Protein AF-A0A8B5WY79-F1 (afdb_monomer_lite)

Radius of gyration: 24.72 Å; chains: 1; bounding box: 66×56×67 Å

pLDDT: mean 94.72, std 6.31, range [46.06, 98.81]

Foldseek 3Di:
DAEEEEEDQAPQCLLLLVLCVVVVYAYEYEDCDCPRNNPVRHPHYDHDHLVPLVVVLVVQVVCCVPPRHQFYAYAQDLNLLSRQSNCVVVVHFHDHSQLQVCQQFQQSLVVLCVVLVQFAWDKDKDAQVCLLCVVVCCVVDPADPQKWKAARGDDQQQLIFTQGDDPPPDPSSVVSSVSLVRRLVRHPRNMMMMTYDDDAWKKKWKWFADQLDIDTQAIWGFDFDDPRFTEGQKIKPRDPDDPVLVVQQVVSQSSSCVSSVPHGAMKMWIWGQDPVTIHTPHIHRHHHHPCCLSHQSCQQFVFNQSQLRVCRSSVHHSDDGHGPHHKMKMKGFQAAAWAAFQAKFQQVVLCVQPQWDDKFADDGHRDTAHGDRGHNRTGIMIMGMDRDRVSNVCSRLVSLLRMDTAHDAPTVSLLCLLLLHDPNVQAWQWNDADPVVVVLLLQADADPDLAAAEAEDAPRQVPICTAGSSRDGSVSLQVVLCVVPVRYYDNPHRYQSLLVSLCRRTNSNSNNRLRNNSNVRNNPVSSVSSNPDDD

Secondary structure (DSSP, 8-state):
--EEEEE--SGGGHHHHHHHHHTT-EEEEEES-TT-THHHHSSEEEE--TT-HHHHHHHHHHHHHHT---EEE-BSSS-HHHHHHHHHHHT-SS--HHHHHHHH-HHHHHHHHHHHT-----EEEEEGGGGGGHHHHHHHSS--SSEEEEETT--TTTT-EEE---TTS--THHHHHHHHHHHHTT-TTSEEEEEE---SEEEEEEEEEETTEEEEEEEEEEEEESTTS-EEEEEEES----HHHHHHHHHHHHHHHHHHT--SEEEEEEEEEETTEEEEEEEESSB--TTIIIIIHHHHH---HHHHHHHHHTTS-------S---EEEEEEE---SEEEEEEE-HHHHHTSTTEEEEEE---TT-EE---SSTTS--EEEEEEESSHHHHHHHHHHHHHH-EEEEPTT-HHHHHHHTT-GGGTT--SSS---HHHHHHHHTSBP---SS--EEE--HHHHH-----TTS--HHHHHHHHHHHH--EEESS--B-HHHHHHHHHHHHHHHHHHHHHHHTT-THHHHHHHTT---

Sequence (535 aa):
MTTLMILGGGPMQLPAIETARRNGWRTVCVDGNPNAPGQRAADRFIHIDLKDAAAILNAARDLRKAEGLDGVFTAATDFSSSVAYVAENLGLPGIPYETALDASDKARMRARFHEKKVPAPRFFALHEDALELASDKIRASSVRFPLVVKPADNMGARGVKRIDFEPDGADSSGPLIEACRTSVAFSRSRTVVIEEFIEGREYSIDAILEKGRLTVCGIADRHIRFDPFFIEVGHTLPADLDSSERDELVSVFSAGVAALGITNGAAKGDVFLGPNGAVVGEIAARLSGGYMSGWTYPFASGVNVTEHAMRIALGLPAGEVRESRAWCSAERAVISIPGTVKDVDGWDEARDVPHVHAVFARSEVDDVVAFPRNNVEKCGNVISAAENRSETIDAAESGVSRVVYRLCPGDERTDAFLLGADEFLNFFAYESLLPETATAITSLDSIVANRIRAIGFPDALRTDPARDWAFRTFSSVADRAQELTGVTFSRNEKTGREFWLAVVKGGLQAALYLIDTVNVGKGRELLRGLGSITW

Structure (mmCIF, N/CA/C/O backbone):
data_AF-A0A8B5WY79-F1
#
_entry.id   AF-A0A8B5WY79-F1
#
loop_
_atom_site.group_PDB
_atom_site.id
_atom_site.type_symbol
_atom_site.label_atom_id
_atom_site.label_alt_id
_atom_site.label_comp_id
_atom_site.label_asym_id
_atom_site.label_entity_id
_atom_site.label_seq_id
_atom_site.pdbx_PDB_ins_code
_atom_site.Cartn_x
_atom_site.Cartn_y
_atom_site.Cartn_z
_atom_site.occupancy
_atom_site.B_iso_or_equiv
_atom_site.auth_seq_id
_atom_site.auth_comp_id
_atom_site.auth_asym_id
_atom_site.auth_atom_id
_atom_site.pdbx_PDB_model_num
ATOM 1 N N . MET A 1 1 ? -27.536 -16.977 18.637 1.00 86.88 1 MET A N 1
ATOM 2 C CA . MET A 1 1 ? -26.279 -17.143 17.877 1.00 86.88 1 MET A CA 1
ATOM 3 C C . MET A 1 1 ? -25.624 -15.781 17.819 1.00 86.88 1 MET A C 1
ATOM 5 O O . MET A 1 1 ? -26.335 -14.834 17.508 1.00 86.88 1 MET A O 1
ATOM 9 N N . THR A 1 2 ? -24.342 -15.669 18.165 1.00 96.69 2 THR A N 1
ATOM 10 C CA . THR A 1 2 ? -23.627 -14.385 18.121 1.00 96.69 2 THR A CA 1
ATOM 11 C C . THR A 1 2 ? -23.531 -13.897 16.677 1.00 96.69 2 THR A C 1
ATOM 13 O O . THR A 1 2 ? -23.106 -14.667 15.815 1.00 96.69 2 THR A O 1
ATOM 16 N N . THR A 1 3 ? -23.942 -12.660 16.406 1.00 98.12 3 THR A N 1
ATOM 17 C CA . THR A 1 3 ? -24.003 -12.071 15.061 1.00 98.12 3 THR A CA 1
ATOM 18 C C . THR A 1 3 ? -23.129 -10.825 14.978 1.00 98.12 3 THR A C 1
ATOM 20 O O . THR A 1 3 ? -23.312 -9.875 15.741 1.00 98.12 3 THR A O 1
ATOM 23 N N . LEU A 1 4 ? -22.206 -10.819 14.017 1.00 98.12 4 LEU A N 1
ATOM 24 C CA . LEU A 1 4 ? -21.280 -9.726 13.748 1.00 98.12 4 LEU A CA 1
ATOM 25 C C . LEU A 1 4 ? -21.541 -9.136 12.359 1.00 98.12 4 LEU A C 1
ATOM 27 O O . LEU A 1 4 ? -21.533 -9.852 11.354 1.00 98.12 4 LEU A O 1
ATOM 31 N N . MET A 1 5 ? -21.733 -7.820 12.297 1.00 98.50 5 MET A N 1
ATOM 32 C CA . MET A 1 5 ? -21.754 -7.086 11.033 1.00 98.50 5 MET A CA 1
ATOM 33 C C . MET A 1 5 ? -20.328 -6.675 10.654 1.00 98.50 5 MET A C 1
ATOM 35 O O . MET A 1 5 ? -19.652 -6.020 11.444 1.00 98.50 5 MET A O 1
ATOM 39 N N . ILE A 1 6 ? -19.874 -7.037 9.455 1.00 97.94 6 ILE A N 1
ATOM 40 C CA . ILE A 1 6 ? -18.538 -6.704 8.941 1.00 97.94 6 ILE A CA 1
ATOM 41 C C . ILE A 1 6 ? -18.692 -5.687 7.808 1.00 97.94 6 ILE A C 1
ATOM 43 O O . ILE A 1 6 ? -19.329 -5.981 6.795 1.00 97.94 6 ILE A O 1
ATOM 47 N N . LEU A 1 7 ? -18.118 -4.494 7.984 1.00 97.38 7 LEU A N 1
ATOM 48 C CA . LEU A 1 7 ? -18.083 -3.456 6.953 1.00 97.38 7 LEU A CA 1
ATOM 49 C C . LEU A 1 7 ? -16.885 -3.692 6.026 1.00 97.38 7 LEU A C 1
ATOM 51 O O . LEU A 1 7 ? -15.733 -3.643 6.459 1.00 97.38 7 LEU A O 1
ATOM 55 N N . GLY A 1 8 ? -17.166 -3.941 4.751 1.00 95.44 8 GLY A N 1
ATOM 56 C CA . GLY A 1 8 ? -16.205 -4.404 3.757 1.00 95.44 8 GLY A CA 1
ATOM 57 C C . GLY A 1 8 ? -16.331 -5.904 3.495 1.00 95.44 8 GLY A C 1
ATOM 58 O O . GLY A 1 8 ? -16.423 -6.723 4.409 1.00 95.44 8 GLY A O 1
ATOM 59 N N . GLY A 1 9 ? -16.298 -6.260 2.219 1.00 94.69 9 GLY A N 1
ATOM 60 C CA . GLY A 1 9 ? -16.317 -7.623 1.699 1.00 94.69 9 GLY A CA 1
ATOM 61 C C . GLY A 1 9 ? -15.205 -7.879 0.687 1.00 94.69 9 GLY A C 1
ATOM 62 O O . GLY A 1 9 ? -15.272 -8.857 -0.054 1.00 94.69 9 GLY A O 1
ATOM 63 N N . GLY A 1 10 ? -14.200 -7.005 0.611 1.00 93.56 10 GLY A N 1
ATOM 64 C CA . GLY A 1 10 ? -13.040 -7.183 -0.254 1.00 93.56 10 GLY A CA 1
ATOM 65 C C . GLY A 1 10 ? -12.136 -8.342 0.192 1.00 93.56 10 GLY A C 1
ATOM 66 O O . GLY A 1 10 ? -12.335 -8.925 1.263 1.00 93.56 10 GLY A O 1
ATOM 67 N N . PRO A 1 11 ? -11.087 -8.663 -0.591 1.00 91.69 11 PRO A N 1
ATOM 68 C CA . PRO A 1 11 ? -10.137 -9.723 -0.250 1.00 91.69 11 PRO A CA 1
ATOM 69 C C . PRO A 1 11 ? -9.559 -9.587 1.163 1.00 91.69 11 PRO A C 1
ATOM 71 O O . PRO A 1 11 ? -9.452 -10.576 1.880 1.00 91.69 11 PRO A O 1
ATOM 74 N N . MET A 1 12 ? -9.267 -8.357 1.603 1.00 91.50 12 MET A N 1
ATOM 75 C CA . MET A 1 12 ? -8.675 -8.090 2.919 1.00 91.50 12 MET A CA 1
ATOM 76 C C . MET A 1 12 ? -9.627 -8.321 4.108 1.00 91.50 12 MET A C 1
ATOM 78 O O . MET A 1 12 ? -9.159 -8.373 5.241 1.00 91.50 12 MET A O 1
ATOM 82 N N . GLN A 1 13 ? -10.936 -8.484 3.884 1.00 94.44 13 GLN A N 1
ATOM 83 C CA . GLN A 1 13 ? -11.912 -8.792 4.942 1.00 94.44 13 GLN A CA 1
ATOM 84 C C . GLN A 1 13 ? -12.212 -10.292 5.048 1.00 94.44 13 GLN A C 1
ATOM 86 O O . GLN A 1 13 ? -12.807 -10.728 6.036 1.00 94.44 13 GLN A O 1
ATOM 91 N N . LEU A 1 14 ? -11.760 -11.106 4.087 1.00 95.06 14 LEU A N 1
ATOM 92 C CA . LEU A 1 14 ? -11.954 -12.556 4.119 1.00 95.06 14 LEU A CA 1
ATOM 93 C C . LEU A 1 14 ? -11.397 -13.227 5.388 1.00 95.06 14 LEU A C 1
ATOM 95 O O . LEU A 1 14 ? -12.114 -14.066 5.938 1.00 95.06 14 LEU A O 1
ATOM 99 N N . PRO A 1 15 ? -10.221 -12.843 5.935 1.00 95.62 15 PRO A N 1
ATOM 100 C CA . PRO A 1 15 ? -9.745 -13.406 7.199 1.00 95.62 15 PRO A CA 1
ATOM 101 C C . PRO A 1 15 ? -10.712 -13.183 8.365 1.00 95.62 15 PRO A C 1
ATOM 103 O O . PRO A 1 15 ? -10.868 -14.067 9.206 1.00 95.62 15 PRO A O 1
ATOM 106 N N . ALA A 1 16 ? -11.403 -12.038 8.413 1.00 96.50 16 ALA A N 1
ATOM 107 C CA . ALA A 1 16 ? -12.387 -11.750 9.456 1.00 96.50 16 ALA A CA 1
ATOM 108 C C . ALA A 1 16 ? -13.638 -12.631 9.312 1.00 96.50 16 ALA A C 1
ATOM 110 O O . ALA A 1 16 ? -14.109 -13.205 10.294 1.00 96.50 16 ALA A O 1
ATOM 111 N N . ILE A 1 17 ? -14.140 -12.796 8.083 1.00 97.06 17 ILE A N 1
ATOM 112 C CA . ILE A 1 17 ? -15.292 -13.664 7.791 1.00 97.06 17 ILE A CA 1
ATOM 113 C C . ILE A 1 17 ? -14.960 -15.123 8.131 1.00 97.06 17 ILE A C 1
ATOM 115 O O . ILE A 1 17 ? -15.731 -15.806 8.806 1.00 97.06 17 ILE A O 1
ATOM 119 N N . GLU A 1 18 ? -13.778 -15.599 7.737 1.00 96.88 18 GLU A N 1
ATOM 120 C CA . GLU A 1 18 ? -13.340 -16.955 8.055 1.00 96.88 18 GLU A CA 1
ATOM 121 C C . GLU A 1 18 ? -13.147 -17.159 9.565 1.00 96.88 18 GLU A C 1
ATOM 123 O O . GLU A 1 18 ? -13.554 -18.189 10.109 1.00 96.88 18 GLU A O 1
ATOM 128 N N . THR A 1 19 ? -12.576 -16.172 10.255 1.00 97.12 19 THR A N 1
ATOM 129 C CA . THR A 1 19 ? -12.392 -16.199 11.712 1.00 97.12 19 THR A CA 1
ATOM 130 C C . THR A 1 19 ? -13.728 -16.285 12.447 1.00 97.12 19 THR A C 1
ATOM 132 O O . THR A 1 19 ? -13.862 -17.084 13.377 1.00 97.12 19 THR A O 1
ATOM 135 N N . ALA A 1 20 ? -14.738 -15.526 12.008 1.00 97.56 20 ALA A N 1
ATOM 136 C CA . ALA A 1 20 ? -16.088 -15.605 12.562 1.00 97.56 20 ALA A CA 1
ATOM 137 C C . ALA A 1 20 ? -16.685 -17.003 12.377 1.00 97.56 20 ALA A C 1
ATOM 139 O O . ALA A 1 20 ? -17.159 -17.600 13.344 1.00 97.56 20 ALA A O 1
ATOM 140 N N . ARG A 1 21 ? -16.578 -17.565 11.165 1.00 96.50 21 ARG A N 1
ATOM 141 C CA . ARG A 1 21 ? -17.062 -18.917 10.855 1.00 96.50 21 ARG A CA 1
ATOM 142 C C . ARG A 1 21 ? -16.410 -19.975 11.748 1.00 96.50 21 ARG A C 1
ATOM 144 O O . ARG A 1 21 ? -17.111 -20.832 12.280 1.00 96.50 21 ARG A O 1
ATOM 151 N N . ARG A 1 22 ? -15.086 -19.914 11.946 1.00 97.00 22 ARG A N 1
ATOM 152 C CA . ARG A 1 22 ? -14.344 -20.834 12.835 1.00 97.00 22 ARG A CA 1
ATOM 153 C C . ARG A 1 22 ? -14.800 -20.735 14.296 1.00 97.00 22 ARG A C 1
ATOM 155 O O . ARG A 1 22 ? -14.814 -21.745 14.988 1.00 97.00 22 ARG A O 1
ATOM 162 N N . ASN A 1 23 ? -15.218 -19.548 14.733 1.00 97.12 23 ASN A N 1
ATOM 163 C CA . ASN A 1 23 ? -15.758 -19.295 16.071 1.00 97.12 23 ASN A CA 1
ATOM 164 C C . ASN A 1 23 ? -17.275 -19.553 16.199 1.00 97.12 23 ASN A C 1
ATOM 166 O O . ASN A 1 23 ? -17.844 -19.365 17.275 1.00 97.12 23 ASN A O 1
ATOM 170 N N . GLY A 1 24 ? -17.950 -19.974 15.123 1.00 97.38 24 GLY A N 1
ATOM 171 C CA . GLY A 1 24 ? -19.401 -20.178 15.114 1.00 97.38 24 GLY A CA 1
ATOM 172 C C . GLY A 1 24 ? -20.213 -18.881 15.219 1.00 97.38 24 GLY A C 1
ATOM 173 O O . GLY A 1 24 ? -21.379 -18.916 15.618 1.00 97.38 24 GLY A O 1
ATOM 174 N N . TRP A 1 25 ? -19.613 -17.734 14.890 1.00 98.00 25 TRP A N 1
ATOM 175 C CA . TRP A 1 25 ? -20.312 -16.454 14.805 1.00 98.00 25 TRP A CA 1
ATOM 176 C C . TRP A 1 25 ? -20.912 -16.276 13.420 1.00 98.00 25 TRP A C 1
ATOM 178 O O . TRP A 1 25 ? -20.271 -16.549 12.406 1.00 98.00 25 TRP A O 1
ATOM 188 N N . ARG A 1 26 ? -22.139 -15.766 13.388 1.00 97.94 26 ARG A N 1
ATOM 189 C CA . ARG A 1 26 ? -22.820 -15.409 12.154 1.00 97.94 26 ARG A CA 1
ATOM 190 C C . ARG A 1 26 ? -22.277 -14.091 11.624 1.00 97.94 26 ARG A C 1
ATOM 192 O O . ARG A 1 26 ? -22.149 -13.128 12.378 1.00 97.94 26 ARG A O 1
ATOM 199 N N . THR A 1 27 ? -22.031 -14.028 10.327 1.00 98.00 27 THR A N 1
ATOM 200 C CA . THR A 1 27 ? -21.506 -12.853 9.634 1.00 98.00 27 THR A CA 1
ATOM 201 C C . THR A 1 27 ? -22.553 -12.206 8.743 1.00 98.00 27 THR A C 1
ATOM 203 O O . THR A 1 27 ? -23.198 -12.857 7.922 1.00 98.00 27 THR A O 1
ATOM 206 N N . VAL A 1 28 ? -22.696 -10.891 8.879 1.00 98.25 28 VAL A N 1
ATOM 207 C CA . VAL A 1 28 ? -23.434 -10.060 7.926 1.00 98.25 28 VAL A CA 1
ATOM 208 C C . VAL A 1 28 ? -22.448 -9.095 7.290 1.00 98.25 28 VAL A C 1
ATOM 210 O O . VAL A 1 28 ? -22.024 -8.128 7.918 1.00 98.25 28 VAL A O 1
ATOM 213 N N . CYS A 1 29 ? -22.042 -9.385 6.060 1.00 98.00 29 CYS A N 1
ATOM 214 C CA . CYS A 1 29 ? -21.123 -8.546 5.305 1.00 98.00 29 CYS A CA 1
ATOM 215 C C . CYS A 1 29 ? -21.890 -7.415 4.614 1.00 98.00 29 CYS A C 1
ATOM 217 O O . CYS A 1 29 ? -22.939 -7.643 4.007 1.00 98.00 29 CYS A O 1
ATOM 219 N N . VAL A 1 30 ? -21.364 -6.198 4.712 1.00 98.06 30 VAL A N 1
ATOM 220 C CA . VAL A 1 30 ? -21.873 -5.017 4.015 1.00 98.06 30 VAL A CA 1
ATOM 221 C C . VAL A 1 30 ? -20.787 -4.533 3.066 1.00 98.06 30 VAL A C 1
ATOM 223 O O . VAL A 1 30 ? -19.653 -4.341 3.499 1.00 98.06 30 VAL A O 1
ATOM 226 N N . ASP A 1 31 ? -21.103 -4.339 1.789 1.00 97.62 31 ASP A N 1
ATOM 227 C CA . ASP A 1 31 ? -20.167 -3.768 0.815 1.00 97.62 31 ASP A CA 1
ATOM 228 C C . ASP A 1 31 ? -20.927 -3.071 -0.324 1.00 97.62 31 ASP A C 1
ATOM 230 O O . ASP A 1 31 ? -22.060 -3.440 -0.645 1.00 97.62 31 ASP A O 1
ATOM 234 N N . GLY A 1 32 ? -20.303 -2.060 -0.932 1.00 96.06 32 GLY A N 1
ATOM 235 C CA . GLY A 1 32 ? -20.855 -1.320 -2.070 1.00 96.06 32 GLY A CA 1
ATOM 236 C C . GLY A 1 32 ? -20.588 -1.991 -3.419 1.00 96.06 32 GLY A C 1
ATOM 237 O O . GLY A 1 32 ? -21.183 -1.612 -4.421 1.00 96.06 32 GLY A O 1
ATOM 238 N N . ASN A 1 33 ? -19.699 -2.981 -3.471 1.00 95.56 33 ASN A N 1
ATOM 239 C CA . ASN A 1 33 ? -19.498 -3.831 -4.630 1.00 95.56 33 ASN A CA 1
ATOM 240 C C . ASN A 1 33 ? -20.343 -5.109 -4.470 1.00 95.56 33 ASN A C 1
ATOM 242 O O . ASN A 1 33 ? -20.012 -5.958 -3.639 1.00 95.56 33 ASN A O 1
ATOM 246 N N . PRO A 1 34 ? -21.390 -5.317 -5.289 1.00 95.19 34 PRO A N 1
ATOM 247 C CA . PRO A 1 34 ? -22.242 -6.503 -5.185 1.00 95.19 34 PRO A CA 1
ATOM 248 C C . PRO A 1 34 ? -21.502 -7.807 -5.522 1.00 95.19 34 PRO A C 1
ATOM 250 O O . PRO A 1 34 ? -21.977 -8.887 -5.181 1.00 95.19 34 PRO A O 1
ATOM 253 N N . ASN A 1 35 ? -20.333 -7.711 -6.163 1.00 95.44 35 ASN A N 1
ATOM 254 C CA . ASN A 1 35 ? -19.476 -8.835 -6.528 1.00 95.44 35 ASN A CA 1
ATOM 255 C C . ASN A 1 35 ? -18.282 -9.010 -5.575 1.00 95.44 35 ASN A C 1
ATOM 257 O O . ASN A 1 35 ? -17.388 -9.813 -5.859 1.00 95.44 35 ASN A O 1
ATOM 261 N N . ALA A 1 36 ? -18.239 -8.265 -4.463 1.00 95.56 36 ALA A N 1
ATOM 262 C CA . ALA A 1 36 ? -17.185 -8.393 -3.466 1.00 95.56 36 ALA A CA 1
ATOM 263 C C . ALA A 1 36 ? -17.069 -9.857 -2.985 1.00 95.56 36 ALA A C 1
ATOM 265 O O . ALA A 1 36 ? -18.095 -10.511 -2.783 1.00 95.56 36 ALA A O 1
ATOM 266 N N . PRO A 1 37 ? -15.854 -10.400 -2.765 1.00 95.50 37 PRO A N 1
ATOM 267 C CA . PRO A 1 37 ? -15.660 -11.775 -2.290 1.00 95.50 37 PRO A CA 1
ATOM 268 C C . PRO A 1 37 ? -16.507 -12.163 -1.063 1.00 95.50 37 PRO A C 1
ATOM 270 O O . PRO A 1 37 ? -16.988 -13.293 -0.969 1.00 95.50 37 PRO A O 1
ATOM 273 N N . GLY A 1 38 ? -16.742 -11.212 -0.156 1.00 96.31 38 GLY A N 1
ATOM 274 C CA . GLY A 1 38 ? -17.586 -11.360 1.027 1.00 96.31 38 GLY A CA 1
ATOM 275 C C . GLY A 1 38 ? -19.036 -11.738 0.721 1.00 96.31 38 GLY A C 1
ATOM 276 O O . GLY A 1 38 ? -19.661 -12.393 1.550 1.00 96.31 38 GLY A O 1
ATOM 277 N N . GLN A 1 39 ? -19.552 -11.430 -0.475 1.00 96.94 39 GLN A N 1
ATOM 278 C CA . GLN A 1 39 ? -20.896 -11.829 -0.906 1.00 96.94 39 GLN A CA 1
ATOM 279 C C . GLN A 1 39 ? -21.070 -13.350 -0.934 1.00 96.94 39 GLN A C 1
ATOM 281 O O . GLN A 1 39 ? -22.142 -13.845 -0.595 1.00 96.94 39 GLN A O 1
ATOM 286 N N . ARG A 1 40 ? -20.010 -14.085 -1.295 1.00 96.62 40 ARG A N 1
ATOM 287 C CA . ARG A 1 40 ? -20.010 -15.556 -1.327 1.00 96.62 40 ARG A CA 1
ATOM 288 C C . ARG A 1 40 ? -19.565 -16.178 -0.008 1.00 96.62 40 ARG A C 1
ATOM 290 O O . ARG A 1 40 ? -19.891 -17.330 0.254 1.00 96.62 40 ARG A O 1
ATOM 297 N N . ALA A 1 41 ? -18.767 -15.452 0.775 1.00 97.06 41 ALA A N 1
ATOM 298 C CA . ALA A 1 41 ? -18.117 -15.986 1.967 1.00 97.06 41 ALA A CA 1
ATOM 299 C C . ALA A 1 41 ? -18.928 -15.795 3.260 1.00 97.06 41 ALA A C 1
ATOM 301 O O . ALA A 1 41 ? -18.777 -16.598 4.179 1.00 97.06 41 ALA A O 1
ATOM 302 N N . ALA A 1 42 ? -19.738 -14.736 3.359 1.00 97.56 42 ALA A N 1
ATOM 303 C CA . ALA A 1 42 ? -20.516 -14.424 4.558 1.00 97.56 42 ALA A CA 1
ATOM 304 C C . ALA A 1 42 ? -21.877 -15.138 4.584 1.00 97.56 42 ALA A C 1
ATOM 306 O O . ALA A 1 42 ? -22.439 -15.468 3.542 1.00 97.56 42 ALA A O 1
ATOM 307 N N . ASP A 1 43 ? -22.455 -15.305 5.778 1.00 97.81 43 ASP A N 1
ATOM 308 C CA . ASP A 1 43 ? -23.786 -15.919 5.945 1.00 97.81 43 ASP A CA 1
ATOM 309 C C . ASP A 1 43 ? -24.909 -15.052 5.356 1.00 97.81 43 ASP A C 1
ATOM 311 O O . ASP A 1 43 ? -25.981 -15.543 4.995 1.00 97.81 43 ASP A O 1
ATOM 315 N N . ARG A 1 44 ? -24.681 -13.738 5.294 1.00 97.50 44 ARG A N 1
ATOM 316 C CA . ARG A 1 44 ? -25.565 -12.763 4.658 1.00 97.50 44 ARG A CA 1
ATOM 317 C C . ARG A 1 44 ? -24.752 -11.618 4.072 1.00 97.50 44 ARG A C 1
ATOM 319 O O . ARG A 1 44 ? -23.787 -11.165 4.682 1.00 97.50 44 ARG A O 1
ATOM 326 N N . PHE A 1 45 ? -25.215 -11.101 2.939 1.00 98.31 45 PHE A N 1
ATOM 327 C CA . PHE A 1 45 ? -24.654 -9.925 2.285 1.00 98.31 45 PHE A CA 1
ATOM 328 C C . PHE A 1 45 ? -25.699 -8.812 2.161 1.00 98.31 45 PHE A C 1
ATOM 330 O O . PHE A 1 45 ? -26.866 -9.082 1.864 1.00 98.31 45 PHE A O 1
ATOM 337 N N . ILE A 1 46 ? -25.289 -7.565 2.388 1.00 98.06 46 ILE A N 1
ATOM 338 C CA . ILE A 1 46 ? -26.117 -6.369 2.213 1.00 98.06 46 ILE A CA 1
ATOM 339 C C . ILE A 1 46 ? -25.360 -5.386 1.316 1.00 98.06 46 ILE A C 1
ATOM 341 O O . ILE A 1 46 ? -24.266 -4.941 1.650 1.00 98.06 46 ILE A O 1
ATOM 345 N N . HIS A 1 47 ? -25.961 -5.041 0.178 1.00 98.00 47 HIS A N 1
ATOM 346 C CA . HIS A 1 47 ? -25.366 -4.136 -0.800 1.00 98.00 47 HIS A CA 1
ATOM 347 C C . HIS A 1 47 ? -25.636 -2.673 -0.418 1.00 98.00 47 HIS A C 1
ATOM 349 O O . HIS A 1 47 ? -26.729 -2.161 -0.663 1.00 98.00 47 HIS A O 1
ATOM 355 N N . ILE A 1 48 ? -24.659 -2.025 0.221 1.00 97.69 48 ILE A N 1
ATOM 356 C CA . ILE A 1 48 ? -24.708 -0.622 0.666 1.00 97.69 48 ILE A CA 1
ATOM 357 C C . ILE A 1 48 ? -23.318 -0.012 0.468 1.00 97.69 48 ILE A C 1
ATOM 359 O O . ILE A 1 48 ? -22.323 -0.607 0.881 1.00 97.69 48 ILE A O 1
ATOM 363 N N . ASP A 1 49 ? -23.241 1.190 -0.113 1.00 94.75 49 ASP A N 1
ATOM 364 C CA . ASP A 1 49 ? -21.993 1.960 -0.117 1.00 94.75 49 ASP A CA 1
ATOM 365 C C . ASP A 1 49 ? -21.575 2.252 1.330 1.00 94.75 49 ASP A C 1
ATOM 367 O O . ASP A 1 49 ? -22.311 2.870 2.096 1.00 94.75 49 ASP A O 1
ATOM 371 N N . LEU A 1 50 ? -20.368 1.829 1.700 1.00 92.81 50 LEU A N 1
ATOM 372 C CA . LEU A 1 50 ? -19.828 1.973 3.051 1.00 92.81 50 LEU A CA 1
ATOM 373 C C . LEU A 1 50 ? -19.663 3.434 3.505 1.00 92.81 50 LEU A C 1
ATOM 375 O O . LEU A 1 50 ? -19.487 3.699 4.699 1.00 92.81 50 LEU A O 1
ATOM 379 N N . LYS A 1 51 ? -19.736 4.386 2.569 1.00 90.00 51 LYS A N 1
ATOM 380 C CA . LYS A 1 51 ? -19.795 5.826 2.850 1.00 90.00 51 LYS A CA 1
ATOM 381 C C . LYS A 1 51 ? -21.157 6.277 3.386 1.00 90.00 51 LYS A C 1
ATOM 383 O O . LYS A 1 51 ? -21.219 7.309 4.049 1.00 90.00 51 LYS A O 1
ATOM 388 N N . ASP A 1 52 ? -22.233 5.533 3.136 1.00 95.00 52 ASP A N 1
ATOM 389 C CA . ASP A 1 52 ? -23.577 5.856 3.620 1.00 95.00 52 ASP A CA 1
ATOM 390 C C . ASP A 1 52 ? -23.806 5.288 5.030 1.00 95.00 52 ASP A C 1
ATOM 392 O O . ASP A 1 52 ? -24.487 4.282 5.245 1.00 95.00 52 ASP A O 1
ATOM 396 N N . ALA A 1 53 ? -23.222 5.954 6.029 1.00 94.38 53 ALA A N 1
ATOM 397 C CA . ALA A 1 53 ? -23.346 5.554 7.431 1.00 94.38 53 ALA A CA 1
ATOM 398 C C . ALA A 1 53 ? -24.811 5.486 7.916 1.00 94.38 53 ALA A C 1
ATOM 400 O O . ALA A 1 53 ? -25.134 4.681 8.795 1.00 94.38 53 ALA A O 1
ATOM 401 N N . ALA A 1 54 ? -25.712 6.287 7.335 1.00 96.88 54 ALA A N 1
ATOM 402 C CA . ALA A 1 54 ? -27.131 6.279 7.678 1.00 96.88 54 ALA A CA 1
ATOM 403 C C . ALA A 1 54 ? -27.833 5.017 7.152 1.00 96.88 54 ALA A C 1
ATOM 405 O O . ALA A 1 54 ? -28.585 4.378 7.897 1.00 96.88 54 ALA A O 1
ATOM 406 N N . ALA A 1 55 ? -27.560 4.615 5.907 1.00 98.25 55 ALA A N 1
ATOM 407 C CA . ALA A 1 55 ? -28.061 3.362 5.349 1.00 98.25 55 ALA A CA 1
ATOM 408 C C . ALA A 1 55 ? -27.543 2.147 6.129 1.00 98.25 55 ALA A C 1
ATOM 410 O O . ALA A 1 55 ? -28.330 1.258 6.461 1.00 98.25 55 ALA A O 1
ATOM 411 N N . ILE A 1 56 ? -26.257 2.136 6.500 1.00 98.44 56 ILE A N 1
ATOM 412 C CA . ILE A 1 56 ? -25.667 1.061 7.317 1.00 98.44 56 ILE A CA 1
ATOM 413 C C . ILE A 1 56 ? -26.362 0.983 8.682 1.00 98.44 56 ILE A C 1
ATOM 415 O O . ILE A 1 56 ? -26.745 -0.104 9.115 1.00 98.44 56 ILE A O 1
ATOM 419 N N . LEU A 1 57 ? -26.588 2.120 9.350 1.00 98.69 57 LEU A N 1
ATOM 420 C CA . LEU A 1 57 ? -27.296 2.160 10.632 1.00 98.69 57 LEU A CA 1
ATOM 421 C C . LEU A 1 57 ? -28.731 1.632 10.515 1.00 98.69 57 LEU A C 1
ATOM 423 O O . LEU A 1 57 ? -29.175 0.874 11.378 1.00 98.69 57 LEU A O 1
ATOM 427 N N . ASN A 1 58 ? -29.462 2.000 9.463 1.00 98.56 58 ASN A N 1
ATOM 428 C CA . ASN A 1 58 ? -30.817 1.494 9.240 1.00 98.56 58 ASN A CA 1
ATOM 429 C C . ASN A 1 58 ? -30.817 -0.024 9.009 1.00 98.56 58 ASN A C 1
ATOM 431 O O . ASN A 1 58 ? -31.566 -0.738 9.676 1.00 98.56 58 ASN A O 1
ATOM 435 N N . ALA A 1 59 ? -29.908 -0.536 8.176 1.00 98.50 59 ALA A N 1
ATOM 436 C CA . ALA A 1 59 ? -29.750 -1.974 7.968 1.00 98.50 59 ALA A CA 1
ATOM 437 C C . ALA A 1 59 ? -29.377 -2.716 9.264 1.00 98.50 59 ALA A C 1
ATOM 439 O O . ALA A 1 59 ? -29.920 -3.783 9.549 1.00 98.50 59 ALA A O 1
ATOM 440 N N . ALA A 1 60 ? -28.499 -2.139 10.089 1.00 98.56 60 ALA A N 1
ATOM 441 C CA . ALA A 1 60 ? -28.125 -2.691 11.388 1.00 98.56 60 ALA A CA 1
ATOM 442 C C . ALA A 1 60 ? -29.299 -2.704 12.382 1.00 98.56 60 ALA A C 1
ATOM 444 O O . ALA A 1 60 ? -29.466 -3.674 13.123 1.00 98.56 60 ALA A O 1
ATOM 445 N N . ARG A 1 61 ? -30.150 -1.667 12.382 1.00 98.50 61 ARG A N 1
ATOM 446 C CA . ARG A 1 61 ? -31.386 -1.621 13.187 1.00 98.50 61 ARG A CA 1
ATOM 447 C C . ARG A 1 61 ? -32.353 -2.728 12.792 1.00 98.50 61 ARG A C 1
ATOM 449 O O . ARG A 1 61 ? -32.893 -3.396 13.674 1.00 98.50 61 ARG A O 1
ATOM 456 N N . ASP A 1 62 ? -32.563 -2.916 11.496 1.00 98.06 62 ASP A N 1
ATOM 457 C CA . ASP A 1 62 ? -33.480 -3.931 10.982 1.00 98.06 62 ASP A CA 1
ATOM 458 C C . ASP A 1 62 ? -32.953 -5.340 11.258 1.00 98.06 62 ASP A C 1
ATOM 460 O O . ASP A 1 62 ? -33.689 -6.181 11.778 1.00 98.06 62 ASP A O 1
ATOM 464 N N . LEU A 1 63 ? -31.655 -5.568 11.035 1.00 97.50 63 LEU A N 1
ATOM 465 C CA . LEU A 1 63 ? -30.981 -6.817 11.380 1.00 97.50 63 LEU A CA 1
ATOM 466 C C . LEU A 1 63 ? -31.114 -7.132 12.874 1.00 97.50 63 LEU A C 1
ATOM 468 O O . LEU A 1 63 ? -31.507 -8.238 13.240 1.00 97.50 63 LEU A O 1
ATOM 472 N N . ARG A 1 64 ? -30.848 -6.153 13.747 1.00 97.25 64 ARG A N 1
ATOM 473 C CA . ARG A 1 64 ? -30.950 -6.337 15.199 1.00 97.25 64 ARG A CA 1
ATOM 474 C C . ARG A 1 64 ? -32.359 -6.741 15.630 1.00 97.25 64 ARG A C 1
ATOM 476 O O . ARG A 1 64 ? -32.490 -7.590 16.505 1.00 97.25 64 ARG A O 1
ATOM 483 N N . LYS A 1 65 ? -33.399 -6.147 15.033 1.00 96.81 65 LYS A N 1
ATOM 484 C CA . LYS A 1 65 ? -34.805 -6.473 15.331 1.00 96.81 65 LYS A CA 1
ATOM 485 C C . LYS A 1 65 ? -35.205 -7.859 14.829 1.00 96.81 65 LYS A C 1
ATOM 487 O O . LYS A 1 65 ? -35.941 -8.551 15.522 1.00 96.81 65 LYS A O 1
ATOM 492 N N . ALA A 1 66 ? -34.770 -8.228 13.627 1.00 95.12 66 ALA A N 1
ATOM 493 C CA . ALA A 1 66 ? -35.189 -9.465 12.978 1.00 95.12 66 ALA A CA 1
ATOM 494 C C . ALA A 1 66 ? -34.412 -10.691 13.479 1.00 95.12 66 ALA A C 1
ATOM 496 O O . ALA A 1 66 ? -34.985 -11.762 13.657 1.00 95.12 66 ALA A O 1
ATOM 497 N N . GLU A 1 67 ? -33.102 -10.542 13.674 1.00 92.69 67 GLU A N 1
ATOM 498 C CA . GLU A 1 67 ? -32.162 -11.664 13.774 1.00 92.69 67 GLU A CA 1
ATOM 499 C C . GLU A 1 67 ? -31.131 -11.513 14.906 1.00 92.69 67 GLU A C 1
ATOM 501 O O . GLU A 1 67 ? -30.465 -12.487 15.256 1.00 92.69 67 GLU A O 1
ATOM 506 N N . GLY A 1 68 ? -31.015 -10.320 15.496 1.00 95.44 68 GLY A N 1
ATOM 507 C CA . GLY A 1 68 ? -29.987 -9.982 16.479 1.00 95.44 68 GLY A CA 1
ATOM 508 C C . GLY A 1 68 ? -28.715 -9.408 15.844 1.00 95.44 68 GLY A C 1
ATOM 509 O O . GLY A 1 68 ? -28.402 -9.650 14.680 1.00 95.44 68 GLY A O 1
ATOM 510 N N . LEU A 1 69 ? -27.996 -8.597 16.619 1.00 98.38 69 LEU A N 1
ATOM 511 C CA . LEU A 1 69 ? -26.711 -8.003 16.252 1.00 98.38 69 LEU A CA 1
ATOM 512 C C . LEU A 1 69 ? -25.943 -7.700 17.539 1.00 98.38 69 LEU A C 1
ATOM 514 O O . LEU A 1 69 ? -26.439 -6.934 18.366 1.00 98.38 69 LEU A O 1
ATOM 518 N N . ASP A 1 70 ? -24.764 -8.297 17.692 1.00 98.44 70 ASP A N 1
ATOM 519 C CA . ASP A 1 70 ? -23.963 -8.223 18.920 1.00 98.44 70 ASP A CA 1
ATOM 520 C C . ASP A 1 70 ? -22.741 -7.309 18.774 1.00 98.44 70 ASP A C 1
ATOM 522 O O . ASP A 1 70 ? -22.226 -6.802 19.766 1.00 98.44 70 ASP A O 1
ATOM 526 N N . GLY A 1 71 ? -22.295 -7.056 17.541 1.00 98.31 71 GLY A N 1
ATOM 527 C CA . GLY A 1 71 ? -21.167 -6.172 17.273 1.00 98.31 71 GLY A CA 1
ATOM 528 C C . GLY A 1 71 ? -21.069 -5.750 15.814 1.00 98.31 71 GLY A C 1
ATOM 529 O O . GLY A 1 71 ? -21.638 -6.379 14.916 1.00 98.31 71 GLY A O 1
ATOM 530 N N . VAL A 1 72 ? -20.313 -4.682 15.586 1.00 98.25 72 VAL A N 1
ATOM 531 C CA . VAL A 1 72 ? -19.957 -4.188 14.254 1.00 98.25 72 VAL A CA 1
ATOM 532 C C . VAL A 1 72 ? -18.440 -4.113 14.178 1.00 98.25 72 VAL A C 1
ATOM 534 O O . VAL A 1 72 ? -17.783 -3.696 15.129 1.00 98.25 72 VAL A O 1
ATOM 537 N N . PHE A 1 73 ? -17.876 -4.552 13.063 1.00 97.25 73 PHE A N 1
ATOM 538 C CA . PHE A 1 73 ? -16.442 -4.698 12.894 1.00 97.25 73 PHE A CA 1
ATOM 539 C C . PHE A 1 73 ? -15.998 -4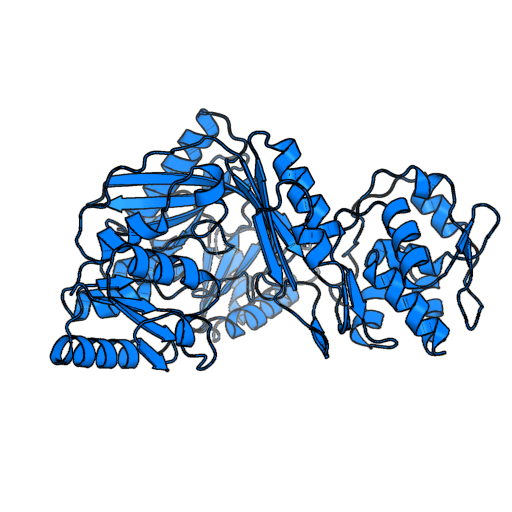.244 11.507 1.00 97.25 73 PHE A C 1
ATOM 541 O O . PHE A 1 73 ? -16.750 -4.301 10.535 1.00 97.25 73 PHE A O 1
ATOM 548 N N . THR A 1 74 ? -14.742 -3.823 11.415 1.00 94.50 74 THR A N 1
ATOM 549 C CA . THR A 1 74 ? -14.046 -3.636 10.148 1.00 94.50 74 THR A CA 1
ATOM 550 C C . THR A 1 74 ? -12.568 -3.965 10.319 1.00 94.50 74 THR A C 1
ATOM 552 O O . THR A 1 74 ? -11.989 -3.750 11.384 1.00 94.50 74 THR A O 1
ATOM 555 N N . ALA A 1 75 ? -11.946 -4.460 9.258 1.00 88.56 75 ALA A N 1
ATOM 556 C CA . ALA A 1 75 ? -10.502 -4.613 9.150 1.00 88.56 75 ALA A CA 1
ATOM 557 C C . ALA A 1 75 ? -10.064 -4.064 7.796 1.00 88.56 75 ALA A C 1
ATOM 559 O O . ALA A 1 75 ? -10.814 -4.185 6.833 1.00 88.56 75 ALA A O 1
ATOM 560 N N . ALA A 1 76 ? -8.868 -3.477 7.706 1.00 83.81 76 ALA A N 1
ATOM 561 C CA . ALA A 1 76 ? -8.264 -3.064 6.436 1.00 83.81 76 ALA A CA 1
ATOM 562 C C . ALA A 1 76 ? -9.121 -2.132 5.536 1.00 83.81 76 ALA A C 1
ATOM 564 O O . ALA A 1 76 ? -8.891 -2.068 4.328 1.00 83.81 76 ALA A O 1
ATOM 565 N N . THR A 1 77 ? -10.091 -1.397 6.098 1.00 84.00 77 THR A N 1
ATOM 566 C CA . THR A 1 77 ? -10.845 -0.333 5.407 1.00 84.00 77 THR A CA 1
ATOM 567 C C . THR A 1 77 ? -10.984 0.911 6.283 1.00 84.00 77 THR A C 1
ATOM 569 O O . THR A 1 77 ? -11.054 0.811 7.505 1.00 84.00 77 THR A O 1
ATOM 572 N N . ASP A 1 78 ? -11.085 2.093 5.680 1.00 83.19 78 ASP A N 1
ATOM 573 C CA . ASP A 1 78 ? -11.268 3.361 6.404 1.00 83.19 78 ASP A CA 1
ATOM 574 C C . ASP A 1 78 ? -12.742 3.663 6.704 1.00 83.19 78 ASP A C 1
ATOM 576 O O . ASP A 1 78 ? -13.298 4.689 6.299 1.00 83.19 78 ASP A O 1
ATOM 580 N N . PHE A 1 79 ? -13.381 2.724 7.400 1.00 90.88 79 PHE A N 1
ATOM 581 C CA . PHE A 1 79 ? -14.773 2.831 7.842 1.00 90.88 79 PHE A CA 1
ATOM 582 C C . PHE A 1 79 ? -14.925 2.598 9.352 1.00 90.88 79 PHE A C 1
ATOM 584 O O . PHE A 1 79 ? -16.012 2.267 9.821 1.00 90.88 79 PHE A O 1
ATOM 591 N N . SER A 1 80 ? -13.855 2.786 10.135 1.00 93.62 80 SER A N 1
ATOM 592 C CA . SER A 1 80 ? -13.898 2.731 11.606 1.00 93.62 80 SER A CA 1
ATOM 593 C C . SER A 1 80 ? -14.873 3.759 12.191 1.00 93.62 80 SER A C 1
ATOM 595 O O . SER A 1 80 ? -15.564 3.460 13.163 1.00 93.62 80 SER A O 1
ATOM 597 N N . SER A 1 81 ? -15.000 4.934 11.566 1.00 95.19 81 SER A N 1
ATOM 598 C CA . SER A 1 81 ? -16.006 5.939 11.922 1.00 95.19 81 SER A CA 1
ATOM 599 C C . SER A 1 81 ? -17.434 5.438 11.688 1.00 95.19 81 SER A C 1
ATOM 601 O O . SER A 1 81 ? -18.264 5.570 12.582 1.00 95.19 81 SER A O 1
ATOM 603 N N . SER A 1 82 ? -17.717 4.773 10.561 1.00 95.94 82 SER A N 1
ATOM 604 C CA . SER A 1 82 ? -19.022 4.140 10.309 1.00 95.94 82 SER A CA 1
ATOM 605 C C . SER A 1 82 ? -19.317 3.014 11.310 1.00 95.94 82 SER A C 1
ATOM 607 O O . SER A 1 82 ? -20.441 2.913 11.799 1.00 95.94 82 SER A O 1
ATOM 609 N N . VAL A 1 83 ? -18.317 2.196 11.669 1.00 97.31 83 VAL A N 1
ATOM 610 C CA . VAL A 1 83 ? -18.451 1.170 12.722 1.00 97.31 83 VAL A CA 1
ATOM 611 C C . VAL A 1 83 ? -18.838 1.809 14.055 1.00 97.31 83 VAL A C 1
ATOM 613 O O . VAL A 1 83 ? -19.833 1.405 14.655 1.00 97.31 83 VAL A O 1
ATOM 616 N N . ALA A 1 84 ? -18.089 2.821 14.500 1.00 97.75 84 ALA A N 1
ATOM 617 C CA . ALA A 1 84 ? -18.344 3.513 15.761 1.00 97.75 84 ALA A CA 1
ATOM 618 C C . ALA A 1 84 ? -19.705 4.223 15.762 1.00 97.75 84 ALA A C 1
ATOM 620 O O . ALA A 1 84 ? -20.439 4.132 16.742 1.00 97.75 84 ALA A O 1
ATOM 621 N N . TYR A 1 85 ? -20.089 4.845 14.643 1.00 98.12 85 TYR A N 1
ATOM 622 C CA . TYR A 1 85 ? -21.395 5.479 14.478 1.00 98.12 85 TYR A CA 1
ATOM 623 C C . TYR A 1 85 ? -22.542 4.490 14.708 1.00 98.12 85 TYR A C 1
ATOM 625 O O . TYR A 1 85 ? -23.470 4.773 15.470 1.00 98.12 85 TYR A O 1
ATOM 633 N N . VAL A 1 86 ? -22.477 3.310 14.083 1.00 98.50 86 VAL A N 1
ATOM 634 C CA . VAL A 1 86 ? -23.499 2.269 14.251 1.00 98.50 86 VAL A CA 1
ATOM 635 C C . VAL A 1 86 ? -23.470 1.705 15.667 1.00 98.50 86 VAL A C 1
ATOM 637 O O . VAL A 1 86 ? -24.528 1.551 16.281 1.00 98.50 86 VAL A O 1
ATOM 640 N N . ALA A 1 87 ? -22.279 1.410 16.193 1.00 98.38 87 ALA A N 1
ATOM 641 C CA . ALA A 1 87 ? -22.128 0.831 17.519 1.00 98.38 87 ALA A CA 1
ATOM 642 C C . ALA A 1 87 ? -22.698 1.755 18.605 1.00 98.38 87 ALA A C 1
ATOM 644 O O . ALA A 1 87 ? -23.534 1.320 19.395 1.00 98.38 87 ALA A O 1
ATOM 645 N N . GLU A 1 88 ? -22.346 3.042 18.581 1.00 98.44 88 GLU A N 1
ATOM 646 C CA . GLU A 1 88 ? -22.830 4.045 19.533 1.00 98.44 88 GLU A CA 1
ATOM 647 C C . GLU A 1 88 ? -24.355 4.212 19.463 1.00 98.44 88 GLU A C 1
ATOM 649 O O . GLU A 1 88 ? -25.039 4.117 20.482 1.00 98.44 88 GLU A O 1
ATOM 654 N N . ASN A 1 89 ? -24.920 4.355 18.257 1.00 98.56 89 ASN A N 1
ATOM 655 C CA . ASN A 1 89 ? -26.367 4.534 18.068 1.00 98.56 89 ASN A CA 1
ATOM 656 C C . ASN A 1 89 ? -27.204 3.315 18.489 1.00 98.56 89 ASN A C 1
ATOM 658 O O . ASN A 1 89 ? -28.409 3.444 18.724 1.00 98.56 89 ASN A O 1
ATOM 662 N N . LEU A 1 90 ? -26.601 2.126 18.535 1.00 98.31 90 LEU A N 1
ATOM 663 C CA . LEU A 1 90 ? -27.264 0.890 18.946 1.00 98.31 90 LEU A CA 1
ATOM 664 C C . LEU A 1 90 ? -26.874 0.439 20.359 1.00 98.31 90 LEU A C 1
ATOM 666 O O . LEU A 1 90 ? -27.459 -0.528 20.853 1.00 98.31 90 LEU A O 1
ATOM 670 N N . GLY A 1 91 ? -25.945 1.125 21.027 1.00 97.94 91 GLY A N 1
ATOM 671 C CA . GLY A 1 91 ? -25.401 0.693 22.315 1.00 97.94 91 GLY A CA 1
ATOM 672 C C . GLY A 1 91 ? -24.661 -0.647 22.229 1.00 97.94 91 GLY A C 1
ATOM 673 O O . GLY A 1 91 ? -24.749 -1.452 23.154 1.00 97.94 91 GLY A O 1
ATOM 674 N N . LEU A 1 92 ? -24.002 -0.917 21.099 1.00 98.25 92 LEU A N 1
ATOM 675 C CA . LEU A 1 92 ? -23.118 -2.069 20.913 1.00 98.25 92 LEU A CA 1
ATOM 676 C C . LEU A 1 92 ? -21.700 -1.737 21.416 1.00 98.25 92 LEU A C 1
ATOM 678 O O . LEU A 1 92 ? -21.351 -0.558 21.525 1.00 98.25 92 LEU A O 1
ATOM 682 N N . PRO A 1 93 ? -20.861 -2.746 21.707 1.00 97.81 93 PRO A N 1
ATOM 683 C CA . PRO A 1 93 ? -19.471 -2.520 22.094 1.00 97.81 93 PRO A CA 1
ATOM 684 C C . PRO A 1 93 ? -18.695 -1.746 21.017 1.00 97.81 93 PRO A C 1
ATOM 686 O O . PRO A 1 93 ? -18.763 -2.069 19.833 1.00 97.81 93 PRO A O 1
ATOM 689 N N . GLY A 1 94 ? -17.930 -0.733 21.427 1.00 96.38 94 GLY A N 1
ATOM 690 C CA . GLY A 1 94 ? -17.163 0.107 20.509 1.00 96.38 94 GLY A CA 1
ATOM 691 C C . GLY A 1 94 ? -16.548 1.327 21.191 1.00 96.38 94 GLY A C 1
ATOM 692 O O . GLY A 1 94 ? -16.735 1.547 22.388 1.00 96.38 94 GLY A O 1
ATOM 693 N N . ILE A 1 95 ? -15.792 2.101 20.417 1.00 97.56 95 ILE A N 1
ATOM 694 C CA . ILE A 1 95 ? -15.332 3.442 20.800 1.00 97.56 95 ILE A CA 1
ATOM 695 C C . ILE A 1 95 ? -16.398 4.490 20.448 1.00 97.56 95 ILE A C 1
ATOM 697 O O . ILE A 1 95 ? -17.225 4.223 19.573 1.00 97.56 95 ILE A O 1
ATOM 701 N N . PRO A 1 96 ? -16.365 5.684 21.071 1.00 98.00 96 PRO A N 1
ATOM 702 C CA . PRO A 1 96 ? -17.217 6.793 20.659 1.00 98.00 96 PRO A CA 1
ATOM 703 C C . PRO A 1 96 ? -17.002 7.170 19.189 1.00 98.00 96 PRO A C 1
ATOM 705 O O . PRO A 1 96 ? -15.882 7.097 18.672 1.00 98.00 96 PRO A O 1
ATOM 708 N N . TYR A 1 97 ? -18.055 7.642 18.530 1.00 97.88 97 TYR A N 1
ATOM 709 C CA . TYR A 1 97 ? -18.002 8.103 17.147 1.00 97.88 97 TYR A CA 1
ATOM 710 C C . TYR A 1 97 ? -16.983 9.234 16.967 1.00 97.88 97 TYR A C 1
ATOM 712 O O . TYR A 1 97 ? -16.176 9.189 16.042 1.00 97.88 97 TYR A O 1
ATOM 720 N N . GLU A 1 98 ? -16.934 10.183 17.904 1.00 97.88 98 GLU A N 1
ATOM 721 C CA . GLU A 1 98 ? -15.957 11.280 17.886 1.00 97.88 98 GLU A CA 1
ATOM 722 C C . GLU A 1 98 ? -14.503 10.785 17.953 1.00 97.88 98 GLU A C 1
ATOM 724 O O . GLU A 1 98 ? -13.657 11.276 17.211 1.00 97.88 98 GLU A O 1
ATOM 729 N N . THR A 1 99 ? -14.214 9.754 18.757 1.00 98.06 99 THR A N 1
ATOM 730 C CA . THR A 1 99 ? -12.886 9.111 18.805 1.00 98.06 99 THR A CA 1
ATOM 731 C C . THR A 1 99 ? -12.519 8.500 17.455 1.00 98.06 99 THR A C 1
ATOM 733 O O . THR A 1 99 ? -11.383 8.619 16.997 1.00 98.06 99 THR A O 1
ATOM 736 N N . ALA A 1 100 ? -13.474 7.847 16.792 1.00 96.94 100 ALA A N 1
ATOM 737 C CA . ALA A 1 100 ? -13.235 7.266 15.479 1.00 96.94 100 ALA A CA 1
ATOM 738 C C . ALA A 1 100 ? -13.053 8.339 14.391 1.00 96.94 100 ALA A C 1
ATOM 740 O O . ALA A 1 100 ? -12.244 8.140 13.484 1.00 96.94 100 ALA A O 1
ATOM 741 N N . LEU A 1 101 ? -13.751 9.478 14.485 1.00 96.25 101 LEU A N 1
ATOM 742 C CA . LEU A 1 101 ? -13.544 10.633 13.605 1.00 96.25 101 LEU A CA 1
ATOM 743 C C . LEU A 1 101 ? -12.159 11.253 13.803 1.00 96.25 101 LEU A C 1
ATOM 745 O O . LEU A 1 101 ? -11.467 11.496 12.817 1.00 96.25 101 LEU A O 1
ATOM 749 N N . ASP A 1 102 ? -11.726 11.440 15.051 1.00 97.69 102 ASP A N 1
ATOM 750 C CA . ASP A 1 102 ? -10.389 11.951 15.370 1.00 97.69 102 ASP A CA 1
ATOM 751 C C . ASP A 1 102 ? -9.275 11.046 14.826 1.00 97.69 102 ASP A C 1
ATOM 753 O O . ASP A 1 102 ? -8.227 11.544 14.429 1.00 97.69 102 ASP A O 1
ATOM 757 N N . ALA A 1 103 ? -9.500 9.730 14.768 1.00 96.50 103 ALA A N 1
ATOM 758 C CA . ALA A 1 103 ? -8.556 8.771 14.195 1.00 96.50 103 ALA A CA 1
ATOM 759 C C . ALA A 1 103 ? -8.652 8.624 12.661 1.00 96.50 103 ALA A C 1
ATOM 761 O O . ALA A 1 103 ? -7.755 8.052 12.050 1.00 96.50 103 ALA A O 1
ATOM 762 N N . SER A 1 104 ? -9.735 9.082 12.027 1.00 94.00 104 SER A N 1
ATOM 763 C CA . SER A 1 104 ? -9.954 8.909 10.576 1.00 94.00 104 SER A CA 1
ATOM 764 C C . SER A 1 104 ? -9.648 10.171 9.771 1.00 94.00 104 SER A C 1
ATOM 766 O O . SER A 1 104 ? -9.264 10.082 8.607 1.00 94.00 104 SER A O 1
ATOM 768 N N . ASP A 1 105 ? -9.823 11.346 10.377 1.00 95.88 105 ASP A N 1
ATOM 769 C CA . ASP A 1 105 ? -9.525 12.633 9.759 1.00 95.88 105 ASP A CA 1
ATOM 770 C C . ASP A 1 105 ? -8.152 13.136 10.221 1.00 95.88 105 ASP A C 1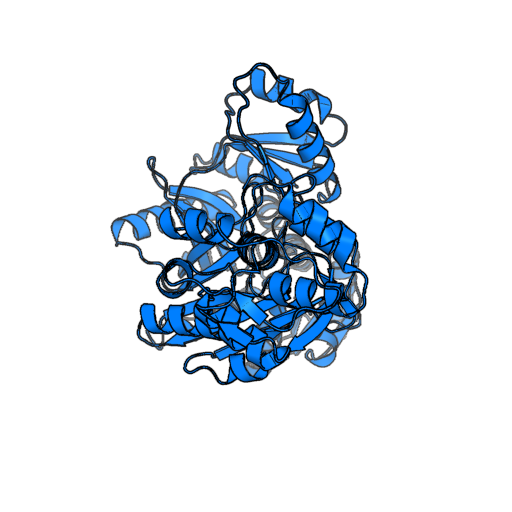
ATOM 772 O O . ASP A 1 105 ? -7.912 13.382 11.404 1.00 95.88 105 ASP A O 1
ATOM 776 N N . LYS A 1 106 ? -7.237 13.317 9.271 1.00 96.25 106 LYS A N 1
ATOM 777 C CA . LYS A 1 106 ? -5.851 13.716 9.526 1.00 96.25 106 LYS A CA 1
ATOM 778 C C . LYS A 1 106 ? -5.748 15.108 10.147 1.00 96.25 106 LYS A C 1
ATOM 780 O O . LYS A 1 106 ? -4.851 15.325 10.957 1.00 96.25 106 LYS A O 1
ATOM 785 N N . ALA A 1 107 ? -6.641 16.044 9.822 1.00 96.69 107 ALA A N 1
ATOM 786 C CA . ALA A 1 107 ? -6.619 17.371 10.431 1.00 96.69 107 ALA A CA 1
ATOM 787 C C . ALA A 1 107 ? -7.058 17.307 11.902 1.00 96.69 107 ALA A C 1
ATOM 789 O O . ALA A 1 107 ? -6.397 17.889 12.769 1.00 96.69 107 ALA A O 1
ATOM 790 N N . ARG A 1 108 ? -8.118 16.543 12.203 1.00 97.69 108 ARG A N 1
ATOM 791 C CA . ARG A 1 108 ? -8.568 16.282 13.582 1.00 97.69 108 ARG A CA 1
ATOM 792 C C . ARG A 1 108 ? -7.490 15.557 14.383 1.00 97.69 108 ARG A C 1
ATOM 794 O O . ARG A 1 108 ? -7.122 16.016 15.463 1.00 97.69 108 ARG A O 1
ATOM 801 N N . MET A 1 109 ? -6.914 14.498 13.817 1.00 98.25 109 MET A N 1
ATOM 802 C CA . MET A 1 109 ? -5.832 13.717 14.417 1.00 98.25 109 MET A CA 1
ATOM 803 C C . MET A 1 109 ? -4.658 14.604 14.834 1.00 98.25 109 MET A C 1
ATOM 805 O O . MET A 1 109 ? -4.213 14.575 15.983 1.00 98.25 109 MET A O 1
ATOM 809 N N . ARG A 1 110 ? -4.172 15.441 13.914 1.00 97.44 110 ARG A N 1
ATOM 810 C CA . ARG A 1 110 ? -3.050 16.342 14.185 1.00 97.44 110 ARG A CA 1
ATOM 811 C C . ARG A 1 110 ? -3.391 17.388 15.245 1.00 97.44 110 ARG A C 1
ATOM 813 O O . ARG A 1 110 ? -2.544 17.687 16.084 1.00 97.44 110 ARG A O 1
ATOM 820 N N . ALA A 1 111 ? -4.624 17.901 15.267 1.00 97.19 111 ALA A N 1
ATOM 821 C CA . ALA A 1 111 ? -5.075 18.809 16.321 1.00 97.19 111 ALA A CA 1
ATOM 822 C C . ALA A 1 111 ? -5.044 18.138 17.708 1.00 97.19 111 ALA A C 1
ATOM 824 O O . ALA A 1 111 ? -4.545 18.738 18.663 1.00 97.19 111 ALA A O 1
ATOM 825 N N . ARG A 1 112 ? -5.490 16.876 17.814 1.00 98.38 112 ARG A N 1
ATOM 826 C CA . ARG A 1 112 ? -5.404 16.080 19.053 1.00 98.38 112 ARG A CA 1
ATOM 827 C C . ARG A 1 112 ? -3.958 15.854 19.488 1.00 98.38 112 ARG A C 1
ATOM 829 O O . ARG A 1 112 ? -3.639 16.034 20.662 1.00 98.38 112 ARG A O 1
ATOM 836 N N . PHE A 1 113 ? -3.073 15.508 18.555 1.00 98.44 113 PHE A N 1
ATOM 837 C CA . PHE A 1 113 ? -1.650 15.319 18.845 1.00 98.44 113 PHE A CA 1
ATOM 838 C C . PHE A 1 113 ? -0.988 16.604 19.330 1.00 98.44 113 PHE A C 1
ATOM 840 O O . PHE A 1 113 ? -0.301 16.577 20.348 1.00 98.44 113 PHE A O 1
ATOM 847 N N . HIS A 1 114 ? -1.268 17.741 18.693 1.00 96.56 114 HIS A N 1
ATOM 848 C CA . HIS A 1 114 ? -0.763 19.034 19.142 1.00 96.56 114 HIS A CA 1
ATOM 849 C C . HIS A 1 114 ? -1.278 19.401 20.546 1.00 96.56 114 HIS A C 1
ATOM 851 O O . HIS A 1 114 ? -0.490 19.787 21.408 1.00 96.56 114 HIS A O 1
ATOM 857 N N . GLU A 1 115 ? -2.579 19.226 20.819 1.00 97.69 115 GLU A N 1
ATOM 858 C CA . GLU A 1 115 ? -3.173 19.480 22.143 1.00 97.69 115 GLU A CA 1
ATOM 859 C C . GLU A 1 115 ? -2.509 18.635 23.243 1.00 97.69 115 GLU A C 1
ATOM 861 O O . GLU A 1 115 ? -2.252 19.120 24.347 1.00 97.69 115 GLU A O 1
ATOM 866 N N . LYS A 1 116 ? -2.215 17.365 22.942 1.00 98.25 116 LYS A N 1
ATOM 867 C CA . LYS A 1 116 ? -1.628 16.405 23.887 1.00 98.25 116 LYS A CA 1
ATOM 868 C C . LYS A 1 116 ? -0.103 16.318 23.828 1.00 98.25 116 LYS A C 1
ATOM 870 O O . LYS A 1 116 ? 0.469 15.529 24.573 1.00 98.25 116 LYS A O 1
ATOM 875 N N . LYS A 1 117 ? 0.550 17.150 23.009 1.00 97.81 117 LYS A N 1
ATOM 876 C CA . LYS A 1 117 ? 2.010 17.177 22.806 1.00 97.81 117 LYS A CA 1
ATOM 877 C C . LYS A 1 117 ? 2.590 15.832 22.344 1.00 97.81 117 LYS A C 1
ATOM 879 O O . LYS A 1 117 ? 3.696 15.468 22.733 1.00 97.81 117 LYS A O 1
ATOM 884 N N . VAL A 1 118 ? 1.844 15.096 21.524 1.00 98.44 118 VAL A N 1
ATOM 885 C CA . VAL A 1 118 ? 2.346 13.898 20.839 1.00 98.44 118 VAL A CA 1
ATOM 886 C C . VAL A 1 118 ? 3.217 14.351 19.660 1.00 98.44 118 VAL A C 1
ATOM 888 O O . VAL A 1 118 ? 2.754 15.194 18.885 1.00 98.44 118 VAL A O 1
ATOM 891 N N . PRO A 1 119 ? 4.449 13.829 19.501 1.00 98.00 119 PRO A N 1
ATOM 892 C CA . PRO A 1 119 ? 5.294 14.139 18.351 1.00 98.00 119 PRO A CA 1
ATOM 893 C C . PRO A 1 119 ? 4.587 13.822 17.027 1.00 98.00 119 PRO A C 1
ATOM 895 O O . PRO A 1 119 ? 4.234 12.676 16.758 1.00 98.00 119 PRO A O 1
ATOM 898 N N . ALA A 1 120 ? 4.367 14.849 16.210 1.00 97.12 120 ALA A N 1
ATOM 899 C CA . ALA A 1 120 ? 3.706 14.790 14.907 1.00 97.12 120 ALA A CA 1
ATOM 900 C C . ALA A 1 120 ? 4.215 15.960 14.042 1.00 97.12 120 ALA A C 1
ATOM 902 O O . ALA A 1 120 ? 4.656 16.970 14.607 1.00 97.12 120 ALA A O 1
ATOM 903 N N . PRO A 1 121 ? 4.159 15.876 12.699 1.00 96.19 121 PRO A N 1
ATOM 904 C CA . PRO A 1 121 ? 4.604 16.973 11.847 1.00 96.19 121 PRO A CA 1
ATOM 905 C C . PRO A 1 121 ? 3.728 18.212 12.045 1.00 96.19 121 PRO A C 1
ATOM 907 O O . PRO A 1 121 ? 2.519 18.121 12.303 1.00 96.19 121 PRO A O 1
ATOM 910 N N . ARG A 1 122 ? 4.331 19.395 11.887 1.00 96.00 122 ARG A N 1
ATOM 911 C CA . ARG A 1 122 ? 3.560 20.640 11.829 1.00 96.00 122 ARG A CA 1
ATOM 912 C C . ARG A 1 122 ? 2.710 20.630 10.566 1.00 96.00 122 ARG A C 1
ATOM 914 O O . ARG A 1 122 ? 3.148 20.165 9.517 1.00 96.00 122 ARG A O 1
ATOM 921 N N . PHE A 1 123 ? 1.496 21.154 10.673 1.00 96.94 123 PHE A N 1
ATOM 922 C CA . PHE A 1 123 ? 0.521 21.078 9.594 1.00 96.94 123 PHE A CA 1
ATOM 923 C C . PHE A 1 123 ? -0.420 22.280 9.589 1.00 96.94 123 PHE A C 1
ATOM 925 O O . PHE A 1 123 ? -0.572 22.990 10.587 1.00 96.94 123 PHE A O 1
ATOM 932 N N . PHE A 1 124 ? -1.117 22.453 8.474 1.00 97.00 124 PHE A N 1
ATOM 933 C CA . PHE A 1 124 ? -2.377 23.180 8.411 1.00 97.00 124 PHE A CA 1
ATOM 934 C C . PHE A 1 124 ? -3.322 22.493 7.420 1.00 97.00 124 PHE A C 1
ATOM 936 O O . PHE A 1 124 ? -2.904 21.680 6.596 1.00 97.00 124 PHE A O 1
ATOM 943 N N . ALA A 1 125 ? -4.610 22.828 7.502 1.00 97.31 125 ALA A N 1
ATOM 944 C CA . ALA A 1 125 ? -5.627 22.333 6.582 1.00 97.31 125 ALA A CA 1
ATOM 945 C C . ALA A 1 125 ? -6.263 23.471 5.767 1.00 97.31 125 ALA A C 1
ATOM 947 O O . ALA A 1 125 ? -6.321 24.633 6.209 1.00 97.31 125 ALA A O 1
ATOM 948 N N . LEU A 1 126 ? -6.734 23.124 4.571 1.00 97.38 126 LEU A N 1
ATOM 949 C CA . LEU A 1 126 ? -7.455 24.000 3.652 1.00 97.38 126 LEU A CA 1
ATOM 950 C C . LEU A 1 126 ? -8.650 23.267 3.045 1.00 97.38 126 LEU A C 1
ATOM 952 O O . LEU A 1 126 ? -8.519 22.129 2.605 1.00 97.38 126 LEU A O 1
ATOM 956 N N . HIS A 1 127 ? -9.795 23.947 3.005 1.00 97.62 127 HIS A N 1
ATOM 957 C CA . HIS A 1 127 ? -10.940 23.536 2.191 1.00 97.62 127 HIS A CA 1
ATOM 958 C C . HIS A 1 127 ? -10.695 23.897 0.714 1.00 97.62 127 HIS A C 1
ATOM 960 O O . HIS A 1 127 ? -9.870 24.772 0.431 1.00 97.62 127 HIS A O 1
ATOM 966 N N . GLU A 1 128 ? -11.426 23.272 -0.213 1.00 96.75 128 GLU A N 1
ATOM 967 C CA . GLU A 1 128 ? -11.289 23.490 -1.664 1.00 96.75 128 GLU A CA 1
ATOM 968 C C . GLU A 1 128 ? -11.406 24.966 -2.084 1.00 96.75 128 GLU A C 1
ATOM 970 O O . GLU A 1 128 ? -10.673 25.430 -2.955 1.00 96.75 128 GLU A O 1
ATOM 975 N N . ASP A 1 129 ? -12.234 25.745 -1.388 1.00 96.94 129 ASP A N 1
ATOM 976 C CA . ASP A 1 129 ? -12.441 27.171 -1.681 1.00 96.94 129 ASP A CA 1
ATOM 977 C C . ASP A 1 129 ? -11.259 28.066 -1.266 1.00 96.94 129 ASP A C 1
ATOM 979 O O . ASP A 1 129 ? -11.245 29.264 -1.545 1.00 96.94 129 ASP A O 1
ATOM 983 N N . ALA A 1 130 ? -10.273 27.508 -0.559 1.00 96.50 130 ALA A N 1
ATOM 984 C CA . ALA A 1 130 ? -9.152 28.239 0.024 1.00 96.50 130 ALA A CA 1
ATOM 985 C C . ALA A 1 130 ? -7.782 27.732 -0.452 1.00 96.50 130 ALA A C 1
ATOM 987 O O . ALA A 1 130 ? -6.765 28.130 0.121 1.00 96.50 130 ALA A O 1
ATOM 988 N N . LEU A 1 131 ? -7.724 26.868 -1.475 1.00 94.62 131 LEU A N 1
ATOM 989 C CA . LEU A 1 131 ? -6.460 26.278 -1.936 1.00 94.62 131 LEU A CA 1
ATOM 990 C C . LEU A 1 131 ? -5.451 27.339 -2.383 1.00 94.62 131 LEU A C 1
ATOM 992 O O . LEU A 1 131 ? -4.280 27.221 -2.042 1.00 94.62 131 LEU A O 1
ATOM 996 N N . GLU A 1 132 ? -5.905 28.416 -3.030 1.00 93.12 132 GLU A N 1
ATOM 997 C CA . GLU A 1 132 ? -5.053 29.533 -3.480 1.00 93.12 132 GLU A CA 1
ATOM 998 C C . GLU A 1 132 ? -4.305 30.236 -2.331 1.00 93.12 132 GLU A C 1
ATOM 1000 O O . GLU A 1 132 ? -3.293 30.895 -2.551 1.00 93.12 132 GLU A O 1
ATOM 1005 N N . LEU A 1 133 ? -4.755 30.064 -1.082 1.00 92.50 133 LEU A N 1
ATOM 1006 C CA . LEU A 1 133 ? -4.100 30.620 0.105 1.00 92.50 133 LEU A CA 1
ATOM 1007 C C . LEU A 1 133 ? -2.958 29.737 0.636 1.00 92.50 133 LEU A C 1
ATOM 1009 O O . LEU A 1 133 ? -2.357 30.084 1.655 1.00 92.50 133 LEU A O 1
ATOM 1013 N N . ALA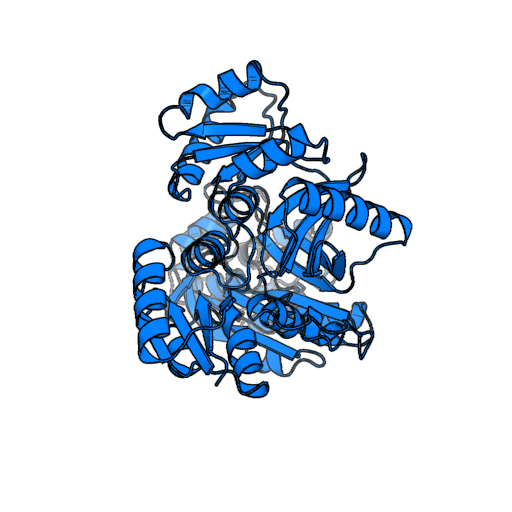 A 1 134 ? -2.657 28.593 0.009 1.00 92.06 134 ALA A N 1
ATOM 1014 C CA . ALA A 1 134 ? -1.661 27.643 0.510 1.00 92.06 134 ALA A CA 1
ATOM 1015 C C . ALA A 1 134 ? -0.278 28.280 0.690 1.00 92.06 134 ALA A C 1
ATOM 1017 O O . ALA A 1 134 ? 0.302 28.181 1.774 1.00 92.06 134 ALA A O 1
ATOM 1018 N N . SER A 1 135 ? 0.218 28.998 -0.319 1.00 89.19 135 SER A N 1
ATOM 1019 C CA . SER A 1 135 ? 1.527 29.660 -0.252 1.00 89.19 135 SER A CA 1
ATOM 1020 C C . SER A 1 135 ? 1.583 30.734 0.836 1.00 89.19 135 SER A C 1
ATOM 1022 O O . SER A 1 135 ? 2.568 30.826 1.570 1.00 89.19 135 SER A O 1
ATOM 1024 N N . ASP A 1 136 ? 0.513 31.513 1.001 1.00 89.38 136 ASP A N 1
ATOM 1025 C CA . ASP A 1 136 ? 0.442 32.544 2.040 1.00 89.38 136 ASP A CA 1
ATOM 1026 C C . ASP A 1 136 ? 0.364 31.936 3.441 1.00 89.38 136 ASP A C 1
ATOM 1028 O O . ASP A 1 136 ? 1.040 32.406 4.359 1.00 89.38 136 ASP A O 1
ATOM 1032 N N . LYS A 1 137 ? -0.377 30.835 3.610 1.00 91.56 137 LYS A N 1
ATOM 1033 C CA . LYS A 1 137 ? -0.396 30.083 4.870 1.00 91.56 137 LYS A CA 1
ATOM 1034 C C . LYS A 1 137 ? 0.964 29.487 5.212 1.00 91.56 137 LYS A C 1
ATOM 1036 O O . LYS A 1 137 ? 1.336 29.506 6.383 1.00 91.56 137 LYS A O 1
ATOM 1041 N N . ILE A 1 138 ? 1.731 28.996 4.240 1.00 90.44 138 ILE A N 1
ATOM 1042 C CA . ILE A 1 138 ? 3.100 28.518 4.491 1.00 90.44 138 ILE A CA 1
ATOM 1043 C C . ILE A 1 138 ? 3.966 29.666 5.021 1.00 90.44 138 ILE A C 1
ATOM 1045 O O . ILE A 1 138 ? 4.593 29.516 6.068 1.00 90.44 138 ILE A O 1
ATOM 1049 N N . ARG A 1 139 ? 3.932 30.836 4.366 1.00 87.94 139 ARG A N 1
ATOM 1050 C CA . ARG A 1 139 ? 4.683 32.034 4.793 1.00 87.94 139 ARG A CA 1
ATOM 1051 C C . ARG A 1 139 ? 4.279 32.521 6.187 1.00 87.94 139 ARG A C 1
ATOM 1053 O O . ARG A 1 139 ? 5.136 32.959 6.948 1.00 87.94 139 ARG A O 1
ATOM 1060 N N . ALA A 1 140 ? 2.992 32.441 6.518 1.00 89.81 140 ALA A N 1
ATOM 1061 C CA . ALA A 1 140 ? 2.449 32.884 7.801 1.00 89.81 140 ALA A CA 1
ATOM 1062 C C . ALA A 1 140 ? 2.575 31.844 8.932 1.00 89.81 140 ALA A C 1
ATOM 1064 O O . ALA A 1 140 ? 2.389 32.188 10.100 1.00 89.81 140 ALA A O 1
ATOM 1065 N N . SER A 1 141 ? 2.861 30.580 8.612 1.00 89.56 141 SER A N 1
ATOM 1066 C CA . SER A 1 141 ? 2.947 29.483 9.583 1.00 89.56 141 SER A CA 1
ATOM 1067 C C . SER A 1 141 ? 4.395 29.085 9.895 1.00 89.56 141 SER A C 1
ATOM 1069 O O . SER A 1 141 ? 5.365 29.648 9.381 1.00 89.56 141 SER A O 1
ATOM 1071 N N . SER A 1 142 ? 4.559 28.096 10.774 1.00 89.88 142 SER A N 1
ATOM 1072 C CA . SER A 1 142 ? 5.846 27.474 11.106 1.00 89.88 142 SER A CA 1
ATOM 1073 C C . SER A 1 142 ? 6.172 26.233 10.265 1.00 89.88 142 SER A C 1
ATOM 1075 O O . SER A 1 142 ? 7.230 25.652 10.476 1.00 89.88 142 SER A O 1
ATOM 1077 N N . VAL A 1 143 ? 5.308 25.850 9.315 1.00 93.12 143 VAL A N 1
ATOM 1078 C CA . VAL A 1 143 ? 5.497 24.688 8.427 1.00 93.12 143 VAL A CA 1
ATOM 1079 C C . VAL A 1 143 ? 6.580 24.990 7.386 1.00 93.12 143 VAL A C 1
ATOM 1081 O O . VAL A 1 143 ? 6.577 26.069 6.784 1.00 93.12 143 VAL A O 1
ATOM 1084 N N . ARG A 1 144 ? 7.531 24.074 7.186 1.00 91.12 144 ARG A N 1
ATOM 1085 C CA . ARG A 1 144 ? 8.672 24.233 6.269 1.00 91.12 144 ARG A CA 1
ATOM 1086 C C . ARG A 1 144 ? 8.801 23.054 5.310 1.00 91.12 144 ARG A C 1
ATOM 1088 O O . ARG A 1 144 ? 8.410 21.943 5.634 1.00 91.12 144 ARG A O 1
ATOM 1095 N N . PHE A 1 145 ? 9.359 23.335 4.133 1.00 93.06 145 PHE A N 1
ATOM 1096 C CA . PHE A 1 145 ? 9.683 22.323 3.131 1.00 93.06 145 PHE A CA 1
ATOM 1097 C C . PHE A 1 145 ? 10.784 21.358 3.620 1.00 93.06 145 PHE A C 1
ATOM 1099 O O . PHE A 1 145 ? 11.628 21.788 4.413 1.00 93.06 145 PHE A O 1
ATOM 1106 N N . PRO A 1 146 ? 10.834 20.115 3.096 1.00 95.00 146 PRO A N 1
ATOM 1107 C CA . PRO A 1 146 ? 9.876 19.535 2.147 1.00 95.00 146 PRO A CA 1
ATOM 1108 C C . PRO A 1 146 ? 8.491 19.297 2.767 1.00 95.00 146 PRO A C 1
ATOM 1110 O O . PRO A 1 146 ? 8.356 19.108 3.973 1.00 95.00 146 PRO A O 1
ATOM 1113 N N . LEU A 1 147 ? 7.447 19.378 1.940 1.00 96.50 147 LEU A N 1
ATOM 1114 C CA . LEU A 1 147 ? 6.044 19.272 2.346 1.00 96.50 147 LEU A CA 1
ATOM 1115 C C . LEU A 1 147 ? 5.408 17.992 1.814 1.00 96.50 147 LEU A C 1
ATOM 1117 O O . LEU A 1 147 ? 5.813 17.461 0.783 1.00 96.50 147 LEU A O 1
ATOM 1121 N N . VAL A 1 148 ? 4.344 17.546 2.473 1.00 97.56 148 VAL A N 1
ATOM 1122 C CA . VAL A 1 148 ? 3.442 16.501 1.990 1.00 97.56 148 VAL A CA 1
ATOM 1123 C C . VAL A 1 148 ? 2.031 17.066 1.918 1.00 97.56 148 VAL A C 1
ATOM 1125 O O . VAL A 1 148 ? 1.498 17.571 2.908 1.00 97.56 148 VAL A O 1
ATOM 1128 N N . VAL A 1 149 ? 1.418 16.957 0.741 1.00 97.69 149 VAL A N 1
ATOM 1129 C CA . VAL A 1 149 ? 0.006 17.280 0.513 1.00 97.69 149 VAL A CA 1
ATOM 1130 C C . VAL A 1 149 ? -0.788 15.983 0.510 1.00 97.69 149 VAL A C 1
ATOM 1132 O O . VAL A 1 149 ? -0.401 15.038 -0.174 1.00 97.69 149 VAL A O 1
ATOM 1135 N N . LYS A 1 150 ? -1.887 15.921 1.266 1.00 97.38 150 LYS A N 1
ATOM 1136 C CA . LYS A 1 150 ? -2.723 14.718 1.390 1.00 97.38 150 LYS A CA 1
ATOM 1137 C C . LYS A 1 150 ? -4.193 15.043 1.679 1.00 97.38 150 LYS A C 1
ATOM 1139 O O . LYS A 1 150 ? -4.466 16.044 2.345 1.00 97.38 150 LYS A O 1
ATOM 1144 N N . PRO A 1 151 ? -5.148 14.194 1.258 1.00 97.19 151 PRO A N 1
ATOM 1145 C CA . PRO A 1 151 ? -6.549 14.377 1.618 1.00 97.19 151 PRO A CA 1
ATOM 1146 C C . PRO A 1 151 ? -6.733 14.151 3.120 1.00 97.19 151 PRO A C 1
ATOM 1148 O O . PRO A 1 151 ? -6.092 13.271 3.704 1.00 97.19 151 PRO A O 1
ATOM 1151 N N . ALA A 1 152 ? -7.630 14.913 3.746 1.00 95.81 152 ALA A N 1
ATOM 1152 C CA . ALA A 1 152 ? -7.876 14.802 5.181 1.00 95.81 152 ALA A CA 1
ATOM 1153 C C . ALA A 1 152 ? -8.424 13.419 5.585 1.00 95.81 152 ALA A C 1
ATOM 1155 O O . ALA A 1 152 ? -8.089 12.924 6.654 1.00 95.81 152 ALA A O 1
ATOM 1156 N N . ASP A 1 153 ? -9.207 12.766 4.727 1.00 92.62 153 ASP A N 1
ATOM 1157 C CA . ASP A 1 153 ? -10.126 11.681 5.099 1.00 92.62 153 ASP A CA 1
ATOM 1158 C C . ASP A 1 153 ? -10.118 10.489 4.114 1.00 92.62 153 ASP A C 1
ATOM 1160 O O . ASP A 1 153 ? -11.156 9.908 3.768 1.00 92.62 153 ASP A O 1
ATOM 1164 N N . ASN A 1 154 ? -8.929 10.112 3.631 1.00 88.50 154 ASN A N 1
ATOM 1165 C CA . ASN A 1 154 ? -8.741 8.970 2.727 1.00 88.50 154 ASN A CA 1
ATOM 1166 C C . ASN A 1 154 ? -7.477 8.142 3.044 1.00 88.50 154 ASN A C 1
ATOM 1168 O O . ASN A 1 154 ? -6.563 8.642 3.705 1.00 88.50 154 ASN A O 1
ATOM 1172 N N . MET A 1 155 ? -7.398 6.916 2.508 1.00 86.19 155 MET A N 1
ATOM 1173 C CA . MET A 1 155 ? -6.245 6.001 2.618 1.00 86.19 155 MET A CA 1
ATOM 1174 C C . MET A 1 155 ? -5.671 5.577 1.267 1.00 86.19 155 MET A C 1
ATOM 1176 O O . MET A 1 155 ? -6.123 5.974 0.192 1.00 86.19 155 MET A O 1
ATOM 1180 N N . GLY A 1 156 ? -4.641 4.732 1.349 1.00 84.94 156 GLY A N 1
ATOM 1181 C CA . GLY A 1 156 ? -4.016 4.093 0.204 1.00 84.94 156 GLY A CA 1
ATOM 1182 C C . GLY A 1 156 ? -3.083 5.032 -0.544 1.00 84.94 156 GLY A C 1
ATOM 1183 O O . GLY A 1 156 ? -2.814 4.767 -1.705 1.00 84.94 156 GLY A O 1
ATOM 1184 N N . ALA A 1 157 ? -2.623 6.114 0.093 1.00 90.88 157 ALA A N 1
ATOM 1185 C CA . ALA A 1 157 ? -1.798 7.164 -0.509 1.00 90.88 157 ALA A CA 1
ATOM 1186 C C . ALA A 1 157 ? -2.435 7.863 -1.733 1.00 90.88 157 ALA A C 1
ATOM 1188 O O . ALA A 1 157 ? -1.747 8.503 -2.522 1.00 90.88 157 ALA A O 1
ATOM 1189 N N . ARG A 1 158 ? -3.762 7.779 -1.905 1.00 93.19 158 ARG A N 1
ATOM 1190 C CA . ARG A 1 158 ? -4.469 8.457 -3.003 1.00 93.19 158 ARG A CA 1
ATOM 1191 C C . ARG A 1 158 ? -4.395 9.971 -2.831 1.00 93.19 158 ARG A C 1
ATOM 1193 O O . ARG A 1 158 ? -4.807 10.488 -1.796 1.00 93.19 158 ARG A O 1
ATOM 1200 N N . GLY A 1 159 ? -3.891 10.670 -3.847 1.00 94.50 159 GLY A N 1
ATOM 1201 C CA . GLY A 1 159 ? -3.730 12.124 -3.804 1.00 94.50 159 GLY A CA 1
ATOM 1202 C C . GLY A 1 159 ? -2.694 12.597 -2.781 1.00 94.50 159 GLY A C 1
ATOM 1203 O O . GLY A 1 159 ? -2.808 13.723 -2.298 1.00 94.50 159 GLY A O 1
ATOM 1204 N N . VAL A 1 160 ? -1.735 11.738 -2.416 1.00 96.81 160 VAL A N 1
ATOM 1205 C CA . VAL A 1 160 ? -0.607 12.092 -1.548 1.00 96.81 160 VAL A CA 1
ATOM 1206 C C . VAL A 1 160 ? 0.620 12.369 -2.408 1.00 96.81 160 VAL A C 1
ATOM 1208 O O . VAL A 1 160 ? 0.994 11.529 -3.224 1.00 96.81 160 VAL A O 1
ATOM 1211 N N . LYS A 1 161 ? 1.244 13.536 -2.235 1.00 95.56 161 LYS A N 1
ATOM 1212 C CA . LYS A 1 161 ? 2.431 13.935 -3.004 1.00 95.56 161 LYS A CA 1
ATOM 1213 C C . LYS A 1 161 ? 3.392 14.753 -2.146 1.00 95.56 161 LYS A C 1
ATOM 1215 O O . LYS A 1 161 ? 2.958 15.647 -1.414 1.00 95.56 161 LYS A O 1
ATOM 1220 N N . ARG A 1 162 ? 4.686 14.447 -2.247 1.00 95.50 162 ARG A N 1
ATOM 1221 C CA . ARG A 1 162 ? 5.780 15.250 -1.692 1.00 95.50 162 ARG A CA 1
ATOM 1222 C C . ARG A 1 162 ? 6.034 16.462 -2.586 1.00 95.50 162 ARG A C 1
ATOM 1224 O O . ARG A 1 162 ? 6.042 16.341 -3.808 1.00 95.50 162 ARG A O 1
ATOM 1231 N N . ILE A 1 163 ? 6.242 17.617 -1.968 1.00 93.81 163 ILE A N 1
ATOM 1232 C CA . ILE A 1 163 ? 6.601 18.869 -2.628 1.00 93.81 163 ILE A CA 1
ATOM 1233 C C . ILE A 1 163 ? 7.903 19.356 -2.003 1.00 93.81 163 ILE A C 1
ATOM 1235 O O . ILE A 1 163 ? 7.944 19.680 -0.815 1.00 93.81 163 ILE A O 1
ATOM 1239 N N . ASP A 1 164 ? 8.968 19.384 -2.795 1.00 90.81 164 ASP A N 1
ATOM 1240 C CA . ASP A 1 164 ? 10.269 19.885 -2.367 1.00 90.81 164 ASP A CA 1
ATOM 1241 C C . ASP A 1 164 ? 10.367 21.409 -2.512 1.00 90.81 164 ASP A C 1
ATOM 1243 O O . ASP A 1 164 ? 9.548 22.055 -3.168 1.00 90.81 164 ASP A O 1
ATOM 1247 N N . PHE A 1 165 ? 11.359 21.996 -1.842 1.00 81.81 165 PHE A N 1
ATOM 1248 C CA . PHE A 1 165 ? 11.685 23.408 -2.013 1.00 81.81 165 PHE A CA 1
ATOM 1249 C C . PHE A 1 165 ? 12.440 23.610 -3.329 1.00 81.81 165 PHE A C 1
ATOM 1251 O O . PHE A 1 165 ? 13.445 22.937 -3.552 1.00 81.81 165 PHE A O 1
ATOM 1258 N N . GLU A 1 166 ? 12.022 24.573 -4.151 1.00 69.44 166 GLU A N 1
ATOM 1259 C CA . GLU A 1 166 ? 12.766 24.975 -5.349 1.00 69.44 166 GLU A CA 1
ATOM 1260 C C . GLU A 1 166 ? 13.557 26.271 -5.075 1.00 69.44 166 GLU A C 1
ATOM 1262 O O . GLU A 1 166 ? 12.952 27.335 -4.916 1.00 69.44 166 GLU A O 1
ATOM 1267 N N . PRO A 1 167 ? 14.905 26.224 -4.991 1.00 55.12 167 PRO A N 1
ATOM 1268 C CA . PRO A 1 167 ? 15.720 27.384 -4.617 1.00 55.12 167 PRO A CA 1
ATOM 1269 C C . PRO A 1 167 ? 15.823 28.473 -5.695 1.00 55.12 167 PRO A C 1
ATOM 1271 O O . PRO A 1 167 ? 16.100 29.626 -5.368 1.00 55.12 167 PRO A O 1
ATOM 1274 N N . ASP A 1 168 ? 15.592 28.132 -6.966 1.00 51.69 168 ASP A N 1
ATOM 1275 C CA . ASP A 1 168 ? 16.020 28.945 -8.117 1.00 51.69 168 ASP A CA 1
ATOM 1276 C C . ASP A 1 168 ? 14.995 30.004 -8.578 1.00 51.69 168 ASP A C 1
ATOM 1278 O O . ASP A 1 168 ? 15.071 30.532 -9.687 1.00 51.69 168 ASP A O 1
ATOM 1282 N N . GLY A 1 169 ? 14.041 30.373 -7.719 1.00 46.06 169 GLY A N 1
ATOM 1283 C CA . GLY A 1 169 ? 13.098 31.469 -7.982 1.00 46.06 169 GLY A CA 1
ATOM 1284 C C . GLY A 1 169 ? 11.910 31.113 -8.884 1.00 46.06 169 GLY A C 1
ATOM 1285 O O . GLY A 1 169 ? 11.125 32.001 -9.218 1.00 46.06 169 GLY A O 1
ATOM 1286 N N . ALA A 1 170 ? 11.741 29.837 -9.243 1.00 52.75 170 ALA A N 1
ATOM 1287 C CA . ALA A 1 170 ? 10.469 29.327 -9.740 1.00 52.75 170 ALA A CA 1
ATOM 1288 C C . ALA A 1 170 ? 9.442 29.343 -8.597 1.00 52.75 170 ALA A C 1
ATOM 1290 O O . ALA A 1 170 ? 9.733 28.961 -7.463 1.00 52.75 170 ALA A O 1
ATOM 1291 N N . ASP A 1 171 ? 8.244 29.856 -8.870 1.00 61.28 171 ASP A N 1
ATOM 1292 C CA . ASP A 1 171 ? 7.189 29.928 -7.869 1.00 61.28 171 ASP A CA 1
ATOM 1293 C C . ASP A 1 171 ? 6.699 28.512 -7.530 1.00 61.28 171 ASP A C 1
ATOM 1295 O O . ASP A 1 171 ? 5.866 27.944 -8.240 1.00 61.28 171 ASP A O 1
ATOM 1299 N N . SER A 1 172 ? 7.190 27.947 -6.418 1.00 61.84 172 SER A N 1
ATOM 1300 C CA . SER A 1 172 ? 6.744 26.643 -5.901 1.00 61.84 172 SER A CA 1
ATOM 1301 C C . SER A 1 172 ? 5.239 26.617 -5.579 1.00 61.84 172 SER A C 1
ATOM 1303 O O . SER A 1 172 ? 4.703 25.557 -5.248 1.00 61.84 172 SER A O 1
ATOM 1305 N N . SER A 1 173 ? 4.532 27.755 -5.678 1.00 73.31 173 SER A N 1
ATOM 1306 C CA . SER A 1 173 ? 3.073 27.800 -5.612 1.00 73.31 173 SER A CA 1
ATOM 1307 C C . SER A 1 173 ? 2.418 26.937 -6.688 1.00 73.31 173 SER A C 1
ATOM 1309 O O . SER A 1 173 ? 1.453 26.253 -6.373 1.00 73.31 173 SER A O 1
ATOM 1311 N N . GLY A 1 174 ? 2.942 26.893 -7.918 1.00 84.19 174 GLY A N 1
ATOM 1312 C CA . GLY A 1 174 ? 2.317 26.150 -9.017 1.00 84.19 174 GLY A CA 1
ATOM 1313 C C . GLY A 1 174 ? 2.167 24.655 -8.699 1.00 84.19 174 GLY A C 1
ATOM 1314 O O . GLY A 1 174 ? 1.034 24.178 -8.575 1.00 84.19 174 GLY A O 1
ATOM 1315 N N . PRO A 1 175 ? 3.284 23.932 -8.479 1.00 87.56 175 PRO A N 1
ATOM 1316 C CA . PRO A 1 175 ? 3.261 22.515 -8.114 1.00 87.56 175 PRO A CA 1
ATOM 1317 C C . PRO A 1 175 ? 2.499 22.226 -6.813 1.00 87.56 175 PRO A C 1
ATOM 1319 O O . PRO A 1 175 ? 1.784 21.227 -6.719 1.00 87.56 175 PRO A O 1
ATOM 1322 N N . LEU A 1 176 ? 2.607 23.105 -5.809 1.00 91.19 176 LEU A N 1
ATOM 1323 C CA . LEU A 1 176 ? 1.877 22.967 -4.547 1.00 91.19 176 LEU A CA 1
ATOM 1324 C C . LEU A 1 176 ? 0.359 23.052 -4.755 1.00 91.19 176 LEU A C 1
ATOM 1326 O O . LEU A 1 176 ? -0.387 22.222 -4.235 1.00 91.19 176 LEU A O 1
ATOM 1330 N N . ILE A 1 177 ? -0.112 24.054 -5.496 1.00 92.50 177 ILE A N 1
ATOM 1331 C CA . ILE A 1 177 ? -1.536 24.267 -5.762 1.00 92.50 177 ILE A CA 1
ATOM 1332 C C . ILE A 1 177 ? -2.092 23.134 -6.626 1.00 92.50 177 ILE A C 1
ATOM 1334 O O . ILE A 1 177 ? -3.187 22.639 -6.355 1.00 92.50 177 ILE A O 1
ATOM 1338 N N . GLU A 1 178 ? -1.342 22.668 -7.623 1.00 92.69 178 GLU A N 1
ATOM 1339 C CA . GLU A 1 178 ? -1.717 21.500 -8.424 1.00 92.69 178 GLU A CA 1
ATOM 1340 C C . GLU A 1 178 ? -1.838 20.233 -7.567 1.00 92.69 178 GLU A C 1
ATOM 1342 O O . GLU A 1 178 ? -2.830 19.501 -7.668 1.00 92.69 178 GLU A O 1
ATOM 1347 N N . ALA A 1 179 ? -0.881 19.998 -6.666 1.00 94.19 179 ALA A N 1
ATOM 1348 C CA . ALA A 1 179 ? -0.948 18.889 -5.723 1.00 94.19 179 ALA A CA 1
ATOM 1349 C C . ALA A 1 179 ? -2.167 19.010 -4.799 1.00 94.19 179 ALA A C 1
ATOM 1351 O O . ALA A 1 179 ? -2.883 18.029 -4.609 1.00 94.19 179 ALA A O 1
ATOM 1352 N N . CYS A 1 180 ? -2.473 20.208 -4.292 1.00 96.19 180 CYS A N 1
ATOM 1353 C CA . CYS A 1 180 ? -3.679 20.481 -3.506 1.00 96.19 180 CYS A CA 1
ATOM 1354 C C . CYS A 1 180 ? -4.967 20.173 -4.287 1.00 96.19 180 CYS A C 1
ATOM 1356 O O . CYS A 1 180 ? -5.847 19.486 -3.768 1.00 96.19 180 CYS A O 1
ATOM 1358 N N . ARG A 1 181 ? -5.074 20.618 -5.545 1.00 95.38 181 ARG A N 1
ATOM 1359 C CA . ARG A 1 181 ? -6.231 20.339 -6.417 1.00 95.38 181 ARG A CA 1
ATOM 1360 C C . ARG A 1 181 ? -6.376 18.847 -6.727 1.00 95.38 181 ARG A C 1
ATOM 1362 O O . ARG A 1 181 ? -7.484 18.318 -6.731 1.00 95.38 181 ARG A O 1
ATOM 1369 N N . THR A 1 182 ? -5.266 18.149 -6.934 1.00 94.81 182 THR A N 1
ATOM 1370 C CA . THR A 1 182 ? -5.277 16.693 -7.126 1.00 94.81 182 THR A CA 1
ATOM 1371 C C . THR A 1 182 ? -5.734 15.990 -5.851 1.00 94.81 182 THR A C 1
ATOM 1373 O O . THR A 1 182 ? -6.602 15.123 -5.879 1.00 94.81 182 THR A O 1
ATOM 1376 N N . SER A 1 183 ? -5.189 16.401 -4.708 1.00 96.44 183 SER A N 1
ATOM 1377 C CA . SER A 1 183 ? -5.474 15.823 -3.398 1.00 96.44 183 SER A CA 1
ATOM 1378 C C . SER A 1 183 ? -6.934 16.013 -2.971 1.00 96.44 183 SER A C 1
ATOM 1380 O O . SER A 1 183 ? -7.568 15.070 -2.493 1.00 96.44 183 SER A O 1
ATOM 1382 N N . VAL A 1 184 ? -7.520 17.191 -3.221 1.00 96.19 184 VAL A N 1
ATOM 1383 C CA . VAL A 1 184 ? -8.908 17.497 -2.836 1.00 96.19 184 VAL A CA 1
ATOM 1384 C C . VAL A 1 184 ? -9.940 16.661 -3.596 1.00 96.19 184 VAL A C 1
ATOM 1386 O O . VAL A 1 184 ? -10.999 16.349 -3.052 1.00 96.19 184 VAL A O 1
ATOM 1389 N N . ALA A 1 185 ? -9.622 16.218 -4.817 1.00 95.06 185 ALA A N 1
ATOM 1390 C CA . ALA A 1 185 ? -10.470 15.300 -5.580 1.00 95.06 185 ALA A CA 1
ATOM 1391 C C . ALA A 1 185 ? -10.625 13.930 -4.893 1.00 95.06 185 ALA A C 1
ATOM 1393 O O . ALA A 1 185 ? -11.620 13.236 -5.107 1.00 95.06 185 ALA A O 1
ATOM 1394 N N . PHE A 1 186 ? -9.670 13.561 -4.035 1.00 94.44 186 PHE A N 1
ATOM 1395 C CA . PHE A 1 186 ? -9.694 12.337 -3.239 1.00 94.44 186 PHE A CA 1
ATOM 1396 C C . PHE A 1 186 ? -10.179 12.551 -1.798 1.00 94.44 186 PHE A C 1
ATOM 1398 O O . PHE A 1 186 ? -10.251 11.571 -1.056 1.00 94.44 186 PHE A O 1
ATOM 1405 N N . SER A 1 187 ? -10.526 13.775 -1.387 1.00 94.44 187 SER A N 1
ATOM 1406 C CA . SER A 1 187 ? -11.085 14.052 -0.058 1.00 94.44 187 SER A CA 1
ATOM 1407 C C . SER A 1 187 ? -12.612 14.087 -0.095 1.00 94.44 187 SER A C 1
ATOM 1409 O O . SER A 1 187 ? -13.210 14.746 -0.947 1.00 94.44 187 SER A O 1
ATOM 1411 N N . ARG A 1 188 ? -13.264 13.401 0.849 1.00 90.94 188 ARG A N 1
ATOM 1412 C CA . ARG A 1 188 ? -14.737 13.366 0.945 1.00 90.94 188 ARG A CA 1
ATOM 1413 C C . ARG A 1 188 ? -15.249 14.669 1.559 1.00 90.94 188 ARG A C 1
ATOM 1415 O O . ARG A 1 188 ? -16.270 15.186 1.121 1.00 90.94 188 ARG A O 1
ATOM 1422 N N . SER A 1 189 ? -14.500 15.220 2.510 1.00 93.44 189 SER A N 1
ATOM 1423 C CA . SER A 1 189 ? -14.718 16.519 3.150 1.00 93.44 189 SER A CA 1
ATOM 1424 C C . SER A 1 189 ? -14.190 17.712 2.349 1.00 93.44 189 SER A C 1
ATOM 1426 O O . SER A 1 189 ? -14.200 18.829 2.866 1.00 93.44 189 SER A O 1
ATOM 1428 N N . ARG A 1 190 ? -13.687 17.492 1.122 1.00 96.38 190 ARG A N 1
ATOM 1429 C CA . ARG A 1 190 ? -13.064 18.528 0.274 1.00 96.38 190 ARG A CA 1
ATOM 1430 C C . ARG A 1 190 ? -11.961 19.309 0.997 1.00 96.38 190 ARG A C 1
ATOM 1432 O O . ARG A 1 190 ? -11.730 20.487 0.733 1.00 96.38 190 ARG A O 1
ATOM 1439 N N . THR A 1 191 ? -11.266 18.638 1.914 1.00 97.50 191 THR A N 1
ATOM 1440 C CA . THR A 1 191 ? -10.226 19.228 2.754 1.00 97.50 191 THR A CA 1
ATOM 1441 C C . THR A 1 191 ? -8.890 18.544 2.503 1.00 97.50 191 THR A C 1
ATOM 1443 O O . THR A 1 191 ? -8.775 17.317 2.502 1.00 97.50 191 THR A O 1
ATOM 1446 N N . VAL A 1 192 ? -7.850 19.352 2.331 1.00 97.94 192 VAL A N 1
ATOM 1447 C CA . VAL A 1 192 ? -6.466 18.895 2.203 1.00 97.94 192 VAL A CA 1
ATOM 1448 C C . VAL A 1 192 ? -5.665 19.284 3.436 1.00 97.94 192 VAL A C 1
ATOM 1450 O O . VAL A 1 192 ? -5.875 20.344 4.031 1.00 97.94 192 VAL A O 1
ATOM 1453 N N . VAL A 1 193 ? -4.735 18.417 3.810 1.00 97.81 193 VAL A N 1
ATOM 1454 C CA . VAL A 1 193 ? -3.719 18.655 4.832 1.00 97.81 193 VAL A CA 1
ATOM 1455 C C . VAL A 1 193 ? -2.389 18.888 4.129 1.00 97.81 193 VAL A C 1
ATOM 1457 O O . VAL A 1 193 ? -1.989 18.096 3.276 1.00 97.81 193 VAL A O 1
ATOM 1460 N N . ILE A 1 194 ? -1.719 19.973 4.508 1.00 97.88 194 ILE A N 1
ATOM 1461 C CA . ILE A 1 194 ? -0.346 20.280 4.123 1.00 97.88 194 ILE A CA 1
ATOM 1462 C C . ILE A 1 194 ? 0.486 20.179 5.396 1.00 97.88 194 ILE A C 1
ATOM 1464 O O . ILE A 1 194 ? 0.218 20.886 6.371 1.00 97.88 194 ILE A O 1
ATOM 1468 N N . GLU A 1 195 ? 1.471 19.291 5.401 1.00 97.50 195 GLU A N 1
ATOM 1469 C CA . GLU A 1 195 ? 2.348 19.071 6.550 1.00 97.50 195 GLU A CA 1
ATOM 1470 C C . GLU A 1 195 ? 3.811 18.958 6.144 1.00 97.50 195 GLU A C 1
ATOM 1472 O O . GLU A 1 195 ? 4.128 18.781 4.971 1.00 97.50 195 GLU A O 1
ATOM 1477 N N . GLU A 1 196 ? 4.701 19.074 7.123 1.00 97.12 196 GLU A N 1
ATOM 1478 C CA . GLU A 1 196 ? 6.127 18.819 6.919 1.00 97.12 196 GLU A CA 1
ATOM 1479 C C . GLU A 1 196 ? 6.362 17.341 6.600 1.00 97.12 196 GLU A C 1
ATOM 1481 O O . GLU A 1 196 ? 5.763 16.456 7.218 1.00 97.12 196 GLU A O 1
ATOM 1486 N N . PHE A 1 197 ? 7.245 17.078 5.641 1.00 97.12 197 PHE A N 1
ATOM 1487 C CA . PHE A 1 197 ? 7.728 15.736 5.356 1.00 97.12 197 PHE A CA 1
ATOM 1488 C C . PHE A 1 197 ? 8.464 15.173 6.575 1.00 97.12 197 PHE A C 1
ATOM 1490 O O . PHE A 1 197 ? 9.287 15.852 7.192 1.00 97.12 197 PHE A O 1
ATOM 1497 N N . ILE A 1 198 ? 8.150 13.928 6.928 1.00 96.31 198 ILE A N 1
ATOM 1498 C CA . ILE A 1 198 ? 8.770 13.243 8.058 1.00 96.31 198 ILE A CA 1
ATOM 1499 C C . ILE A 1 198 ? 9.952 12.432 7.529 1.00 96.31 198 ILE A C 1
ATOM 1501 O O . ILE A 1 198 ? 9.771 11.449 6.818 1.00 96.31 198 ILE A O 1
ATOM 1505 N N . GLU A 1 199 ? 11.165 12.843 7.884 1.00 94.56 199 GLU A N 1
ATOM 1506 C CA . GLU A 1 199 ? 12.379 12.089 7.575 1.00 94.56 199 GLU A CA 1
ATOM 1507 C C . GLU A 1 199 ? 12.571 10.933 8.566 1.00 94.56 199 GLU A C 1
ATOM 1509 O O . GLU A 1 199 ? 12.459 11.122 9.780 1.00 94.56 199 GLU A O 1
ATOM 1514 N N . GLY A 1 200 ? 12.914 9.746 8.065 1.00 95.62 200 GLY A N 1
ATOM 1515 C CA . GLY A 1 200 ? 13.248 8.592 8.900 1.00 95.62 200 GLY A CA 1
ATOM 1516 C C . GLY A 1 200 ? 12.775 7.259 8.330 1.00 95.62 200 GLY A C 1
ATOM 1517 O O . GLY A 1 200 ? 12.133 7.203 7.282 1.00 95.62 200 GLY A O 1
ATOM 1518 N N . ARG A 1 201 ? 13.090 6.173 9.043 1.00 96.75 201 ARG A N 1
ATOM 1519 C CA . ARG A 1 201 ? 12.541 4.837 8.754 1.00 96.75 201 ARG A CA 1
ATOM 1520 C C . ARG A 1 201 ? 11.085 4.794 9.210 1.00 96.75 201 ARG A C 1
ATOM 1522 O O . ARG A 1 201 ? 10.792 5.208 10.330 1.00 96.75 201 ARG A O 1
ATOM 1529 N N . GLU A 1 202 ? 10.191 4.287 8.370 1.00 97.81 202 GLU A N 1
ATOM 1530 C CA . GLU A 1 202 ? 8.763 4.169 8.679 1.00 97.81 202 GLU A CA 1
ATOM 1531 C C . GLU A 1 202 ? 8.414 2.755 9.163 1.00 97.81 202 GLU A C 1
ATOM 1533 O O . GLU A 1 202 ? 8.838 1.757 8.572 1.00 97.81 202 GLU A O 1
ATOM 1538 N N . TYR A 1 203 ? 7.600 2.666 10.216 1.00 98.44 203 TYR A N 1
ATOM 1539 C CA . TYR A 1 203 ? 7.160 1.408 10.813 1.00 98.44 203 TYR A CA 1
ATOM 1540 C C . TYR A 1 203 ? 5.644 1.345 10.938 1.00 98.44 203 TYR A C 1
ATOM 1542 O O . TYR A 1 203 ? 5.003 2.326 11.314 1.00 98.44 203 TYR A O 1
ATOM 1550 N N . SER A 1 204 ? 5.080 0.161 10.684 1.00 97.44 204 SER A N 1
ATOM 1551 C CA . SER A 1 204 ? 3.671 -0.132 10.972 1.00 97.44 204 SER A CA 1
ATOM 1552 C C . SER A 1 204 ? 3.566 -0.853 12.308 1.00 97.44 204 SER A C 1
ATOM 1554 O O . SER A 1 204 ? 4.221 -1.878 12.495 1.00 97.44 204 SER A O 1
ATOM 1556 N N . ILE A 1 205 ? 2.727 -0.367 13.216 1.00 97.88 205 ILE A N 1
ATOM 1557 C CA . ILE A 1 205 ? 2.464 -0.986 14.520 1.00 97.88 205 ILE A CA 1
ATOM 1558 C C . ILE A 1 205 ? 0.998 -1.401 14.579 1.00 97.88 205 ILE A C 1
ATOM 1560 O O . ILE A 1 205 ? 0.118 -0.551 14.477 1.00 97.88 205 ILE A O 1
ATOM 1564 N N . ASP A 1 206 ? 0.732 -2.687 14.794 1.00 96.19 206 ASP A N 1
ATOM 1565 C CA . ASP A 1 206 ? -0.602 -3.191 15.128 1.00 96.19 206 ASP A CA 1
ATOM 1566 C C . ASP A 1 206 ? -0.711 -3.413 16.634 1.00 96.19 206 ASP A C 1
ATOM 1568 O O . ASP A 1 206 ? 0.155 -4.046 17.245 1.00 96.19 206 ASP A O 1
ATOM 1572 N N . ALA A 1 207 ? -1.808 -2.956 17.231 1.00 97.25 207 ALA A N 1
ATOM 1573 C CA . ALA A 1 207 ? -2.122 -3.207 18.627 1.00 97.25 207 ALA A CA 1
ATOM 1574 C C . ALA A 1 207 ? -3.610 -3.465 18.860 1.00 97.25 207 ALA A C 1
ATOM 1576 O O . ALA A 1 207 ? -4.488 -2.983 18.141 1.00 97.25 207 ALA A O 1
ATOM 1577 N N . ILE A 1 208 ? -3.876 -4.198 19.935 1.00 97.38 208 ILE A N 1
ATOM 1578 C CA . ILE A 1 208 ? -5.209 -4.436 20.472 1.00 97.38 208 ILE A CA 1
ATOM 1579 C C . ILE A 1 208 ? -5.385 -3.627 21.753 1.00 97.38 208 ILE A C 1
ATOM 1581 O O . ILE A 1 208 ? -4.461 -3.515 22.561 1.00 97.38 208 ILE A O 1
ATOM 1585 N N . LEU A 1 209 ? -6.579 -3.068 21.935 1.00 97.38 209 LEU A N 1
ATOM 1586 C CA . LEU A 1 209 ? -6.956 -2.317 23.120 1.00 97.38 209 LEU A CA 1
ATOM 1587 C C . LEU A 1 209 ? -8.175 -2.933 23.790 1.00 97.38 209 LEU A C 1
ATOM 1589 O O . LEU A 1 209 ? -9.221 -3.105 23.171 1.00 97.38 209 LEU A O 1
ATOM 1593 N N . GLU A 1 210 ? -8.057 -3.195 25.086 1.00 96.56 210 GLU A N 1
ATOM 1594 C CA . GLU A 1 210 ? -9.168 -3.632 25.926 1.00 96.56 210 GLU A CA 1
ATOM 1595 C C . GLU A 1 210 ? -9.203 -2.760 27.181 1.00 96.56 210 GLU A C 1
ATOM 1597 O O . GLU A 1 210 ? -8.283 -2.795 28.002 1.00 96.56 210 GLU A O 1
ATOM 1602 N N . LYS A 1 211 ? -10.264 -1.958 27.332 1.00 94.25 211 LYS A N 1
ATOM 1603 C CA . LYS A 1 211 ? -10.464 -1.061 28.489 1.00 94.25 211 LYS A CA 1
ATOM 1604 C C . LYS A 1 211 ? -9.255 -0.150 28.762 1.00 94.25 211 LYS A C 1
ATOM 1606 O O . LYS A 1 211 ? -8.854 0.046 29.906 1.00 94.25 211 LYS A O 1
ATOM 1611 N N . GLY A 1 212 ? -8.660 0.385 27.699 1.00 95.00 212 GLY A N 1
ATOM 1612 C CA . GLY A 1 212 ? -7.501 1.280 27.737 1.00 95.00 212 GLY A CA 1
ATOM 1613 C C . GLY A 1 212 ? -6.148 0.578 27.872 1.00 95.00 212 GLY A C 1
ATOM 1614 O O . GLY A 1 212 ? -5.121 1.241 27.748 1.00 95.00 212 GLY A O 1
ATOM 1615 N N . ARG A 1 213 ? -6.105 -0.745 28.082 1.00 96.06 213 ARG A N 1
ATOM 1616 C CA . ARG A 1 213 ? -4.848 -1.500 28.069 1.00 96.06 213 ARG A CA 1
ATOM 1617 C C . ARG A 1 213 ? -4.453 -1.811 26.630 1.00 96.06 213 ARG A C 1
ATOM 1619 O O . ARG A 1 213 ? -5.152 -2.567 25.960 1.00 96.06 213 ARG A O 1
ATOM 1626 N N . LEU A 1 214 ? -3.325 -1.256 26.198 1.00 97.38 214 LEU A N 1
ATOM 1627 C CA . LEU A 1 214 ? -2.729 -1.492 24.886 1.00 97.38 214 LEU A CA 1
ATOM 1628 C C . LEU A 1 214 ? -1.831 -2.734 24.913 1.00 97.38 214 LEU A C 1
ATOM 1630 O O . LEU A 1 214 ? -1.021 -2.913 25.821 1.00 97.38 214 LEU A O 1
ATOM 1634 N N . THR A 1 215 ? -1.968 -3.598 23.913 1.00 97.31 215 THR A N 1
ATOM 1635 C CA . THR A 1 215 ? -1.094 -4.751 23.675 1.00 97.31 215 THR A CA 1
ATOM 1636 C C . THR A 1 215 ? -0.597 -4.700 22.239 1.00 97.31 215 THR A C 1
ATOM 1638 O O . THR A 1 215 ? -1.375 -4.887 21.302 1.00 97.31 215 THR A O 1
ATOM 1641 N N . VAL A 1 216 ? 0.698 -4.420 22.069 1.00 96.62 216 VAL A N 1
ATOM 1642 C CA . VAL A 1 216 ? 1.354 -4.448 20.758 1.00 96.62 216 VAL A CA 1
ATOM 1643 C C . VAL A 1 216 ? 1.354 -5.883 20.250 1.00 96.62 216 VAL A C 1
ATOM 1645 O O . VAL A 1 216 ? 1.750 -6.800 20.962 1.00 96.62 216 VAL A O 1
ATOM 1648 N N . CYS A 1 217 ? 0.880 -6.058 19.024 1.00 94.50 217 CYS A N 1
ATOM 1649 C CA . CYS A 1 217 ? 0.835 -7.339 18.343 1.00 94.50 217 CYS A CA 1
ATOM 1650 C C . CYS A 1 217 ? 2.059 -7.471 17.437 1.00 94.50 217 CYS A C 1
ATOM 1652 O O . CYS A 1 217 ? 2.862 -8.372 17.633 1.00 94.50 217 CYS A O 1
ATOM 1654 N N . GLY A 1 218 ? 2.274 -6.536 16.510 1.00 94.44 218 GLY A N 1
ATOM 1655 C CA . GLY A 1 218 ? 3.407 -6.593 15.587 1.00 94.44 218 GLY A CA 1
ATOM 1656 C C . GLY A 1 218 ? 3.928 -5.214 15.215 1.00 94.44 218 GLY A C 1
ATOM 1657 O O . GLY A 1 218 ? 3.157 -4.261 15.138 1.00 94.44 218 GLY A O 1
ATOM 1658 N N . ILE A 1 219 ? 5.236 -5.135 14.968 1.00 97.94 219 ILE A N 1
ATOM 1659 C CA . ILE A 1 219 ? 5.912 -3.962 14.404 1.00 97.94 219 ILE A CA 1
ATOM 1660 C C . ILE A 1 219 ? 6.586 -4.417 13.112 1.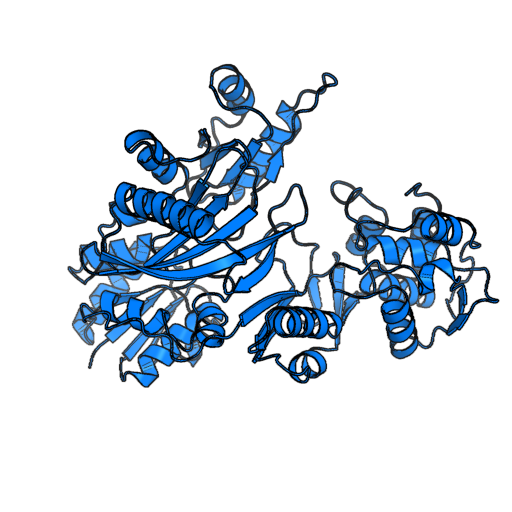00 97.94 219 ILE A C 1
ATOM 1662 O O . ILE A 1 219 ? 7.313 -5.411 13.133 1.00 97.94 219 ILE A O 1
ATOM 1666 N N . ALA A 1 220 ? 6.318 -3.728 12.006 1.00 98.12 220 ALA A N 1
ATOM 1667 C CA . ALA A 1 220 ? 6.850 -4.041 10.685 1.00 98.12 220 ALA A CA 1
ATOM 1668 C C . ALA A 1 220 ? 7.746 -2.914 10.166 1.00 98.12 220 ALA A C 1
ATOM 1670 O O . ALA A 1 220 ? 7.363 -1.750 10.275 1.00 98.12 220 ALA A O 1
ATOM 1671 N N . ASP A 1 221 ? 8.873 -3.260 9.540 1.00 97.81 221 ASP A N 1
ATOM 1672 C CA . ASP A 1 221 ? 9.578 -2.348 8.633 1.00 97.81 221 ASP A CA 1
ATOM 1673 C C . ASP A 1 221 ? 8.670 -2.082 7.425 1.00 97.81 221 ASP A C 1
ATOM 1675 O O . ASP A 1 221 ? 8.234 -3.047 6.787 1.00 97.81 221 ASP A O 1
ATOM 1679 N N . ARG A 1 222 ? 8.388 -0.818 7.087 1.00 97.44 222 ARG A N 1
ATOM 1680 C CA . ARG A 1 222 ? 7.641 -0.454 5.869 1.00 97.44 222 ARG A CA 1
ATOM 1681 C C . ARG A 1 222 ? 8.616 -0.093 4.751 1.00 97.44 222 ARG A C 1
ATOM 1683 O O . ARG A 1 222 ? 9.545 0.685 4.950 1.00 97.44 222 ARG A O 1
ATOM 1690 N N . HIS A 1 223 ? 8.385 -0.633 3.557 1.00 96.44 223 HIS A N 1
ATOM 1691 C CA . HIS A 1 223 ? 9.186 -0.343 2.366 1.00 96.44 223 HIS A CA 1
ATOM 1692 C C . HIS A 1 223 ? 8.414 0.639 1.484 1.00 96.44 223 HIS A C 1
ATOM 1694 O O . HIS A 1 223 ? 7.587 0.223 0.671 1.00 96.44 223 HIS A O 1
ATOM 1700 N N . ILE A 1 224 ? 8.653 1.941 1.666 1.00 96.06 224 ILE A N 1
ATOM 1701 C CA . ILE A 1 224 ? 8.034 3.008 0.865 1.00 96.06 224 ILE A CA 1
ATOM 1702 C C . ILE A 1 224 ? 8.986 3.455 -0.246 1.00 96.06 224 ILE A C 1
ATOM 1704 O O . ILE A 1 224 ? 10.175 3.656 -0.001 1.00 96.06 224 ILE A O 1
ATOM 1708 N N . ARG A 1 225 ? 8.481 3.566 -1.478 1.00 94.00 225 ARG A N 1
ATOM 1709 C CA . ARG A 1 225 ? 9.259 3.913 -2.676 1.00 94.00 225 ARG A CA 1
ATOM 1710 C C . ARG A 1 225 ? 8.478 4.833 -3.612 1.00 94.00 225 ARG A C 1
ATOM 1712 O O . ARG A 1 225 ? 7.264 4.987 -3.465 1.00 94.00 225 ARG A O 1
ATOM 1719 N N . PHE A 1 226 ? 9.200 5.323 -4.624 1.00 92.44 226 PHE A N 1
ATOM 1720 C CA . PHE A 1 226 ? 8.692 6.062 -5.785 1.00 92.44 226 PHE A CA 1
ATOM 1721 C C . PHE A 1 226 ? 8.341 7.532 -5.523 1.00 92.44 226 PHE A C 1
ATOM 1723 O O . PHE A 1 226 ? 7.288 8.001 -5.953 1.00 92.44 226 PHE A O 1
ATOM 1730 N N . ASP A 1 227 ? 9.257 8.267 -4.885 1.00 90.88 227 ASP A N 1
ATOM 1731 C CA . ASP A 1 227 ? 9.192 9.727 -4.742 1.00 90.88 227 ASP A CA 1
ATOM 1732 C C . ASP A 1 227 ? 8.833 10.412 -6.080 1.00 90.88 227 ASP A C 1
ATOM 1734 O O . ASP A 1 227 ? 9.378 10.042 -7.124 1.00 90.88 227 ASP A O 1
ATOM 1738 N N . PRO A 1 228 ? 7.918 11.405 -6.085 1.00 92.56 228 PRO A N 1
ATOM 1739 C CA . PRO A 1 228 ? 7.315 12.082 -4.928 1.00 92.56 228 PRO A CA 1
ATOM 1740 C C . PRO A 1 228 ? 6.072 11.376 -4.344 1.00 92.56 228 PRO A C 1
ATOM 1742 O O . PRO A 1 228 ? 5.345 11.976 -3.544 1.00 92.56 228 PRO A O 1
ATOM 1745 N N . PHE A 1 229 ? 5.780 10.143 -4.764 1.00 94.75 229 PHE A N 1
ATOM 1746 C CA . PHE A 1 229 ? 4.682 9.330 -4.241 1.00 94.75 229 PHE A CA 1
ATOM 1747 C C . PHE A 1 229 ? 5.138 8.448 -3.074 1.00 94.75 229 PHE A C 1
ATOM 1749 O O . PHE A 1 229 ? 6.322 8.224 -2.855 1.00 94.75 229 PHE A O 1
ATOM 1756 N N . PHE A 1 230 ? 4.167 7.926 -2.324 1.00 95.50 230 PHE A N 1
ATOM 1757 C CA . PHE A 1 230 ? 4.401 7.127 -1.119 1.00 95.50 230 PHE A CA 1
ATOM 1758 C C . PHE A 1 230 ? 3.857 5.711 -1.308 1.00 95.50 230 PHE A C 1
ATOM 1760 O O . PHE A 1 230 ? 2.815 5.344 -0.753 1.00 95.50 230 PHE A O 1
ATOM 1767 N N . ILE A 1 231 ? 4.520 4.923 -2.156 1.00 96.06 231 ILE A N 1
ATOM 1768 C CA . ILE A 1 231 ? 4.056 3.579 -2.509 1.00 96.06 231 ILE A CA 1
ATOM 1769 C C . ILE A 1 231 ? 4.672 2.560 -1.568 1.00 96.06 231 ILE A C 1
ATOM 1771 O O . ILE A 1 231 ? 5.881 2.360 -1.557 1.00 96.06 231 ILE A O 1
ATOM 1775 N N . GLU A 1 232 ? 3.828 1.861 -0.820 1.00 96.12 232 GLU A N 1
ATOM 1776 C CA . GLU A 1 232 ? 4.241 0.726 -0.006 1.00 96.12 232 GLU A CA 1
ATOM 1777 C C . GLU A 1 232 ? 4.478 -0.470 -0.928 1.00 96.12 232 GLU A C 1
ATOM 1779 O O . GLU A 1 232 ? 3.532 -1.127 -1.372 1.00 96.12 232 GLU A O 1
ATOM 1784 N N . VAL A 1 233 ? 5.739 -0.737 -1.257 1.00 96.81 233 VAL A N 1
ATOM 1785 C CA . VAL A 1 233 ? 6.142 -1.887 -2.081 1.00 96.81 233 VAL A CA 1
ATOM 1786 C C . VAL A 1 233 ? 6.330 -3.156 -1.255 1.00 96.81 233 VAL A C 1
ATOM 1788 O O . VAL A 1 233 ? 6.671 -4.201 -1.804 1.00 96.81 233 VAL A O 1
ATOM 1791 N N . GLY A 1 234 ? 6.113 -3.073 0.054 1.00 97.19 234 GLY A N 1
ATOM 1792 C CA . GLY A 1 234 ? 6.189 -4.207 0.950 1.00 97.19 234 GLY A CA 1
ATOM 1793 C C . GLY A 1 234 ? 6.301 -3.803 2.409 1.00 97.19 234 GLY A C 1
ATOM 1794 O O . GLY A 1 234 ? 6.506 -2.635 2.743 1.00 97.19 234 GLY A O 1
ATOM 1795 N N . HIS A 1 235 ? 6.326 -4.812 3.269 1.00 98.25 235 HIS A N 1
ATOM 1796 C CA . HIS A 1 235 ? 6.772 -4.694 4.655 1.00 98.25 235 HIS A CA 1
ATOM 1797 C C . HIS A 1 235 ? 7.453 -5.987 5.113 1.00 98.25 235 HIS A C 1
ATOM 1799 O O . HIS A 1 235 ? 7.333 -7.031 4.466 1.00 98.25 235 HIS A O 1
ATOM 1805 N N . THR A 1 236 ? 8.200 -5.921 6.214 1.00 98.50 236 THR A N 1
ATOM 1806 C CA . THR A 1 236 ? 8.841 -7.090 6.837 1.00 98.50 236 THR A CA 1
ATOM 1807 C C . THR A 1 236 ? 8.553 -7.114 8.337 1.00 98.50 236 THR A C 1
ATOM 1809 O O . THR A 1 236 ? 8.727 -6.107 9.018 1.00 98.50 236 THR A O 1
ATOM 1812 N N . LEU A 1 237 ? 8.123 -8.267 8.851 1.00 96.88 237 LEU A N 1
ATOM 1813 C CA . LEU A 1 237 ? 7.922 -8.542 10.274 1.00 96.88 237 LEU A CA 1
ATOM 1814 C C . LEU A 1 237 ? 8.857 -9.655 10.763 1.00 96.88 237 LEU A C 1
ATOM 1816 O O . LEU A 1 237 ? 9.075 -10.605 10.010 1.00 96.88 237 LEU A O 1
ATOM 1820 N N . PRO A 1 238 ? 9.298 -9.606 12.032 1.00 96.75 238 PRO A N 1
ATOM 1821 C CA . PRO A 1 238 ? 9.313 -8.409 12.876 1.00 96.75 238 PRO A CA 1
ATOM 1822 C C . PRO A 1 238 ? 10.251 -7.334 12.293 1.00 96.75 238 PRO A C 1
ATOM 1824 O O . PRO A 1 238 ? 11.139 -7.641 11.495 1.00 96.75 238 PRO A O 1
ATOM 1827 N N . ALA A 1 239 ? 10.032 -6.076 12.675 1.00 97.38 239 ALA A N 1
ATOM 1828 C CA . ALA A 1 239 ? 10.915 -4.973 12.312 1.00 97.38 239 ALA A CA 1
ATOM 1829 C C . ALA A 1 239 ? 12.328 -5.176 12.880 1.00 97.38 239 ALA A C 1
ATOM 1831 O O . ALA A 1 239 ? 12.485 -5.671 13.999 1.00 97.38 239 ALA A O 1
ATOM 1832 N N . ASP A 1 240 ? 13.338 -4.769 12.113 1.00 95.69 240 ASP A N 1
ATOM 1833 C CA . ASP A 1 240 ? 14.739 -4.780 12.536 1.00 95.69 240 ASP A CA 1
ATOM 1834 C C . ASP A 1 240 ? 15.036 -3.546 13.401 1.00 95.69 240 ASP A C 1
ATOM 1836 O O . ASP A 1 240 ? 15.344 -2.464 12.888 1.00 95.69 240 ASP A O 1
ATOM 1840 N N . LEU A 1 241 ? 14.827 -3.713 14.708 1.00 96.19 241 LEU A N 1
ATOM 1841 C CA . LEU A 1 241 ? 14.881 -2.674 15.733 1.00 96.19 241 LEU A CA 1
ATOM 1842 C C . LEU A 1 241 ? 15.674 -3.161 16.941 1.00 96.19 241 LEU A C 1
ATOM 1844 O O . LEU A 1 241 ? 15.471 -4.291 17.405 1.00 96.19 241 LEU A O 1
ATOM 1848 N N . ASP A 1 242 ? 16.487 -2.284 17.520 1.00 96.31 242 ASP A N 1
ATOM 1849 C CA . ASP A 1 242 ? 16.984 -2.510 18.873 1.00 96.31 242 ASP A CA 1
ATOM 1850 C C . ASP A 1 242 ? 15.904 -2.229 19.939 1.00 96.31 242 ASP A C 1
ATOM 1852 O O . ASP A 1 242 ? 14.804 -1.737 19.663 1.00 96.31 242 ASP A O 1
ATOM 1856 N N . SER A 1 243 ? 16.187 -2.595 21.193 1.00 96.50 243 SER A N 1
ATOM 1857 C CA . SER A 1 243 ? 15.223 -2.435 22.287 1.00 96.50 243 SER A CA 1
ATOM 1858 C C . SER A 1 243 ? 14.861 -0.974 22.562 1.00 96.50 243 SER A C 1
ATOM 1860 O O . SER A 1 243 ? 13.721 -0.693 22.915 1.00 96.50 243 SER A O 1
ATOM 1862 N N . SER A 1 244 ? 15.813 -0.052 22.408 1.00 97.38 244 SER A N 1
ATOM 1863 C CA . SER A 1 244 ? 15.594 1.371 22.668 1.00 97.38 244 SER A CA 1
ATOM 1864 C C . SER A 1 244 ? 14.741 2.021 21.583 1.00 97.38 244 SER A C 1
ATOM 1866 O O . SER A 1 244 ? 13.783 2.721 21.906 1.00 97.38 244 SER A O 1
ATOM 1868 N N . GLU A 1 245 ? 15.006 1.700 20.315 1.00 97.81 245 GLU A N 1
ATOM 1869 C CA . GLU A 1 245 ? 14.193 2.141 19.182 1.00 97.81 245 GLU A CA 1
ATOM 1870 C C . GLU A 1 245 ? 12.761 1.605 19.302 1.00 97.81 245 GLU A C 1
ATOM 1872 O O . GLU A 1 245 ? 11.786 2.337 19.113 1.00 97.81 245 GLU A O 1
ATOM 1877 N N . ARG A 1 246 ? 12.616 0.326 19.677 1.00 98.00 246 ARG A N 1
ATOM 1878 C CA . ARG A 1 246 ? 11.312 -0.298 19.919 1.00 98.00 246 ARG A CA 1
ATOM 1879 C C . ARG A 1 246 ? 10.538 0.415 21.025 1.00 98.00 246 ARG A C 1
ATOM 1881 O O . ARG A 1 246 ? 9.359 0.716 20.832 1.00 98.00 246 ARG A O 1
ATOM 1888 N N . ASP A 1 247 ? 11.169 0.661 22.169 1.00 98.19 247 ASP A N 1
ATOM 1889 C CA . ASP A 1 247 ? 10.523 1.310 23.311 1.00 98.19 247 ASP A CA 1
ATOM 1890 C C . ASP A 1 247 ? 10.099 2.745 22.971 1.00 98.19 247 ASP A C 1
ATOM 1892 O O . ASP A 1 247 ? 8.997 3.168 23.333 1.00 98.19 247 ASP A O 1
ATOM 1896 N N . GLU A 1 248 ? 10.921 3.481 22.220 1.00 98.31 248 GLU A N 1
ATOM 1897 C CA . GLU A 1 248 ? 10.599 4.830 21.757 1.00 98.31 248 GLU A CA 1
ATOM 1898 C C . GLU A 1 248 ? 9.392 4.840 20.805 1.00 98.31 248 GLU A C 1
ATOM 1900 O O . GLU A 1 248 ? 8.425 5.576 21.034 1.00 98.31 248 GLU A O 1
ATOM 1905 N N . LEU A 1 249 ? 9.398 3.970 19.788 1.00 98.25 249 LEU A N 1
ATOM 1906 C CA . LEU A 1 249 ? 8.293 3.815 18.838 1.00 98.25 249 LEU A CA 1
ATOM 1907 C C . LEU A 1 249 ? 6.983 3.456 19.549 1.00 98.25 249 LEU A C 1
ATOM 1909 O O . LEU A 1 249 ? 5.947 4.084 19.310 1.00 98.25 249 LEU A O 1
ATOM 1913 N N . VAL A 1 250 ? 7.020 2.469 20.450 1.00 98.44 250 VAL A N 1
ATOM 1914 C CA . VAL A 1 250 ? 5.842 2.023 21.208 1.00 98.44 250 VAL A CA 1
ATOM 1915 C C . VAL A 1 250 ? 5.351 3.110 22.161 1.00 98.44 250 VAL A C 1
ATOM 1917 O O . VAL A 1 250 ? 4.138 3.277 22.310 1.00 98.44 250 VAL A O 1
ATOM 1920 N N . SER A 1 251 ? 6.253 3.874 22.779 1.00 98.44 251 SER A N 1
ATOM 1921 C CA . SER A 1 251 ? 5.906 4.990 23.663 1.00 98.44 251 SER A CA 1
ATOM 1922 C C . SER A 1 251 ? 5.159 6.094 22.910 1.00 98.44 251 SER A C 1
ATOM 1924 O O . SER A 1 251 ? 4.050 6.472 23.301 1.00 98.44 251 SER A O 1
ATOM 1926 N N . VAL A 1 252 ? 5.707 6.556 21.780 1.00 98.56 252 VAL A N 1
ATOM 1927 C CA . VAL A 1 252 ? 5.097 7.607 20.949 1.00 98.56 252 VAL A CA 1
ATOM 1928 C C . VAL A 1 252 ? 3.770 7.141 20.346 1.00 98.56 252 VAL A C 1
ATOM 1930 O O . VAL A 1 252 ? 2.777 7.874 20.399 1.00 98.56 252 VAL A O 1
ATOM 1933 N N . PHE A 1 253 ? 3.704 5.898 19.866 1.00 98.75 253 PHE A N 1
ATOM 1934 C CA . PHE A 1 253 ? 2.457 5.287 19.410 1.00 98.75 253 PHE A CA 1
ATOM 1935 C C . PHE A 1 253 ? 1.399 5.242 20.518 1.00 98.75 253 PHE A C 1
ATOM 1937 O O . PHE A 1 253 ? 0.277 5.708 20.319 1.00 98.75 253 PHE A O 1
ATOM 1944 N N . SER A 1 254 ? 1.753 4.745 21.705 1.00 98.69 254 SER A N 1
ATOM 1945 C CA . SER A 1 254 ? 0.831 4.636 22.842 1.00 98.69 254 SER A CA 1
ATOM 1946 C C . SER A 1 254 ? 0.311 6.004 23.289 1.00 98.69 254 SER A C 1
ATOM 1948 O O . SER A 1 254 ? -0.880 6.145 23.580 1.00 98.69 254 SER A O 1
ATOM 1950 N N . ALA A 1 255 ? 1.169 7.029 23.288 1.00 98.69 255 ALA A N 1
ATOM 1951 C CA . ALA A 1 255 ? 0.773 8.408 23.563 1.00 98.69 255 ALA A CA 1
ATOM 1952 C C . ALA A 1 255 ? -0.220 8.939 22.515 1.00 98.69 255 ALA A C 1
ATOM 1954 O O . ALA A 1 255 ? -1.217 9.566 22.879 1.00 98.69 255 ALA A O 1
ATOM 1955 N N . GLY A 1 256 ? 0.001 8.643 21.231 1.00 98.62 256 GLY A N 1
ATOM 1956 C CA . GLY A 1 256 ? -0.925 8.979 20.149 1.00 98.62 256 GLY A CA 1
ATOM 1957 C C . GLY A 1 256 ? -2.285 8.288 20.288 1.00 98.62 256 GLY A C 1
ATOM 1958 O O . GLY A 1 256 ? -3.322 8.949 20.234 1.00 98.62 256 GLY A O 1
ATOM 1959 N N . VAL A 1 257 ? -2.298 6.980 20.553 1.00 98.75 257 VAL A N 1
ATOM 1960 C CA . VAL A 1 257 ? -3.529 6.201 20.782 1.00 98.75 257 VAL A CA 1
ATOM 1961 C C . VAL A 1 257 ? -4.333 6.778 21.955 1.00 98.75 257 VAL A C 1
ATOM 1963 O O . VAL A 1 257 ? -5.544 6.991 21.839 1.00 98.75 257 VAL A O 1
ATOM 1966 N N . ALA A 1 258 ? -3.657 7.111 23.059 1.00 98.44 258 ALA A N 1
ATOM 1967 C CA . ALA A 1 258 ? -4.277 7.746 24.218 1.00 98.44 258 ALA A CA 1
ATOM 1968 C C . ALA A 1 258 ? -4.801 9.163 23.912 1.00 98.44 258 ALA A C 1
ATOM 1970 O O . ALA A 1 258 ? -5.888 9.522 24.363 1.00 98.44 258 ALA A O 1
ATOM 1971 N N . ALA A 1 259 ? -4.075 9.962 23.121 1.00 98.56 259 ALA A N 1
ATOM 1972 C CA . ALA A 1 259 ? -4.481 11.320 22.747 1.00 98.56 259 ALA A CA 1
ATOM 1973 C C . ALA A 1 259 ? -5.778 11.361 21.921 1.00 98.56 259 ALA A C 1
ATOM 1975 O O . ALA A 1 259 ? -6.592 12.283 22.083 1.00 98.56 259 ALA A O 1
ATOM 1976 N N . LEU A 1 260 ? -5.982 10.346 21.077 1.00 98.50 260 LEU A N 1
ATOM 1977 C CA . LEU A 1 260 ? -7.208 10.145 20.300 1.00 98.50 260 LEU A CA 1
ATOM 1978 C C . LEU A 1 260 ? -8.360 9.585 21.146 1.00 98.50 260 LEU A C 1
ATOM 1980 O O . LEU A 1 260 ? -9.516 9.710 20.760 1.00 98.50 260 LEU A O 1
ATOM 1984 N N . GLY A 1 261 ? -8.073 9.004 22.315 1.00 97.88 261 GLY A N 1
ATOM 1985 C CA . GLY A 1 261 ? -9.085 8.408 23.191 1.00 97.88 261 GLY A CA 1
ATOM 1986 C C . GLY A 1 261 ? -9.508 6.996 22.777 1.00 97.88 261 GLY A C 1
ATOM 1987 O O . GLY A 1 261 ? -10.578 6.531 23.171 1.00 97.88 261 GLY A O 1
ATOM 1988 N N . ILE A 1 262 ? -8.685 6.296 21.993 1.00 98.31 262 ILE A N 1
ATOM 1989 C CA . ILE A 1 262 ? -8.953 4.907 21.615 1.00 98.31 262 ILE A CA 1
ATOM 1990 C C . ILE A 1 262 ? -8.726 4.037 22.854 1.00 98.31 262 ILE A C 1
ATOM 1992 O O . ILE A 1 262 ? -7.627 3.978 23.398 1.00 98.31 262 ILE A O 1
ATOM 1996 N N . THR A 1 263 ? -9.778 3.367 23.321 1.00 97.12 263 THR A N 1
ATOM 1997 C CA . THR A 1 263 ? -9.737 2.553 24.550 1.00 97.12 263 THR A CA 1
ATOM 1998 C C . THR A 1 263 ? -10.149 1.103 24.331 1.00 97.12 263 THR A C 1
ATOM 2000 O O . THR A 1 263 ? -9.921 0.267 25.205 1.00 97.12 263 THR A O 1
ATOM 2003 N N . ASN A 1 264 ? -10.749 0.782 23.187 1.00 96.75 264 ASN A N 1
ATOM 2004 C CA . ASN A 1 264 ? -11.287 -0.540 22.906 1.00 96.75 264 ASN A CA 1
ATOM 2005 C C . ASN A 1 264 ? -11.176 -0.851 21.405 1.00 96.75 264 ASN A C 1
ATOM 2007 O O . ASN A 1 264 ? -11.408 0.029 20.580 1.00 96.75 264 ASN A O 1
ATOM 2011 N N . GLY A 1 265 ? -10.851 -2.090 21.046 1.00 96.31 265 GLY A N 1
ATOM 2012 C CA . GLY A 1 265 ? -10.768 -2.557 19.661 1.00 96.31 265 GLY A CA 1
ATOM 2013 C C . GLY A 1 265 ? -9.325 -2.708 19.189 1.00 96.31 265 GLY A C 1
ATOM 2014 O O . GLY A 1 265 ? -8.520 -3.352 19.857 1.00 96.31 265 GLY A O 1
ATOM 2015 N N . ALA A 1 266 ? -9.006 -2.138 18.030 1.00 96.50 266 ALA A N 1
ATOM 2016 C CA . ALA A 1 266 ? -7.677 -2.199 17.431 1.00 96.50 266 ALA A CA 1
ATOM 2017 C C . ALA A 1 266 ? -7.163 -0.799 17.089 1.00 96.50 266 ALA A C 1
ATOM 2019 O O . ALA A 1 266 ? -7.949 0.100 16.784 1.00 96.50 266 ALA A O 1
ATOM 2020 N N . ALA A 1 267 ? -5.844 -0.640 17.106 1.00 97.06 267 ALA A N 1
ATOM 2021 C CA . ALA A 1 267 ? -5.166 0.549 16.621 1.00 97.06 267 ALA A CA 1
ATOM 2022 C C . ALA A 1 267 ? -3.992 0.150 15.729 1.00 97.06 267 ALA A C 1
ATOM 2024 O O . ALA A 1 267 ? -3.192 -0.713 16.093 1.00 97.06 267 ALA A O 1
ATOM 2025 N N . LYS A 1 268 ? -3.889 0.826 14.589 1.00 96.12 268 LYS A N 1
ATOM 2026 C CA . LYS A 1 268 ? -2.770 0.741 13.657 1.00 96.12 268 LYS A CA 1
ATOM 2027 C C . LYS A 1 268 ? -2.036 2.066 13.654 1.00 96.12 268 LYS A C 1
ATOM 2029 O O . LYS A 1 268 ? -2.691 3.083 13.453 1.00 96.12 268 LYS A O 1
ATOM 2034 N N . GLY A 1 269 ? -0.721 2.066 13.827 1.00 96.94 269 GLY A N 1
ATOM 2035 C CA . GLY A 1 269 ? 0.118 3.262 13.752 1.00 96.94 269 GLY A CA 1
ATOM 2036 C C . GLY A 1 269 ? 1.126 3.197 12.611 1.00 96.94 269 GLY A C 1
ATOM 2037 O O . GLY A 1 269 ? 1.786 2.177 12.469 1.00 96.94 269 GLY A O 1
ATOM 2038 N N . ASP A 1 270 ? 1.265 4.279 11.848 1.00 97.50 270 ASP A N 1
ATOM 2039 C CA . ASP A 1 270 ? 2.474 4.572 11.072 1.00 97.50 270 ASP A CA 1
ATOM 2040 C C . ASP A 1 270 ? 3.334 5.527 11.893 1.00 97.50 270 ASP A C 1
ATOM 2042 O O . ASP A 1 270 ? 2.914 6.652 12.191 1.00 97.50 270 ASP A O 1
ATOM 2046 N N . VAL A 1 271 ? 4.514 5.069 12.298 1.00 98.50 271 VAL A N 1
ATOM 2047 C CA . VAL A 1 271 ? 5.437 5.832 13.143 1.00 98.50 271 VAL A CA 1
ATOM 2048 C C . VAL A 1 271 ? 6.799 5.862 12.475 1.00 98.50 271 VAL A C 1
ATOM 2050 O O . VAL A 1 271 ? 7.298 4.838 12.016 1.00 98.50 271 VAL A O 1
ATOM 2053 N N . PHE A 1 272 ? 7.393 7.045 12.418 1.00 98.50 272 PHE A N 1
ATOM 2054 C CA . PHE A 1 272 ? 8.700 7.273 11.824 1.00 98.50 272 PHE A CA 1
ATOM 2055 C C . PHE A 1 272 ? 9.741 7.366 12.925 1.00 98.50 272 PHE A C 1
ATOM 2057 O O . PHE A 1 272 ? 9.489 8.029 13.928 1.00 98.50 272 PHE A O 1
ATOM 2064 N N . LEU A 1 273 ? 10.906 6.759 12.723 1.00 98.06 273 LEU A N 1
ATOM 2065 C CA . LEU A 1 273 ? 12.090 6.983 13.546 1.00 98.06 273 LEU A CA 1
ATOM 2066 C C . LEU A 1 273 ? 13.101 7.792 12.736 1.00 98.06 273 LEU A C 1
ATOM 2068 O O . LEU A 1 273 ? 13.710 7.281 11.790 1.00 98.06 273 LEU A O 1
ATOM 2072 N N . GLY A 1 274 ? 13.226 9.069 13.087 1.00 95.06 274 GLY A N 1
ATOM 2073 C CA . GLY A 1 274 ? 14.137 10.011 12.450 1.00 95.06 274 GLY A CA 1
ATOM 2074 C C . GLY A 1 274 ? 15.295 10.418 13.365 1.00 95.06 274 GLY A C 1
ATOM 2075 O O . GLY A 1 274 ? 15.380 9.977 14.511 1.00 95.06 274 GLY A O 1
ATOM 2076 N N . PRO A 1 275 ? 16.171 11.329 12.908 1.00 91.31 275 PRO A N 1
ATOM 2077 C CA . PRO A 1 275 ? 17.317 11.804 13.692 1.00 91.31 275 PRO A CA 1
ATOM 2078 C C . PRO A 1 275 ? 16.925 12.552 14.979 1.00 91.31 275 PRO A C 1
ATOM 2080 O O . PRO A 1 275 ? 17.747 12.694 15.880 1.00 91.31 275 PRO A O 1
ATOM 2083 N N . ASN A 1 276 ? 15.680 13.032 15.069 1.00 92.50 276 ASN A N 1
ATOM 2084 C CA . ASN A 1 276 ? 15.144 13.760 16.223 1.00 92.50 276 ASN A CA 1
ATOM 2085 C C . ASN A 1 276 ? 14.205 12.902 17.093 1.00 92.50 276 ASN A C 1
ATOM 2087 O O . ASN A 1 276 ? 13.469 13.454 17.913 1.00 92.50 276 ASN A O 1
ATOM 2091 N N . GLY A 1 277 ? 14.213 11.580 16.899 1.00 96.38 277 GLY A N 1
ATOM 2092 C CA . GLY A 1 277 ? 13.354 10.632 17.603 1.00 96.38 277 GLY A CA 1
ATOM 2093 C C . GLY A 1 277 ? 12.090 10.244 16.836 1.00 96.38 277 GLY A C 1
ATOM 2094 O O . GLY A 1 277 ? 11.928 10.557 15.649 1.00 96.38 277 GLY A O 1
ATOM 2095 N N . ALA A 1 278 ? 11.201 9.522 17.517 1.00 98.19 278 ALA A N 1
ATOM 2096 C CA . ALA A 1 278 ? 9.994 8.964 16.929 1.00 98.19 278 ALA A CA 1
ATOM 2097 C C . ALA A 1 278 ? 8.872 10.003 16.751 1.00 98.19 278 ALA A C 1
ATOM 2099 O O . ALA A 1 278 ? 8.585 10.813 17.636 1.00 98.19 278 ALA A O 1
ATOM 2100 N N . VAL A 1 279 ? 8.185 9.943 15.609 1.00 98.31 279 VAL A N 1
ATOM 2101 C CA . VAL A 1 279 ? 7.099 10.856 15.223 1.00 98.31 279 VAL A CA 1
ATOM 2102 C C . VAL A 1 279 ? 5.917 10.058 14.681 1.00 98.31 279 VAL A C 1
ATOM 2104 O O . VAL A 1 279 ? 6.081 9.187 13.828 1.00 98.31 279 VAL A O 1
ATOM 2107 N N . VAL A 1 280 ? 4.702 10.365 15.145 1.00 98.44 280 VAL A N 1
ATOM 2108 C CA . VAL A 1 280 ? 3.483 9.741 14.619 1.00 98.44 280 VAL A CA 1
ATOM 2109 C C . VAL A 1 280 ? 3.151 10.319 13.244 1.00 98.44 280 VAL A C 1
ATOM 2111 O O . VAL A 1 280 ? 2.812 11.499 13.110 1.00 98.44 280 VAL A O 1
ATOM 2114 N N . GLY A 1 281 ? 3.170 9.454 12.233 1.00 96.94 281 GLY A N 1
ATOM 2115 C CA . GLY A 1 281 ? 2.630 9.728 10.908 1.00 96.94 281 GLY A CA 1
ATOM 2116 C C . GLY A 1 281 ? 1.110 9.602 10.892 1.00 96.94 281 GLY A C 1
ATOM 2117 O O . GLY A 1 281 ? 0.409 10.562 10.576 1.00 96.94 281 GLY A O 1
ATOM 2118 N N . GLU A 1 282 ? 0.561 8.457 11.280 1.00 96.25 282 GLU A N 1
ATOM 2119 C CA . GLU A 1 282 ? -0.888 8.212 11.269 1.00 96.25 282 GLU A CA 1
ATOM 2120 C C . GLU A 1 282 ? -1.278 7.198 12.349 1.00 96.25 282 GLU A C 1
ATOM 2122 O O . GLU A 1 282 ? -0.507 6.291 12.642 1.00 96.25 282 GLU A O 1
ATOM 2127 N N . ILE A 1 283 ? -2.471 7.326 12.942 1.00 97.31 283 ILE A N 1
ATOM 2128 C CA . ILE A 1 283 ? -3.069 6.275 13.780 1.00 97.31 283 ILE A CA 1
ATOM 2129 C C . ILE A 1 283 ? -4.516 6.050 13.357 1.00 97.31 283 ILE A C 1
ATOM 2131 O O . ILE A 1 283 ? -5.334 6.956 13.462 1.00 97.31 283 ILE A O 1
ATOM 2135 N N . ALA A 1 284 ? -4.852 4.826 12.961 1.00 95.19 284 ALA A N 1
ATOM 2136 C CA . ALA A 1 284 ? -6.207 4.430 12.603 1.00 95.19 284 ALA A CA 1
ATOM 2137 C C . ALA A 1 284 ? -6.816 3.521 13.680 1.00 95.19 284 ALA A C 1
ATOM 2139 O O . ALA A 1 284 ? -6.177 2.572 14.135 1.00 95.19 284 ALA A O 1
ATOM 2140 N N . ALA A 1 285 ? -8.081 3.756 14.044 1.00 96.06 285 ALA A N 1
ATOM 2141 C CA . ALA A 1 285 ? -8.843 2.938 14.999 1.00 96.06 285 ALA A CA 1
ATOM 2142 C C . ALA A 1 285 ? -9.376 1.633 14.367 1.00 96.06 285 ALA A C 1
ATOM 2144 O O . ALA A 1 285 ? -10.581 1.374 14.326 1.00 96.06 285 ALA A O 1
ATOM 2145 N N . ARG A 1 286 ? -8.470 0.852 13.778 1.00 94.31 286 ARG A N 1
ATOM 2146 C CA . ARG A 1 286 ? -8.721 -0.427 13.105 1.00 94.31 286 ARG A CA 1
ATOM 2147 C C . ARG A 1 286 ? -7.418 -1.216 12.981 1.00 94.31 286 ARG A C 1
ATOM 2149 O O . ARG A 1 286 ? -6.340 -0.680 13.207 1.00 94.31 286 ARG A O 1
ATOM 2156 N N . LEU A 1 287 ? -7.528 -2.465 12.540 1.00 93.00 287 LEU A N 1
ATOM 2157 C CA . LEU A 1 287 ? -6.382 -3.278 12.131 1.00 93.00 287 LEU A CA 1
ATOM 2158 C C . LEU A 1 287 ? -5.735 -2.770 10.831 1.00 93.00 287 LEU A C 1
ATOM 2160 O O . LEU A 1 287 ? -6.395 -2.125 10.002 1.00 93.00 287 LEU A O 1
ATOM 2164 N N . SER A 1 288 ? -4.451 -3.074 10.642 1.00 91.69 288 SER A N 1
ATOM 2165 C CA . SER A 1 288 ? -3.711 -2.792 9.411 1.00 91.69 288 SER A CA 1
ATOM 2166 C C . SER A 1 288 ? -4.340 -3.416 8.163 1.00 91.69 288 SER A C 1
ATOM 2168 O O . SER A 1 288 ? -4.831 -4.546 8.154 1.00 91.69 288 SER A O 1
ATOM 2170 N N . GLY A 1 289 ? -4.295 -2.644 7.074 1.00 87.75 289 GLY A N 1
ATOM 2171 C CA . GLY A 1 289 ? -4.432 -3.160 5.713 1.00 87.75 289 GLY A CA 1
ATOM 2172 C C . GLY A 1 289 ? -3.102 -3.703 5.194 1.00 87.75 289 GLY A C 1
ATOM 2173 O O . GLY A 1 289 ? -2.250 -4.108 5.980 1.00 87.75 289 GLY A O 1
ATOM 2174 N N . GLY A 1 290 ? -2.928 -3.739 3.869 1.00 85.00 290 GLY A N 1
ATOM 2175 C CA . GLY A 1 290 ? -1.664 -4.187 3.268 1.00 85.00 290 GLY A CA 1
ATOM 2176 C C . GLY A 1 290 ? -1.302 -5.625 3.644 1.00 85.00 290 GLY A C 1
ATOM 2177 O O . GLY A 1 290 ? -0.138 -5.959 3.748 1.00 85.00 290 GLY A O 1
ATOM 2178 N N . TYR A 1 291 ? -2.302 -6.473 3.904 1.00 93.94 291 TYR A N 1
ATOM 2179 C CA . TYR A 1 291 ? -2.144 -7.870 4.325 1.00 93.94 291 TYR A CA 1
ATOM 2180 C C . TYR A 1 291 ? -1.467 -8.105 5.690 1.00 93.94 291 TYR A C 1
ATOM 2182 O O . TYR A 1 291 ? -1.295 -9.262 6.076 1.00 93.94 291 TYR A O 1
ATOM 2190 N N . MET A 1 292 ? -1.147 -7.064 6.467 1.00 94.56 292 MET A N 1
ATOM 2191 C CA . MET A 1 292 ? -0.407 -7.230 7.724 1.00 94.56 292 MET A CA 1
ATOM 2192 C C . MET A 1 292 ? -1.187 -8.032 8.775 1.00 94.56 292 MET A C 1
ATOM 2194 O O . MET A 1 292 ? -0.781 -9.134 9.146 1.00 94.56 292 MET A O 1
ATOM 2198 N N . SER A 1 293 ? -2.345 -7.533 9.214 1.00 93.75 293 SER A N 1
ATOM 2199 C CA . SER A 1 293 ? -3.125 -8.169 10.289 1.00 93.75 293 SER A CA 1
ATOM 2200 C C . SER A 1 293 ? -3.795 -9.482 9.872 1.00 93.75 293 SER A C 1
ATOM 2202 O O . SER A 1 293 ? -4.110 -10.319 10.717 1.00 93.75 293 SER A O 1
ATOM 2204 N N . GLY A 1 294 ? -4.053 -9.651 8.571 1.00 93.88 294 GLY A N 1
ATOM 2205 C CA . GLY A 1 294 ? -4.732 -10.826 8.022 1.00 93.88 294 GLY A CA 1
ATOM 2206 C C . GLY A 1 294 ? -3.796 -11.963 7.608 1.00 93.88 294 GLY A C 1
ATOM 2207 O O . GLY A 1 294 ? -4.235 -13.110 7.588 1.00 93.88 294 GLY A O 1
ATOM 2208 N N . TRP A 1 295 ? -2.528 -11.666 7.290 1.00 96.62 295 TRP A N 1
ATOM 2209 C CA . TRP A 1 295 ? -1.580 -12.646 6.748 1.00 96.62 295 TRP A CA 1
ATOM 2210 C C . TRP A 1 295 ? -0.203 -12.567 7.390 1.00 96.62 295 TRP A C 1
ATOM 2212 O O . TRP A 1 295 ? 0.169 -13.502 8.093 1.00 96.62 295 TRP A O 1
ATOM 2222 N N . THR A 1 296 ? 0.562 -11.491 7.178 1.00 97.69 296 THR A N 1
ATOM 2223 C CA . THR A 1 296 ? 1.990 -11.515 7.544 1.00 97.69 296 THR A CA 1
ATOM 2224 C C . THR A 1 296 ? 2.204 -11.632 9.047 1.00 97.69 296 THR A C 1
ATOM 2226 O O . THR A 1 296 ? 3.069 -12.391 9.475 1.00 97.69 296 THR A O 1
ATOM 2229 N N . TYR A 1 297 ? 1.401 -10.948 9.869 1.00 96.88 297 TYR A N 1
ATOM 2230 C CA . TYR A 1 297 ? 1.498 -11.095 11.319 1.00 96.88 297 TYR A CA 1
ATOM 2231 C C . TYR A 1 297 ? 1.092 -12.510 11.778 1.00 96.88 297 TYR A C 1
ATOM 2233 O O . TYR A 1 297 ? 1.914 -13.160 12.424 1.00 96.88 297 TYR A O 1
ATOM 2241 N N . PRO A 1 298 ? -0.071 -13.071 11.380 1.00 96.88 298 PRO A N 1
ATOM 2242 C CA . PRO A 1 298 ? -0.390 -14.479 11.644 1.00 96.88 298 PRO A CA 1
ATOM 2243 C C . PRO A 1 298 ? 0.649 -15.499 11.147 1.00 96.88 298 PRO A C 1
ATOM 2245 O O . PRO A 1 298 ? 0.866 -16.531 11.794 1.00 96.88 298 PRO A O 1
ATOM 2248 N N . PHE A 1 299 ? 1.298 -15.255 10.006 1.00 97.69 299 PHE A N 1
ATOM 2249 C CA . PHE A 1 299 ? 2.365 -16.122 9.505 1.00 97.69 299 PHE A CA 1
ATOM 2250 C C . PHE A 1 299 ? 3.633 -16.026 10.356 1.00 97.69 299 PHE A C 1
ATOM 2252 O O . PHE A 1 299 ? 4.199 -17.067 10.682 1.00 97.69 299 PHE A O 1
ATOM 2259 N N . ALA A 1 300 ? 4.024 -14.821 10.777 1.00 97.88 300 ALA A N 1
ATOM 2260 C CA . ALA A 1 300 ? 5.201 -14.590 11.612 1.00 97.88 300 ALA A CA 1
ATOM 2261 C C . ALA A 1 300 ? 5.030 -15.115 13.052 1.00 97.88 300 ALA A C 1
ATOM 2263 O O . ALA A 1 300 ? 5.901 -15.809 13.568 1.00 97.88 300 ALA A O 1
ATOM 2264 N N . SER A 1 301 ? 3.898 -14.828 13.700 1.00 97.38 301 SER A N 1
ATOM 2265 C CA . SER A 1 301 ? 3.705 -15.076 15.142 1.00 97.38 301 SER A CA 1
ATOM 2266 C C . SER A 1 301 ? 2.792 -16.265 15.460 1.00 97.38 301 SER A C 1
ATOM 2268 O O . SER A 1 301 ? 2.767 -16.780 16.580 1.00 97.38 301 SER A O 1
ATOM 2270 N N . GLY A 1 302 ? 1.987 -16.702 14.486 1.00 96.69 302 GLY A N 1
ATOM 2271 C CA . GLY A 1 302 ? 0.899 -17.658 14.714 1.00 96.69 302 GLY A CA 1
ATOM 2272 C C . GLY A 1 302 ? -0.305 -17.073 15.464 1.00 96.69 302 GLY A C 1
ATOM 2273 O O . GLY A 1 302 ? -1.200 -17.827 15.840 1.00 96.69 302 GLY A O 1
ATOM 2274 N N . VAL A 1 303 ? -0.351 -15.754 15.675 1.00 96.31 303 VAL A N 1
ATOM 2275 C CA . VAL A 1 303 ? -1.462 -15.062 16.341 1.00 96.31 303 VAL A CA 1
ATOM 2276 C C . VAL A 1 303 ? -2.491 -14.592 15.320 1.00 96.31 303 VAL A C 1
ATOM 2278 O O . VAL A 1 303 ? -2.178 -13.845 14.394 1.00 96.31 303 VAL A O 1
ATOM 2281 N N . ASN A 1 304 ? -3.760 -14.938 15.539 1.00 95.69 304 ASN A N 1
ATOM 2282 C CA . ASN A 1 304 ? -4.870 -14.342 14.802 1.00 95.69 304 ASN A CA 1
ATOM 2283 C C . ASN A 1 304 ? -5.311 -13.022 15.459 1.00 95.69 304 ASN A C 1
ATOM 2285 O O . ASN A 1 304 ? -6.276 -12.977 16.221 1.00 95.69 304 ASN A O 1
ATOM 2289 N N . VAL A 1 305 ? -4.612 -11.922 15.165 1.00 95.75 305 VAL A N 1
ATOM 2290 C CA . VAL A 1 305 ? -4.949 -10.594 15.721 1.00 95.75 305 VAL A CA 1
ATOM 2291 C C . VAL A 1 305 ? -6.358 -10.127 15.329 1.00 95.75 305 VAL A C 1
ATOM 2293 O O . VAL A 1 305 ? -7.023 -9.427 16.095 1.00 95.75 305 VAL A O 1
ATOM 2296 N N . THR A 1 306 ? -6.853 -10.579 14.172 1.00 96.00 306 THR A N 1
ATOM 2297 C CA . THR A 1 306 ? -8.218 -10.299 13.707 1.00 96.00 306 THR A CA 1
ATOM 2298 C C . THR A 1 306 ? -9.256 -10.872 14.668 1.00 96.00 306 THR A C 1
ATOM 2300 O O . THR A 1 306 ? -10.211 -10.183 15.024 1.00 96.00 306 THR A O 1
ATOM 2303 N N . GLU A 1 307 ? -9.032 -12.083 15.176 1.00 96.94 307 GLU A N 1
ATOM 2304 C CA . GLU A 1 307 ? -9.898 -12.701 16.179 1.00 96.94 307 GLU A CA 1
ATOM 2305 C C . GLU A 1 307 ? -9.953 -11.894 17.475 1.00 96.94 307 GLU A C 1
ATOM 2307 O O . GLU A 1 307 ? -11.043 -11.596 17.959 1.00 96.94 307 GLU A O 1
ATOM 2312 N N . HIS A 1 308 ? -8.801 -11.482 18.009 1.00 97.31 308 HIS A N 1
ATOM 2313 C CA . HIS A 1 308 ? -8.742 -10.679 19.233 1.00 97.31 308 HIS A CA 1
ATOM 2314 C C . HIS A 1 308 ? -9.537 -9.370 19.093 1.00 97.31 308 HIS A C 1
ATOM 2316 O O . HIS A 1 308 ? -10.332 -9.035 19.975 1.00 97.31 308 HIS A O 1
ATOM 2322 N N . ALA A 1 309 ? -9.398 -8.669 17.963 1.00 97.00 309 ALA A N 1
ATOM 2323 C CA . ALA A 1 309 ? -10.154 -7.447 17.689 1.00 97.00 309 ALA A CA 1
ATOM 2324 C C . ALA A 1 309 ? -11.668 -7.704 17.562 1.00 97.00 309 ALA A C 1
ATOM 2326 O O . ALA A 1 309 ? -12.476 -6.943 18.098 1.00 97.00 309 ALA A O 1
ATOM 2327 N N . MET A 1 310 ? -12.068 -8.789 16.890 1.00 97.75 310 MET A N 1
ATOM 2328 C CA . MET A 1 310 ? -13.479 -9.162 16.734 1.00 97.75 310 MET A CA 1
ATOM 2329 C C . MET A 1 310 ? -14.131 -9.535 18.066 1.00 97.75 310 MET A C 1
ATOM 2331 O O . MET A 1 310 ? -15.270 -9.149 18.317 1.00 97.75 310 MET A O 1
ATOM 2335 N N . ARG A 1 311 ? -13.413 -10.240 18.949 1.00 98.19 311 ARG A N 1
ATOM 2336 C CA . ARG A 1 311 ? -13.896 -10.560 20.302 1.00 98.19 311 ARG A CA 1
ATOM 2337 C C . ARG A 1 311 ? -14.243 -9.290 21.069 1.00 98.19 311 ARG A C 1
ATOM 2339 O O . ARG A 1 311 ? -15.328 -9.204 21.636 1.00 98.19 311 ARG A O 1
ATOM 2346 N N . ILE A 1 312 ? -13.376 -8.283 21.003 1.00 97.81 312 ILE A N 1
ATOM 2347 C CA . ILE A 1 312 ? -13.615 -6.988 21.645 1.00 97.81 312 ILE A CA 1
ATOM 2348 C C . ILE A 1 312 ? -14.827 -6.266 21.039 1.00 97.81 312 ILE A C 1
ATOM 2350 O O . ILE A 1 312 ? -15.646 -5.726 21.784 1.00 97.81 312 ILE A O 1
ATOM 2354 N N . ALA A 1 313 ? -14.982 -6.294 19.711 1.00 97.75 313 ALA A N 1
ATOM 2355 C CA . ALA A 1 313 ? -16.150 -5.729 19.024 1.00 97.75 313 ALA A CA 1
ATOM 2356 C C . ALA A 1 313 ? -17.472 -6.430 19.400 1.00 97.75 313 ALA A C 1
ATOM 2358 O O . ALA A 1 313 ? -18.538 -5.829 19.314 1.00 97.75 313 ALA A O 1
ATOM 2359 N N . LEU A 1 314 ? -17.400 -7.685 19.849 1.00 98.19 314 LEU A N 1
ATOM 2360 C CA . LEU A 1 314 ? -18.521 -8.470 20.375 1.00 98.19 314 LEU A CA 1
ATOM 2361 C C . LEU A 1 314 ? -18.705 -8.327 21.896 1.00 98.19 314 LEU A C 1
ATOM 2363 O O . LEU A 1 314 ? -19.555 -8.996 22.480 1.00 98.19 314 LEU A O 1
ATOM 2367 N N . GLY A 1 315 ? -17.896 -7.500 22.568 1.00 97.19 315 GLY A N 1
ATOM 2368 C CA . GLY A 1 315 ? -17.933 -7.340 24.026 1.00 97.19 315 GLY A CA 1
ATOM 2369 C C . GLY A 1 315 ? -17.397 -8.551 24.798 1.00 97.19 315 GLY A C 1
ATOM 2370 O O . GLY A 1 315 ? -17.609 -8.662 26.007 1.00 97.19 315 GLY A O 1
ATOM 2371 N N . LEU A 1 316 ? -16.706 -9.463 24.116 1.00 97.38 316 LEU A N 1
ATOM 2372 C CA . LEU A 1 316 ? -16.031 -10.610 24.712 1.00 97.38 316 LEU A CA 1
ATOM 2373 C C . LEU A 1 316 ? -14.613 -10.213 25.153 1.00 97.38 316 LEU A C 1
ATOM 2375 O O . LEU A 1 316 ? -14.009 -9.329 24.543 1.00 97.38 316 LEU A O 1
ATOM 2379 N N . PRO A 1 317 ? -14.032 -10.896 26.158 1.00 96.44 317 PRO A N 1
ATOM 2380 C CA . PRO A 1 317 ? -12.633 -10.693 26.507 1.00 96.44 317 PRO A CA 1
ATOM 2381 C C . PRO A 1 317 ? -11.729 -10.971 25.308 1.00 96.44 317 PRO A C 1
ATOM 2383 O O . PRO A 1 317 ? -11.883 -12.021 24.666 1.00 96.44 317 PRO A O 1
ATOM 2386 N N . ALA A 1 318 ? -10.764 -10.087 25.054 1.00 94.62 318 ALA A N 1
ATOM 2387 C CA . ALA A 1 318 ? -9.812 -10.223 23.951 1.00 94.62 318 ALA A CA 1
ATOM 2388 C C . ALA A 1 318 ? -9.074 -11.569 24.005 1.00 94.62 318 ALA A C 1
ATOM 2390 O O . ALA A 1 318 ? -8.814 -12.177 22.972 1.00 94.62 318 ALA A O 1
ATOM 2391 N N . GLY A 1 319 ? -8.808 -12.071 25.213 1.00 91.81 319 GLY A N 1
ATOM 2392 C CA . GLY A 1 319 ? -7.919 -13.205 25.439 1.00 91.81 319 GLY A CA 1
ATOM 2393 C C . GLY A 1 319 ? -6.462 -12.757 25.491 1.00 91.81 319 GLY A C 1
ATOM 2394 O O . GLY A 1 319 ? -6.152 -11.576 25.347 1.00 91.81 319 GLY A O 1
ATOM 2395 N N . GLU A 1 320 ? -5.564 -13.700 25.743 1.00 90.69 320 GLU A N 1
ATOM 2396 C CA . GLU A 1 320 ? -4.135 -13.410 25.794 1.00 90.69 320 GLU A CA 1
ATOM 2397 C C . GLU A 1 320 ? -3.520 -13.528 24.400 1.00 90.69 320 GLU A C 1
ATOM 2399 O O . GLU A 1 320 ? -3.701 -14.539 23.722 1.00 90.69 320 GLU A O 1
ATOM 2404 N N . VAL A 1 321 ? -2.789 -12.495 23.986 1.00 90.62 321 VAL A N 1
ATOM 2405 C CA . VAL A 1 321 ? -2.013 -12.502 22.745 1.00 90.62 321 VAL A CA 1
ATOM 2406 C C . VAL A 1 321 ? -0.727 -13.281 23.013 1.00 90.62 321 VAL A C 1
ATOM 2408 O O . VAL A 1 321 ? 0.219 -12.746 23.586 1.00 90.62 321 VAL A O 1
ATOM 2411 N N . ARG A 1 322 ? -0.717 -14.571 22.661 1.00 91.50 322 ARG A N 1
ATOM 2412 C CA . ARG A 1 322 ? 0.447 -15.456 22.811 1.00 91.50 322 ARG A CA 1
ATOM 2413 C C . ARG A 1 322 ? 0.943 -15.913 21.452 1.00 91.50 322 ARG A C 1
ATOM 2415 O O . ARG A 1 322 ? 0.243 -16.642 20.752 1.00 91.50 322 ARG A O 1
ATOM 2422 N N . GLU A 1 323 ? 2.164 -15.521 21.116 1.00 92.69 323 GLU A N 1
ATOM 2423 C CA . GLU A 1 323 ? 2.839 -16.017 19.921 1.00 92.69 323 GLU A CA 1
ATOM 2424 C C . GLU A 1 323 ? 3.105 -17.520 20.066 1.00 92.69 323 GLU A C 1
ATOM 2426 O O . GLU A 1 323 ? 3.586 -17.989 21.099 1.00 92.69 323 GLU A O 1
ATOM 2431 N N . SER A 1 324 ? 2.741 -18.288 19.040 1.00 93.75 324 SER A N 1
ATOM 2432 C CA . SER A 1 324 ? 2.955 -19.743 18.996 1.00 93.75 324 SER A CA 1
ATOM 2433 C C . SER A 1 324 ? 4.203 -20.129 18.203 1.00 93.75 324 SER A C 1
ATOM 2435 O O . SER A 1 324 ? 4.606 -21.291 18.212 1.00 93.75 324 SER A O 1
ATOM 2437 N N . ARG A 1 325 ? 4.821 -19.156 17.530 1.00 94.88 325 ARG A N 1
ATOM 2438 C CA . ARG A 1 325 ? 6.073 -19.272 16.781 1.00 94.88 325 ARG A CA 1
ATOM 2439 C C . ARG A 1 325 ? 6.744 -17.906 16.685 1.00 94.88 325 ARG A C 1
ATOM 2441 O O . ARG A 1 325 ? 6.083 -16.886 16.843 1.00 94.88 325 ARG A O 1
ATOM 2448 N N . ALA A 1 326 ? 8.037 -17.920 16.387 1.00 94.75 326 ALA A N 1
ATOM 2449 C CA . ALA A 1 326 ? 8.847 -16.730 16.159 1.00 94.75 326 ALA A CA 1
ATOM 2450 C C . ALA A 1 326 ? 9.478 -16.817 14.765 1.00 94.75 326 ALA A C 1
ATOM 2452 O O . ALA A 1 326 ? 10.635 -17.201 14.613 1.00 94.75 326 ALA A O 1
ATOM 2453 N N . TRP A 1 327 ? 8.674 -16.550 13.740 1.00 97.62 327 TRP A N 1
ATOM 2454 C CA . TRP A 1 327 ? 9.109 -16.491 12.347 1.00 97.62 327 TRP A CA 1
ATOM 2455 C C . TRP A 1 327 ? 9.196 -15.044 11.870 1.00 97.62 327 TRP A C 1
ATOM 2457 O O . TRP A 1 327 ? 8.678 -14.120 12.498 1.00 97.62 327 TRP A O 1
ATOM 2467 N N . CYS A 1 328 ? 9.815 -14.868 10.712 1.00 98.38 328 CYS A N 1
ATOM 2468 C CA . CYS A 1 328 ? 9.702 -13.662 9.918 1.00 98.38 328 CYS A CA 1
ATOM 2469 C C . CYS A 1 328 ? 8.611 -13.836 8.851 1.00 98.38 328 CYS A C 1
ATOM 2471 O O . CYS A 1 328 ? 8.343 -14.943 8.385 1.00 98.38 328 CYS A O 1
ATOM 2473 N N . SER A 1 329 ? 7.992 -12.734 8.430 1.00 98.62 329 SER A N 1
ATOM 2474 C CA . SER A 1 329 ? 7.137 -12.694 7.241 1.00 98.62 329 SER A CA 1
ATOM 2475 C C . SER A 1 329 ? 7.385 -11.414 6.454 1.00 98.62 329 SER A C 1
ATOM 2477 O O . SER A 1 329 ? 7.490 -10.335 7.040 1.00 98.62 329 SER A O 1
ATOM 2479 N N . ALA A 1 330 ? 7.482 -11.527 5.132 1.00 98.69 330 ALA A N 1
ATOM 2480 C CA . ALA A 1 330 ? 7.699 -10.398 4.239 1.00 98.69 330 ALA A CA 1
ATOM 2481 C C . ALA A 1 330 ? 6.619 -10.355 3.161 1.00 98.69 330 ALA A C 1
ATOM 2483 O O . ALA A 1 330 ? 6.221 -11.384 2.621 1.00 98.69 330 ALA A O 1
ATOM 2484 N N . GLU A 1 331 ? 6.168 -9.148 2.839 1.00 98.50 331 GLU A N 1
ATOM 2485 C CA . GLU A 1 331 ? 5.293 -8.858 1.707 1.00 98.50 331 GLU A CA 1
ATOM 2486 C C . GLU A 1 331 ? 6.076 -8.051 0.672 1.00 98.50 331 GLU A C 1
ATOM 2488 O O . GLU A 1 331 ? 6.845 -7.160 1.044 1.00 98.50 331 GLU A O 1
ATOM 2493 N N . ARG A 1 332 ? 5.907 -8.366 -0.613 1.00 98.50 332 ARG A N 1
ATOM 2494 C CA . ARG A 1 332 ? 6.441 -7.581 -1.730 1.00 98.50 332 ARG A CA 1
ATOM 2495 C C . ARG A 1 332 ? 5.384 -7.385 -2.810 1.00 98.50 332 ARG A C 1
ATOM 2497 O O . ARG A 1 332 ? 4.719 -8.332 -3.236 1.00 98.50 332 ARG A O 1
ATOM 2504 N N . ALA A 1 333 ? 5.269 -6.151 -3.283 1.00 97.94 333 ALA A N 1
ATOM 2505 C CA . ALA A 1 333 ? 4.334 -5.763 -4.319 1.00 97.94 333 ALA A CA 1
ATOM 2506 C C . ALA A 1 333 ? 4.819 -6.194 -5.707 1.00 97.94 333 ALA A C 1
ATOM 2508 O O . ALA A 1 333 ? 5.990 -6.059 -6.051 1.00 97.94 333 ALA A O 1
ATOM 2509 N N . VAL A 1 334 ? 3.874 -6.616 -6.541 1.00 98.00 334 VAL A N 1
ATOM 2510 C CA . VAL A 1 334 ? 4.044 -6.708 -7.991 1.00 98.00 334 VAL A CA 1
ATOM 2511 C C . VAL A 1 334 ? 3.504 -5.416 -8.602 1.00 98.00 334 VAL A C 1
ATOM 2513 O O . VAL A 1 334 ? 2.368 -5.025 -8.319 1.00 98.00 334 VAL A O 1
ATOM 2516 N N . ILE A 1 335 ? 4.313 -4.751 -9.425 1.00 96.88 335 ILE A N 1
ATOM 2517 C CA . ILE A 1 335 ? 3.982 -3.486 -10.097 1.00 96.88 335 ILE A CA 1
ATOM 2518 C C . ILE A 1 335 ? 4.160 -3.611 -11.611 1.00 96.88 335 ILE A C 1
ATOM 2520 O O . ILE A 1 335 ? 4.878 -4.492 -12.091 1.00 96.88 335 ILE A O 1
ATOM 2524 N N . SER A 1 336 ? 3.539 -2.707 -12.363 1.00 96.94 336 SER A N 1
ATOM 2525 C CA . SER A 1 336 ? 3.689 -2.634 -13.814 1.00 96.94 336 SER A CA 1
ATOM 2526 C C . SER A 1 336 ? 4.049 -1.223 -14.265 1.00 96.94 336 SER A C 1
ATOM 2528 O O . SER A 1 336 ? 3.777 -0.251 -13.564 1.00 96.94 336 SER A O 1
ATOM 2530 N N . ILE A 1 337 ? 4.700 -1.115 -15.422 1.00 96.69 337 ILE A N 1
ATOM 2531 C CA . ILE A 1 337 ? 4.759 0.153 -16.157 1.00 96.69 337 ILE A CA 1
ATOM 2532 C C . ILE A 1 337 ? 3.391 0.402 -16.828 1.00 96.69 337 ILE A C 1
ATOM 2534 O O . ILE A 1 337 ? 2.620 -0.542 -16.997 1.00 96.69 337 ILE A O 1
ATOM 2538 N N . PRO A 1 338 ? 3.037 1.640 -17.208 1.00 97.19 338 PRO A N 1
ATOM 2539 C CA . PRO A 1 338 ? 1.708 1.929 -17.734 1.00 97.19 338 PRO A CA 1
ATOM 2540 C C . PRO A 1 338 ? 1.438 1.213 -19.060 1.00 97.19 338 PRO A C 1
ATOM 2542 O O . PRO A 1 338 ? 2.299 1.218 -19.938 1.00 97.19 338 PRO A O 1
ATOM 2545 N N . GLY A 1 339 ? 0.235 0.663 -19.239 1.00 97.69 339 GLY A N 1
ATOM 2546 C CA . GLY A 1 339 ? -0.203 0.062 -20.502 1.00 97.69 339 GLY A CA 1
ATOM 2547 C C . GLY A 1 339 ? -1.417 -0.854 -20.354 1.00 97.69 339 GLY A C 1
ATOM 2548 O O . GLY A 1 339 ? -1.976 -1.001 -19.269 1.00 97.69 339 GLY A O 1
ATOM 2549 N N . THR A 1 340 ? -1.833 -1.466 -21.460 1.00 98.56 340 THR A N 1
ATOM 2550 C CA . THR A 1 340 ? -2.852 -2.530 -21.464 1.00 98.56 340 THR A CA 1
ATOM 2551 C C . THR A 1 340 ? -2.182 -3.890 -21.333 1.00 98.56 340 THR A C 1
ATOM 2553 O O . THR A 1 340 ? -1.258 -4.195 -22.095 1.00 98.56 340 THR A O 1
ATOM 2556 N N . VAL A 1 341 ? -2.645 -4.715 -20.399 1.00 98.44 341 VAL A N 1
ATOM 2557 C CA . VAL A 1 341 ? -2.109 -6.058 -20.171 1.00 98.44 341 VAL A CA 1
ATOM 2558 C C . VAL A 1 341 ? -2.514 -6.981 -21.317 1.00 98.44 341 VAL A C 1
ATOM 2560 O O . VAL A 1 341 ? -3.690 -7.252 -21.532 1.00 98.44 341 VAL A O 1
ATOM 2563 N N . LYS A 1 342 ? -1.523 -7.487 -22.050 1.00 98.06 342 LYS A N 1
ATOM 2564 C CA . LYS A 1 342 ? -1.706 -8.489 -23.107 1.00 98.06 342 LYS A CA 1
ATOM 2565 C C . LYS A 1 342 ? -1.688 -9.906 -22.544 1.00 98.06 342 LYS A C 1
ATOM 2567 O O . LYS A 1 342 ? -2.390 -10.771 -23.052 1.00 98.06 342 LYS A O 1
ATOM 2572 N N . ASP A 1 343 ? -0.813 -10.145 -21.573 1.00 97.44 343 ASP A N 1
ATOM 2573 C CA . ASP A 1 343 ? -0.583 -11.457 -20.978 1.00 97.44 343 ASP A CA 1
ATOM 2574 C C . ASP A 1 343 ? 0.051 -11.307 -19.589 1.00 97.44 343 ASP A C 1
ATOM 2576 O O . ASP A 1 343 ? 0.812 -10.357 -19.350 1.00 97.44 343 ASP A O 1
ATOM 2580 N N . VAL A 1 344 ? -0.254 -12.243 -18.689 1.00 96.25 344 VAL A N 1
ATOM 2581 C CA . VAL A 1 344 ? 0.334 -12.317 -17.346 1.00 96.25 344 VAL A CA 1
ATOM 2582 C C . VAL A 1 344 ? 0.760 -13.748 -17.069 1.00 96.25 344 VAL A C 1
ATOM 2584 O O . VAL A 1 344 ? -0.068 -14.654 -17.054 1.00 96.25 344 VAL A O 1
ATOM 2587 N N . ASP A 1 345 ? 2.044 -13.925 -16.790 1.00 94.25 345 ASP A N 1
ATOM 2588 C CA . ASP A 1 345 ? 2.657 -15.223 -16.519 1.00 94.25 345 ASP A CA 1
ATOM 2589 C C . ASP A 1 345 ? 3.375 -15.213 -15.160 1.00 94.25 345 ASP A C 1
ATOM 2591 O O . ASP A 1 345 ? 3.654 -14.144 -14.603 1.00 94.25 345 ASP A O 1
ATOM 2595 N N . GLY A 1 346 ? 3.708 -16.381 -14.612 1.00 96.19 346 GLY A N 1
ATOM 2596 C CA . GLY A 1 346 ? 4.572 -16.483 -13.433 1.00 96.19 346 GLY A CA 1
ATOM 2597 C C . GLY A 1 346 ? 3.863 -16.525 -12.078 1.00 96.19 346 GLY A C 1
ATOM 2598 O O . GLY A 1 346 ? 4.536 -16.542 -11.046 1.00 96.19 346 GLY A O 1
ATOM 2599 N N . TRP A 1 347 ? 2.525 -16.478 -12.033 1.00 97.25 347 TRP A N 1
ATOM 2600 C CA . TRP A 1 347 ? 1.785 -16.503 -10.764 1.00 97.25 347 TRP A CA 1
ATOM 2601 C C . TRP A 1 347 ? 1.824 -17.870 -10.077 1.00 97.25 347 TRP A C 1
ATOM 2603 O O . TRP A 1 347 ? 1.871 -17.914 -8.848 1.00 97.25 347 TRP A O 1
ATOM 2613 N N . ASP A 1 348 ? 1.797 -18.964 -10.839 1.00 97.25 348 ASP A N 1
ATOM 2614 C CA . ASP A 1 348 ? 1.916 -20.318 -10.287 1.00 97.25 348 ASP A CA 1
ATOM 2615 C C . ASP A 1 348 ? 3.357 -20.593 -9.851 1.00 97.25 348 ASP A C 1
ATOM 2617 O O . ASP A 1 348 ? 3.595 -21.020 -8.724 1.00 97.25 348 ASP A O 1
ATOM 2621 N N . GLU A 1 349 ? 4.336 -20.184 -10.653 1.00 97.62 349 GLU A N 1
ATOM 2622 C CA . GLU A 1 349 ? 5.754 -20.248 -10.311 1.00 97.62 349 GLU A CA 1
ATOM 2623 C C . GLU A 1 349 ? 6.070 -19.444 -9.050 1.00 97.62 349 GLU A C 1
ATOM 2625 O O . GLU A 1 349 ? 6.899 -19.868 -8.250 1.00 97.62 349 GLU A O 1
ATOM 2630 N N . ALA A 1 350 ? 5.414 -18.295 -8.847 1.00 98.31 350 ALA A N 1
ATOM 2631 C CA . ALA A 1 350 ? 5.539 -17.520 -7.617 1.00 98.31 350 ALA A CA 1
ATOM 2632 C C . ALA A 1 350 ? 5.004 -18.284 -6.397 1.00 98.31 350 ALA A C 1
ATOM 2634 O O . ALA A 1 350 ? 5.600 -18.187 -5.327 1.00 98.31 350 ALA A O 1
ATOM 2635 N N . ARG A 1 351 ? 3.906 -19.043 -6.542 1.00 98.31 351 ARG A N 1
ATOM 2636 C CA . ARG A 1 351 ? 3.341 -19.883 -5.466 1.00 98.31 351 ARG A CA 1
ATOM 2637 C C . ARG A 1 351 ? 4.250 -21.058 -5.119 1.00 98.31 351 ARG A C 1
ATOM 2639 O O . ARG A 1 351 ? 4.297 -21.444 -3.956 1.00 98.31 351 ARG A O 1
ATOM 2646 N N . ASP A 1 352 ? 4.968 -21.584 -6.105 1.00 98.25 352 ASP A N 1
ATOM 2647 C CA . ASP A 1 352 ? 5.862 -22.731 -5.943 1.00 98.25 352 ASP A CA 1
ATOM 2648 C C . ASP A 1 352 ? 7.247 -22.356 -5.382 1.00 98.25 352 ASP A C 1
ATOM 2650 O O . ASP A 1 352 ? 8.042 -23.241 -5.048 1.00 98.25 352 ASP A O 1
ATOM 2654 N N . VAL A 1 353 ? 7.564 -21.060 -5.242 1.00 98.62 353 VAL A N 1
ATOM 2655 C CA . VAL A 1 353 ? 8.806 -20.622 -4.586 1.00 98.62 353 VAL A CA 1
ATOM 2656 C C . VAL A 1 353 ? 8.800 -21.083 -3.119 1.00 98.62 353 VAL A C 1
ATOM 2658 O O . VAL A 1 353 ? 7.859 -20.775 -2.381 1.00 98.62 353 VAL A O 1
ATOM 2661 N N . PRO A 1 354 ? 9.856 -21.777 -2.645 1.00 98.44 354 PRO A N 1
ATOM 2662 C CA . PRO A 1 354 ? 9.966 -22.167 -1.244 1.00 98.44 354 P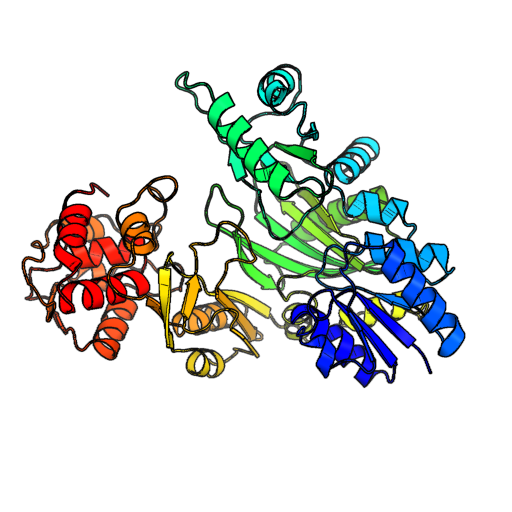RO A CA 1
ATOM 2663 C C . PRO A 1 354 ? 9.760 -20.979 -0.299 1.00 98.44 354 PRO A C 1
ATOM 2665 O O . PRO A 1 354 ? 10.274 -19.891 -0.542 1.00 98.44 354 PRO A O 1
ATOM 2668 N N . HIS A 1 355 ? 9.022 -21.205 0.789 1.00 98.44 355 HIS A N 1
ATOM 2669 C CA . HIS A 1 355 ? 8.640 -20.190 1.780 1.00 98.44 355 HIS A CA 1
ATOM 2670 C C . HIS A 1 355 ? 7.662 -19.111 1.301 1.00 98.44 355 HIS A C 1
ATOM 2672 O O . HIS A 1 355 ? 7.334 -18.228 2.094 1.00 98.44 355 HIS A O 1
ATOM 2678 N N . VAL A 1 356 ? 7.129 -19.168 0.076 1.00 98.69 356 VAL A N 1
ATOM 2679 C CA . VAL A 1 356 ? 5.957 -18.362 -0.295 1.00 98.69 356 VAL A CA 1
ATOM 2680 C C . VAL A 1 356 ? 4.695 -18.997 0.289 1.00 98.69 356 VAL A C 1
ATOM 2682 O O . VAL A 1 356 ? 4.428 -20.183 0.124 1.00 98.69 356 VAL A O 1
ATOM 2685 N N . HIS A 1 357 ? 3.921 -18.195 1.018 1.00 98.06 357 HIS A N 1
ATOM 2686 C CA . HIS A 1 357 ? 2.714 -18.624 1.730 1.00 98.06 357 HIS A CA 1
ATOM 2687 C C . HIS A 1 357 ? 1.428 -18.080 1.103 1.00 98.06 357 HIS A C 1
ATOM 2689 O O . HIS A 1 357 ? 0.365 -18.681 1.268 1.00 98.06 357 HIS A O 1
ATOM 2695 N N . ALA A 1 358 ? 1.489 -16.933 0.421 1.00 97.94 358 ALA A N 1
ATOM 2696 C CA . ALA A 1 358 ? 0.333 -16.367 -0.264 1.00 97.94 358 ALA A CA 1
ATOM 2697 C C . ALA A 1 358 ? 0.741 -15.503 -1.460 1.00 97.94 358 ALA A C 1
ATOM 2699 O O . ALA A 1 358 ? 1.752 -14.806 -1.435 1.00 97.94 358 ALA A O 1
ATOM 2700 N N . VAL A 1 359 ? -0.100 -15.521 -2.492 1.00 98.00 359 VAL A N 1
ATOM 2701 C CA . VAL A 1 359 ? 0.046 -14.726 -3.712 1.00 98.00 359 VAL A CA 1
ATOM 2702 C C . VAL A 1 359 ? -1.306 -14.104 -4.041 1.00 98.00 359 VAL A C 1
ATOM 2704 O O . VAL A 1 359 ? -2.316 -14.808 -4.099 1.00 98.00 359 VAL A O 1
ATOM 2707 N N . PHE A 1 360 ? -1.321 -12.794 -4.273 1.00 96.19 360 PHE A N 1
ATOM 2708 C CA . PHE A 1 360 ? -2.521 -12.017 -4.572 1.00 96.19 360 PHE A CA 1
ATOM 2709 C C . PHE A 1 360 ? -2.375 -11.348 -5.933 1.00 96.19 360 PHE A C 1
ATOM 2711 O O . PHE A 1 360 ? -1.742 -10.300 -6.042 1.00 96.19 360 PHE A O 1
ATOM 2718 N N . ALA A 1 361 ? -2.984 -11.935 -6.959 1.00 95.50 361 ALA A N 1
ATOM 2719 C CA . ALA A 1 361 ? -3.157 -11.277 -8.248 1.00 95.50 361 ALA A CA 1
ATOM 2720 C C . ALA A 1 361 ? -4.322 -10.277 -8.160 1.00 95.50 361 ALA A C 1
ATOM 2722 O O . ALA A 1 361 ? -5.380 -10.613 -7.622 1.00 95.50 361 ALA A O 1
ATOM 2723 N N . ARG A 1 362 ? -4.120 -9.045 -8.639 1.00 93.00 362 ARG A N 1
ATOM 2724 C CA . ARG A 1 362 ? -5.132 -7.970 -8.616 1.00 93.00 362 ARG A CA 1
ATOM 2725 C C . ARG A 1 362 ? -5.439 -7.369 -9.986 1.00 93.00 362 ARG A C 1
ATOM 2727 O O . ARG A 1 362 ? -6.358 -6.564 -10.070 1.00 93.00 362 ARG A O 1
ATOM 2734 N N . SER A 1 363 ? -4.687 -7.754 -11.007 1.00 94.00 363 SER A N 1
ATOM 2735 C CA . SER A 1 363 ? -4.891 -7.354 -12.396 1.00 94.00 363 SER A CA 1
ATOM 2736 C C . SER A 1 363 ? -4.732 -8.566 -13.307 1.00 94.00 363 SER A C 1
ATOM 2738 O O . SER A 1 363 ? -3.936 -9.465 -13.011 1.00 94.00 363 SER A O 1
ATOM 2740 N N . GLU A 1 364 ? -5.497 -8.589 -14.388 1.00 94.69 364 GLU A N 1
ATOM 2741 C CA . GLU A 1 364 ? -5.574 -9.680 -15.357 1.00 94.69 364 GLU A CA 1
ATOM 2742 C C . GLU A 1 364 ? -5.404 -9.179 -16.799 1.00 94.69 364 GLU A C 1
ATOM 2744 O O . GLU A 1 364 ? -5.074 -8.019 -17.042 1.00 94.69 364 GLU A O 1
ATOM 2749 N N . VAL A 1 365 ? -5.537 -10.085 -17.768 1.00 97.38 365 VAL A N 1
ATOM 2750 C CA . VAL A 1 365 ? -5.493 -9.738 -19.196 1.00 97.38 365 VAL A CA 1
ATOM 2751 C C . VAL A 1 365 ? -6.592 -8.721 -19.517 1.00 97.38 365 VAL A C 1
ATOM 2753 O O . VAL A 1 365 ? -7.671 -8.774 -18.940 1.00 97.38 365 VAL A O 1
ATOM 2756 N N . ASP A 1 366 ? -6.297 -7.801 -20.435 1.00 97.69 366 ASP A N 1
ATOM 2757 C CA . ASP A 1 366 ? -7.137 -6.673 -20.859 1.00 97.69 366 ASP A CA 1
ATOM 2758 C C . ASP A 1 366 ? -7.287 -5.527 -19.840 1.00 97.69 366 ASP A C 1
ATOM 2760 O O . ASP A 1 366 ? -7.779 -4.453 -20.205 1.00 97.69 366 ASP A O 1
ATOM 2764 N N . ASP A 1 367 ? -6.791 -5.675 -18.606 1.00 97.44 367 ASP A N 1
ATOM 2765 C CA . ASP A 1 367 ? -6.753 -4.564 -17.656 1.00 97.44 367 ASP A CA 1
ATOM 2766 C C . ASP A 1 367 ? -5.805 -3.449 -18.116 1.00 97.44 367 ASP A C 1
ATOM 2768 O O . ASP A 1 367 ? -4.757 -3.666 -18.735 1.00 97.44 367 ASP A O 1
ATOM 2772 N N . VAL A 1 368 ? -6.149 -2.217 -17.740 1.00 97.69 368 VAL A N 1
ATOM 2773 C CA . VAL A 1 368 ? -5.235 -1.076 -17.818 1.00 97.69 368 VAL A CA 1
ATOM 2774 C C . VAL A 1 368 ? -4.456 -0.991 -16.515 1.00 97.69 368 VAL A C 1
ATOM 2776 O O . VAL A 1 368 ? -5.030 -0.744 -15.454 1.00 97.69 368 VAL A O 1
ATOM 2779 N N . VAL A 1 369 ? -3.139 -1.129 -16.610 1.00 97.25 369 VAL A N 1
ATOM 2780 C CA . VAL A 1 369 ? -2.214 -0.984 -15.485 1.00 97.25 369 VAL A CA 1
ATOM 2781 C C . VAL A 1 369 ? -1.461 0.339 -15.571 1.00 97.25 369 VAL A C 1
ATOM 2783 O O . VAL A 1 369 ? -1.295 0.929 -16.642 1.00 97.25 369 VAL A O 1
ATOM 2786 N N . ALA A 1 370 ? -1.023 0.827 -14.415 1.00 94.75 370 ALA A N 1
ATOM 2787 C CA . ALA A 1 370 ? -0.281 2.068 -14.267 1.00 94.75 370 ALA A CA 1
ATOM 2788 C C . ALA A 1 370 ? 1.001 1.818 -13.474 1.00 94.75 370 ALA A C 1
ATOM 2790 O O . ALA A 1 370 ? 1.058 0.914 -12.639 1.00 94.75 370 ALA A O 1
ATOM 2791 N N . PHE A 1 371 ? 1.992 2.687 -13.676 1.00 95.06 371 PHE A N 1
ATOM 2792 C CA . PHE A 1 371 ? 3.046 2.837 -12.686 1.00 95.06 371 PHE A CA 1
ATOM 2793 C C . PHE A 1 371 ? 2.437 3.463 -11.424 1.00 95.06 371 PHE A C 1
ATOM 2795 O O . PHE A 1 371 ? 1.758 4.490 -11.544 1.00 95.06 371 PHE A O 1
ATOM 2802 N N . PRO A 1 372 ? 2.601 2.844 -10.241 1.00 94.88 372 PRO A N 1
ATOM 2803 C CA . PRO A 1 372 ? 1.792 3.183 -9.082 1.00 94.88 372 PRO A CA 1
ATOM 2804 C C . PRO A 1 372 ? 2.105 4.588 -8.566 1.00 94.88 372 PRO A C 1
ATOM 2806 O O . PRO A 1 372 ? 3.236 4.906 -8.212 1.00 94.88 372 PRO A O 1
ATOM 2809 N N . ARG A 1 373 ? 1.057 5.400 -8.451 1.00 93.69 373 ARG A N 1
ATOM 2810 C CA . ARG A 1 373 ? 1.015 6.693 -7.749 1.00 93.69 373 ARG A CA 1
ATOM 2811 C C . ARG A 1 373 ? 0.287 6.590 -6.414 1.00 93.69 373 ARG A C 1
ATOM 2813 O O . ARG A 1 373 ? 0.277 7.527 -5.622 1.00 93.69 373 ARG A O 1
ATOM 2820 N N . ASN A 1 374 ? -0.343 5.446 -6.162 1.00 94.25 374 ASN A N 1
ATOM 2821 C CA . ASN A 1 374 ? -0.966 5.096 -4.895 1.00 94.25 374 ASN A CA 1
ATOM 2822 C C . ASN A 1 374 ? -1.005 3.563 -4.703 1.00 94.25 374 ASN A C 1
ATOM 2824 O O . ASN A 1 374 ? -0.743 2.778 -5.615 1.00 94.25 374 ASN A O 1
ATOM 2828 N N . ASN A 1 375 ? -1.367 3.110 -3.502 1.00 93.12 375 ASN A N 1
ATOM 2829 C CA . ASN A 1 375 ? -1.287 1.697 -3.115 1.00 93.12 375 ASN A CA 1
ATOM 2830 C C . ASN A 1 375 ? -2.349 0.791 -3.759 1.00 93.12 375 ASN A C 1
ATOM 2832 O O . ASN A 1 375 ? -2.243 -0.438 -3.658 1.00 93.12 375 ASN A O 1
ATOM 2836 N N . VAL A 1 376 ? -3.376 1.349 -4.408 1.00 90.38 376 VAL A N 1
ATOM 2837 C CA . VAL A 1 376 ? -4.395 0.530 -5.085 1.00 90.38 376 VAL A CA 1
ATOM 2838 C C . VAL A 1 376 ? -4.034 0.200 -6.530 1.00 90.38 376 VAL A C 1
ATOM 2840 O O . VAL A 1 376 ? -4.638 -0.707 -7.081 1.00 90.38 376 VAL A O 1
ATOM 2843 N N . GLU A 1 377 ? -3.029 0.869 -7.099 1.00 95.00 377 GLU A N 1
ATOM 2844 C CA . GLU A 1 377 ? -2.592 0.689 -8.492 1.00 95.00 377 GLU A CA 1
ATOM 2845 C C . GLU A 1 377 ? -1.564 -0.435 -8.682 1.00 95.00 377 GLU A C 1
ATOM 2847 O O . GLU A 1 377 ? -1.262 -0.801 -9.812 1.00 95.00 377 GLU A O 1
ATOM 2852 N N . LYS A 1 378 ? -1.024 -1.015 -7.600 1.00 96.12 378 LYS A N 1
ATOM 2853 C CA . LYS A 1 378 ? -0.134 -2.184 -7.728 1.00 96.12 378 LYS A CA 1
ATOM 2854 C C . LYS A 1 378 ? -0.915 -3.402 -8.244 1.00 96.12 378 LYS A C 1
ATOM 2856 O O . LYS A 1 378 ? -2.051 -3.644 -7.842 1.00 96.12 378 LYS A O 1
ATOM 2861 N N . CYS A 1 379 ? -0.254 -4.212 -9.056 1.00 97.06 379 CYS A N 1
ATOM 2862 C CA . CYS A 1 379 ? -0.819 -5.346 -9.788 1.00 97.06 379 CYS A CA 1
ATOM 2863 C C . CYS A 1 379 ? -1.026 -6.604 -8.932 1.00 97.06 379 CYS A C 1
ATOM 2865 O O . CYS A 1 379 ? -1.757 -7.527 -9.293 1.00 97.06 379 CYS A O 1
ATOM 2867 N N . GLY A 1 380 ? -0.371 -6.669 -7.777 1.00 96.75 380 GLY A N 1
ATOM 2868 C CA . GLY A 1 380 ? -0.497 -7.795 -6.868 1.00 96.75 380 GLY A CA 1
ATOM 2869 C C . GLY A 1 380 ? 0.542 -7.770 -5.767 1.00 96.75 380 GLY A C 1
ATOM 2870 O O . GLY A 1 380 ? 1.217 -6.754 -5.584 1.00 96.75 380 GLY A O 1
ATOM 2871 N N . ASN A 1 381 ? 0.625 -8.859 -5.010 1.00 97.81 381 ASN A N 1
ATOM 2872 C CA . ASN A 1 381 ? 1.495 -8.986 -3.844 1.00 97.81 381 ASN A CA 1
ATOM 2873 C C . ASN A 1 381 ? 1.894 -10.453 -3.632 1.00 97.81 381 ASN A C 1
ATOM 2875 O O . ASN A 1 381 ? 1.091 -11.356 -3.876 1.00 97.81 381 ASN A O 1
ATOM 2879 N N . VAL A 1 382 ? 3.106 -10.681 -3.138 1.00 98.69 382 VAL A N 1
ATOM 2880 C CA . VAL A 1 382 ? 3.614 -11.991 -2.714 1.00 98.69 382 VAL A CA 1
ATOM 2881 C C . VAL A 1 382 ? 3.985 -11.907 -1.241 1.00 98.69 382 VAL A C 1
ATOM 2883 O O . VAL A 1 382 ? 4.621 -10.944 -0.817 1.00 98.69 382 VAL A O 1
ATOM 2886 N N . ILE A 1 383 ? 3.583 -12.910 -0.463 1.00 98.75 383 ILE A N 1
ATOM 2887 C CA . ILE A 1 383 ? 3.893 -13.025 0.959 1.00 98.75 383 ILE A CA 1
ATOM 2888 C C . ILE A 1 383 ? 4.669 -14.309 1.213 1.00 98.75 383 ILE A C 1
ATOM 2890 O O . ILE A 1 383 ? 4.212 -15.397 0.856 1.00 98.75 383 ILE A O 1
ATOM 2894 N N . SER A 1 384 ? 5.789 -14.180 1.911 1.00 98.81 384 SER A N 1
ATOM 2895 C CA . SER A 1 384 ? 6.600 -15.289 2.401 1.00 98.81 384 SER A CA 1
ATOM 2896 C C . SER A 1 384 ? 6.630 -15.350 3.929 1.00 98.81 384 SER A C 1
ATOM 2898 O O . SER A 1 384 ? 6.309 -14.371 4.618 1.00 98.81 384 SER A O 1
ATOM 2900 N N . ALA A 1 385 ? 7.018 -16.506 4.466 1.00 98.62 385 ALA A N 1
ATOM 2901 C CA . ALA A 1 385 ? 7.339 -16.673 5.878 1.00 98.62 385 ALA A CA 1
ATOM 2902 C C . ALA A 1 385 ? 8.338 -17.817 6.111 1.00 98.62 385 ALA A C 1
ATOM 2904 O O . ALA A 1 385 ? 8.191 -18.907 5.558 1.00 98.62 385 ALA A O 1
ATOM 2905 N N . ALA A 1 386 ? 9.340 -17.571 6.952 1.00 98.31 386 ALA A N 1
ATOM 2906 C CA . ALA A 1 386 ? 10.339 -18.552 7.377 1.00 98.31 386 ALA A CA 1
ATOM 2907 C C . ALA A 1 386 ? 10.947 -18.146 8.731 1.00 98.31 386 ALA A C 1
ATOM 2909 O O . ALA A 1 386 ? 10.714 -17.044 9.223 1.00 98.31 386 ALA A O 1
ATOM 2910 N N . GLU A 1 387 ? 11.750 -19.014 9.346 1.00 97.31 387 GLU A N 1
ATOM 2911 C CA . GLU A 1 387 ? 12.451 -18.690 10.600 1.00 97.31 387 GLU A CA 1
ATOM 2912 C C . GLU A 1 387 ? 13.499 -17.585 10.405 1.00 97.31 387 GLU A C 1
ATOM 2914 O O . GLU A 1 387 ? 13.642 -16.697 11.246 1.00 97.31 387 GLU A O 1
ATOM 2919 N N . ASN A 1 388 ? 14.209 -17.606 9.275 1.00 96.62 388 ASN A N 1
ATOM 2920 C CA . ASN A 1 388 ? 15.263 -16.649 8.969 1.00 96.62 388 ASN A CA 1
ATOM 2921 C C . ASN A 1 388 ? 14.725 -15.428 8.200 1.00 96.62 388 ASN A C 1
ATOM 2923 O O . ASN A 1 388 ? 14.009 -15.560 7.202 1.00 96.62 388 ASN A O 1
ATOM 2927 N N . ARG A 1 389 ? 15.114 -14.219 8.632 1.00 97.19 389 ARG A N 1
ATOM 2928 C CA . ARG A 1 389 ? 14.696 -12.952 8.007 1.00 97.19 389 ARG A CA 1
ATOM 2929 C C . ARG A 1 389 ? 15.189 -12.806 6.566 1.00 97.19 389 ARG A C 1
ATOM 2931 O O . ARG A 1 389 ? 14.417 -12.354 5.726 1.00 97.19 389 ARG A O 1
ATOM 2938 N N . SER A 1 390 ? 16.438 -13.184 6.284 1.00 97.75 390 SER A N 1
ATOM 2939 C CA . SER A 1 390 ? 17.008 -13.113 4.932 1.00 97.75 390 SER A CA 1
ATOM 2940 C C . SER A 1 390 ? 16.274 -14.061 3.996 1.00 97.75 390 SER A C 1
ATOM 2942 O O . SER A 1 390 ? 15.741 -13.606 2.995 1.00 97.75 390 SER A O 1
ATOM 2944 N N . GLU A 1 391 ? 16.133 -15.337 4.374 1.00 97.94 391 GLU A N 1
ATOM 2945 C CA . GLU A 1 391 ? 15.418 -16.336 3.560 1.00 97.94 391 GLU A CA 1
ATOM 2946 C C . GLU A 1 391 ? 13.970 -15.916 3.285 1.00 97.94 391 GLU A C 1
ATOM 2948 O O . GLU A 1 391 ? 13.460 -16.089 2.180 1.00 97.94 391 GLU A O 1
ATOM 2953 N N . THR A 1 392 ? 13.313 -15.310 4.277 1.00 98.44 392 THR A N 1
ATOM 2954 C CA . THR A 1 392 ? 11.962 -14.765 4.120 1.00 98.44 392 THR A CA 1
ATOM 2955 C C . THR A 1 392 ? 11.933 -13.652 3.071 1.00 98.44 392 THR A C 1
ATOM 2957 O O . THR A 1 392 ? 11.099 -13.682 2.165 1.00 98.44 392 THR A O 1
ATOM 2960 N N . ILE A 1 393 ? 12.827 -12.665 3.169 1.00 98.56 393 ILE A N 1
ATOM 2961 C CA . ILE A 1 393 ? 12.900 -11.561 2.202 1.00 98.56 393 ILE A CA 1
ATOM 2962 C C . ILE A 1 393 ? 13.209 -12.104 0.805 1.00 98.56 393 ILE A C 1
ATOM 2964 O O . ILE A 1 393 ? 12.462 -11.816 -0.130 1.00 98.56 393 ILE A O 1
ATOM 2968 N N . ASP A 1 394 ? 14.232 -12.949 0.690 1.00 98.50 394 ASP A N 1
ATOM 2969 C CA . ASP A 1 394 ? 14.671 -13.544 -0.570 1.00 98.50 394 ASP A CA 1
ATOM 2970 C C . ASP A 1 394 ? 13.549 -14.351 -1.234 1.00 98.50 394 ASP A C 1
ATOM 2972 O O . ASP A 1 394 ? 13.389 -14.288 -2.452 1.00 98.50 394 ASP A O 1
ATOM 2976 N N . ALA A 1 395 ? 12.720 -15.058 -0.459 1.00 98.75 395 ALA A N 1
ATOM 2977 C CA . ALA A 1 395 ? 11.567 -15.793 -0.974 1.00 98.75 395 ALA A CA 1
ATOM 2978 C C . ALA A 1 395 ? 10.474 -14.872 -1.542 1.00 98.75 395 ALA A C 1
ATOM 2980 O O . ALA A 1 395 ? 9.962 -15.134 -2.632 1.00 98.75 395 ALA A O 1
ATOM 2981 N N . ALA A 1 396 ? 10.126 -13.778 -0.851 1.00 98.75 396 ALA A N 1
ATOM 2982 C CA . ALA A 1 396 ? 9.132 -12.826 -1.360 1.00 98.75 396 ALA A CA 1
ATOM 2983 C C . ALA A 1 396 ? 9.633 -12.109 -2.623 1.00 98.75 396 ALA A C 1
ATOM 2985 O O . ALA A 1 396 ? 8.897 -12.000 -3.605 1.00 98.75 396 ALA A O 1
ATOM 2986 N N . GLU A 1 397 ? 10.894 -11.667 -2.621 1.00 98.62 397 GLU A N 1
ATOM 2987 C CA . GLU A 1 397 ? 11.545 -11.053 -3.785 1.00 98.62 397 GLU A CA 1
ATOM 2988 C C . GLU A 1 397 ? 11.624 -12.038 -4.959 1.00 98.62 397 GLU A C 1
ATOM 2990 O O . GLU A 1 397 ? 11.258 -11.700 -6.087 1.00 98.62 397 GLU A O 1
ATOM 2995 N N . SER A 1 398 ? 12.001 -13.290 -4.687 1.00 98.50 398 SER A N 1
ATOM 2996 C CA . SER A 1 398 ? 12.034 -14.360 -5.686 1.00 98.50 398 SER A CA 1
ATOM 2997 C C . SER A 1 398 ? 10.654 -14.624 -6.278 1.00 98.50 398 SER A C 1
ATOM 2999 O O . SER A 1 398 ? 10.549 -14.751 -7.496 1.00 98.50 398 SER A O 1
ATOM 3001 N N . GLY A 1 399 ? 9.597 -14.662 -5.463 1.00 98.56 399 GLY A N 1
ATOM 3002 C CA . GLY A 1 399 ? 8.226 -14.826 -5.944 1.00 98.56 399 GLY A CA 1
ATOM 3003 C C . GLY A 1 399 ? 7.782 -13.677 -6.852 1.00 98.56 399 GLY A C 1
ATOM 3004 O O . GLY A 1 399 ? 7.288 -13.929 -7.949 1.00 98.56 399 GLY A O 1
ATOM 3005 N N . VAL A 1 400 ? 8.043 -12.418 -6.477 1.00 98.62 400 VAL A N 1
ATOM 3006 C CA . VAL A 1 400 ? 7.776 -11.256 -7.353 1.00 98.62 400 VAL A CA 1
ATOM 3007 C C . VAL A 1 400 ? 8.560 -11.356 -8.665 1.00 98.62 400 VAL A C 1
ATOM 3009 O O . VAL A 1 400 ? 8.010 -11.093 -9.735 1.00 98.62 400 VAL A O 1
ATOM 3012 N N . SER A 1 401 ? 9.813 -11.816 -8.613 1.00 98.19 401 SER A N 1
ATOM 3013 C CA . SER A 1 401 ? 10.661 -11.986 -9.798 1.00 98.19 401 SER A CA 1
ATOM 3014 C C . SER A 1 401 ? 10.179 -13.077 -10.767 1.00 98.19 401 SER A C 1
ATOM 3016 O O . SER A 1 401 ? 10.652 -13.138 -11.907 1.00 98.19 401 SER A O 1
ATOM 3018 N N . ARG A 1 402 ? 9.219 -13.929 -10.377 1.00 97.75 402 ARG A N 1
ATOM 3019 C CA . ARG A 1 402 ? 8.580 -14.886 -11.297 1.00 97.75 402 ARG A CA 1
ATOM 3020 C C . ARG A 1 402 ? 7.495 -14.241 -12.146 1.00 97.75 402 ARG A C 1
ATOM 3022 O O . ARG A 1 402 ? 7.379 -14.587 -13.315 1.00 97.75 402 ARG A O 1
ATOM 3029 N N . VAL A 1 403 ? 6.777 -13.259 -11.604 1.00 97.94 403 VAL A N 1
ATOM 3030 C CA . VAL A 1 403 ? 5.583 -12.683 -12.238 1.00 97.94 403 VAL A CA 1
ATOM 3031 C C . VAL A 1 403 ? 5.952 -11.715 -13.359 1.00 97.94 403 VAL A C 1
ATOM 3033 O O . VAL A 1 403 ? 6.673 -10.737 -13.140 1.00 97.94 403 VAL A O 1
ATOM 3036 N N . VAL A 1 404 ? 5.441 -11.954 -14.564 1.00 96.06 404 VAL A N 1
ATOM 3037 C CA . VAL A 1 404 ? 5.739 -11.167 -15.764 1.00 96.06 404 VAL A CA 1
ATOM 3038 C C . VAL A 1 404 ? 4.454 -10.599 -16.350 1.00 96.06 404 VAL A C 1
ATOM 3040 O O . VAL A 1 404 ? 3.569 -11.341 -16.759 1.00 96.06 404 VAL A O 1
ATOM 3043 N N . TYR A 1 405 ? 4.398 -9.272 -16.446 1.00 97.00 405 TYR A N 1
ATOM 3044 C CA . TYR A 1 405 ? 3.380 -8.560 -17.213 1.00 97.00 405 TYR A CA 1
ATOM 3045 C C . TYR A 1 405 ? 3.914 -8.255 -18.609 1.00 97.00 405 TYR A C 1
ATOM 3047 O O . TYR A 1 405 ? 4.968 -7.630 -18.760 1.00 97.00 405 TYR A O 1
ATOM 3055 N N . ARG A 1 406 ? 3.180 -8.677 -19.636 1.00 97.31 406 ARG A N 1
ATOM 3056 C CA . ARG A 1 406 ? 3.460 -8.346 -21.033 1.00 97.31 406 ARG A CA 1
ATOM 3057 C C . ARG A 1 406 ? 2.392 -7.374 -21.516 1.00 97.31 406 ARG A C 1
ATOM 3059 O O . ARG A 1 406 ? 1.205 -7.665 -21.417 1.00 97.31 406 ARG A O 1
ATOM 3066 N N . LEU A 1 407 ? 2.808 -6.222 -22.032 1.00 98.38 407 LEU A N 1
ATOM 3067 C CA . LEU A 1 407 ? 1.895 -5.152 -22.444 1.00 98.38 407 LEU A CA 1
ATOM 3068 C C . LEU A 1 407 ? 1.597 -5.201 -23.950 1.00 98.38 407 LEU A C 1
ATOM 3070 O O . LEU A 1 407 ? 2.396 -5.710 -24.743 1.00 98.38 407 LEU A O 1
ATOM 3074 N N . CYS A 1 408 ? 0.436 -4.686 -24.350 1.00 98.38 408 CYS A N 1
ATOM 3075 C CA . CYS A 1 408 ? 0.014 -4.604 -25.749 1.00 98.38 408 CYS A CA 1
ATOM 3076 C C . CYS A 1 408 ? 0.975 -3.731 -26.573 1.00 98.38 408 CYS A C 1
ATOM 3078 O O . CYS A 1 408 ? 1.217 -2.597 -26.185 1.00 98.38 408 CYS A O 1
ATOM 3080 N N . PRO A 1 409 ? 1.494 -4.196 -27.726 1.00 97.62 409 PRO A N 1
ATOM 3081 C CA . PRO A 1 409 ? 2.483 -3.445 -28.498 1.00 97.62 409 PRO A CA 1
ATOM 3082 C C . PRO A 1 409 ? 1.925 -2.168 -29.147 1.00 97.62 409 PRO A C 1
ATOM 3084 O O . PRO A 1 409 ? 0.902 -2.203 -29.848 1.00 97.62 409 PRO A O 1
ATOM 3087 N N . GLY A 1 410 ? 2.674 -1.069 -29.016 1.00 95.81 410 GLY A N 1
ATOM 3088 C CA . GLY A 1 410 ? 2.296 0.264 -29.497 1.00 95.81 410 GLY A CA 1
ATOM 3089 C C . GLY A 1 410 ? 1.221 0.938 -28.641 1.00 95.81 410 GLY A C 1
ATOM 3090 O O . GLY A 1 410 ? 0.333 1.581 -29.197 1.00 95.81 410 GLY A O 1
ATOM 3091 N N . ASP A 1 411 ? 1.251 0.717 -27.326 1.00 97.38 411 ASP A N 1
ATOM 3092 C CA . ASP A 1 411 ? 0.416 1.429 -26.359 1.00 97.38 411 ASP A CA 1
ATOM 3093 C C . ASP A 1 411 ? 1.065 2.781 -26.041 1.00 97.38 411 ASP A C 1
ATOM 3095 O O . ASP A 1 411 ? 2.187 2.848 -25.534 1.00 97.38 411 ASP A O 1
ATOM 3099 N N . GLU A 1 412 ? 0.350 3.869 -26.326 1.00 95.50 412 GLU A N 1
ATOM 3100 C CA . GLU A 1 412 ? 0.865 5.237 -26.188 1.00 95.50 412 GLU A CA 1
ATOM 3101 C C . GLU A 1 412 ? 1.309 5.564 -24.753 1.00 95.50 412 GLU A C 1
ATOM 3103 O O . GLU A 1 412 ? 2.243 6.339 -24.553 1.00 95.50 412 GLU A O 1
ATOM 3108 N N . ARG A 1 413 ? 0.686 4.946 -23.738 1.00 96.00 413 ARG A N 1
ATOM 3109 C CA . ARG A 1 413 ? 1.054 5.156 -22.327 1.00 96.00 413 ARG A CA 1
ATOM 3110 C C . ARG A 1 413 ? 2.387 4.500 -22.001 1.00 96.00 413 ARG A C 1
ATOM 3112 O O . ARG A 1 413 ? 3.174 5.062 -21.240 1.00 96.00 413 ARG A O 1
ATOM 3119 N N . THR A 1 414 ? 2.637 3.323 -22.573 1.00 97.19 414 THR A N 1
ATOM 3120 C CA . THR A 1 414 ? 3.914 2.628 -22.411 1.00 97.19 414 THR A CA 1
ATOM 3121 C C . THR A 1 414 ? 5.021 3.383 -23.138 1.00 97.19 414 THR A C 1
ATOM 3123 O O . THR A 1 414 ? 6.081 3.602 -22.555 1.00 97.19 414 THR A O 1
ATOM 3126 N N . ASP A 1 415 ? 4.764 3.857 -24.362 1.00 95.50 415 ASP A N 1
ATOM 3127 C CA . ASP A 1 415 ? 5.712 4.692 -25.107 1.00 95.50 415 ASP A CA 1
ATOM 3128 C C . ASP A 1 415 ? 6.058 5.969 -24.327 1.00 95.50 415 ASP A C 1
ATOM 3130 O O . ASP A 1 415 ? 7.234 6.249 -24.105 1.00 95.50 415 ASP A O 1
ATOM 3134 N N . ALA A 1 416 ? 5.056 6.701 -23.828 1.00 94.19 416 ALA A N 1
ATOM 3135 C CA . ALA A 1 416 ? 5.265 7.917 -23.040 1.00 94.19 416 ALA A CA 1
ATOM 3136 C C . ALA A 1 416 ? 6.104 7.666 -21.773 1.00 94.19 416 ALA A C 1
ATOM 3138 O O . ALA A 1 416 ? 7.024 8.432 -21.477 1.00 94.19 416 ALA A O 1
ATOM 3139 N N . PHE A 1 417 ? 5.839 6.570 -21.052 1.00 94.88 417 PHE A N 1
ATOM 3140 C CA . PHE A 1 417 ? 6.616 6.188 -19.870 1.00 94.88 417 PHE A CA 1
ATOM 3141 C C . PHE A 1 417 ? 8.081 5.888 -20.215 1.00 94.88 417 PHE A C 1
ATOM 3143 O O . PHE A 1 417 ? 8.995 6.397 -19.561 1.00 94.88 417 PHE A O 1
ATOM 3150 N N . LEU A 1 418 ? 8.320 5.083 -21.257 1.00 94.62 418 LEU A N 1
ATOM 3151 C CA . LEU A 1 418 ? 9.674 4.708 -21.674 1.00 94.62 418 LEU A CA 1
ATOM 3152 C C . LEU A 1 418 ? 10.465 5.891 -22.233 1.00 94.62 418 LEU A C 1
ATOM 3154 O O . LEU A 1 418 ? 11.687 5.925 -22.098 1.00 94.62 418 LEU A O 1
ATOM 3158 N N . LEU A 1 419 ? 9.775 6.868 -22.816 1.00 92.19 419 LEU A N 1
ATOM 3159 C CA . LEU A 1 419 ? 10.377 8.102 -23.307 1.00 92.19 419 LEU A CA 1
ATOM 3160 C C . LEU A 1 419 ? 10.572 9.170 -22.219 1.00 92.19 419 LEU A C 1
ATOM 3162 O O . LEU A 1 419 ? 11.102 10.238 -22.513 1.00 92.19 419 LEU A O 1
ATOM 3166 N N . GLY A 1 420 ? 10.182 8.887 -20.970 1.00 83.00 420 GLY A N 1
ATOM 3167 C CA . GLY A 1 420 ? 10.370 9.798 -19.840 1.00 83.00 420 GLY A CA 1
ATOM 3168 C C . GLY A 1 420 ? 9.491 11.049 -19.898 1.00 83.00 420 GLY A C 1
ATOM 3169 O O . GLY A 1 420 ? 9.917 12.099 -19.428 1.00 83.00 420 GLY A O 1
ATOM 3170 N N . ALA A 1 421 ? 8.292 10.956 -20.481 1.00 80.44 421 ALA A N 1
ATOM 3171 C CA . ALA A 1 421 ? 7.349 12.071 -20.516 1.00 80.44 421 ALA A CA 1
ATOM 3172 C C . ALA A 1 421 ? 6.850 12.460 -19.108 1.00 80.44 421 ALA A C 1
ATOM 3174 O O . ALA A 1 421 ? 6.702 11.610 -18.223 1.00 80.44 421 ALA A O 1
ATOM 3175 N N . ASP A 1 422 ? 6.550 13.751 -18.937 1.00 71.69 422 ASP A N 1
ATOM 3176 C CA . ASP A 1 422 ? 5.945 14.348 -17.741 1.00 71.69 422 ASP A CA 1
ATOM 3177 C C . ASP A 1 422 ? 6.690 14.015 -16.432 1.00 71.69 422 ASP A C 1
ATOM 3179 O O . ASP A 1 422 ? 7.894 14.231 -16.293 1.00 71.69 422 ASP A O 1
ATOM 3183 N N . GLU A 1 423 ? 5.965 13.492 -15.445 1.00 73.75 423 GLU A N 1
ATOM 3184 C CA . GLU A 1 423 ? 6.467 13.132 -14.120 1.00 73.75 423 GLU A CA 1
ATOM 3185 C C . GLU A 1 423 ? 7.329 11.861 -14.117 1.00 73.75 423 GLU A C 1
ATOM 3187 O O . GLU A 1 423 ? 7.959 11.562 -13.106 1.00 73.75 423 GLU A O 1
ATOM 3192 N N . PHE A 1 424 ? 7.398 11.115 -15.228 1.00 79.44 424 PHE A N 1
ATOM 3193 C CA . PHE A 1 424 ? 8.121 9.844 -15.281 1.00 79.44 424 PHE A CA 1
ATOM 3194 C C . PHE A 1 424 ? 9.603 9.972 -15.612 1.00 79.44 424 PHE A C 1
ATOM 3196 O O . PHE A 1 424 ? 10.310 8.963 -15.577 1.00 79.44 424 PHE A O 1
ATOM 3203 N N . LEU A 1 425 ? 10.099 11.173 -15.916 1.00 78.69 425 LEU A N 1
ATOM 3204 C CA . LEU A 1 425 ? 11.479 11.402 -16.353 1.00 78.69 425 LEU A CA 1
ATOM 3205 C C . LEU A 1 425 ? 12.513 10.719 -15.442 1.00 78.69 425 LEU A C 1
ATOM 3207 O O . LEU A 1 425 ? 13.368 9.987 -15.936 1.00 78.69 425 LEU A O 1
ATOM 3211 N N . ASN A 1 426 ? 12.350 10.842 -14.122 1.00 80.81 426 ASN A N 1
ATOM 3212 C CA . ASN A 1 426 ? 13.320 10.372 -13.125 1.00 80.81 426 ASN A CA 1
ATOM 3213 C C . ASN A 1 426 ? 13.039 8.969 -12.560 1.00 80.81 426 ASN A C 1
ATOM 3215 O O . ASN A 1 426 ? 13.704 8.539 -11.621 1.00 80.81 426 ASN A O 1
ATOM 3219 N N . PHE A 1 427 ? 12.061 8.240 -13.101 1.00 86.56 427 PHE A N 1
ATOM 3220 C CA . PHE A 1 427 ? 11.772 6.879 -12.650 1.00 86.56 427 PHE A CA 1
ATOM 3221 C C . PHE A 1 427 ? 12.621 5.872 -13.409 1.00 86.56 427 PHE A C 1
ATOM 3223 O O . PHE A 1 427 ? 12.525 5.804 -14.629 1.00 86.56 427 PHE A O 1
ATOM 3230 N N . PHE A 1 428 ? 13.416 5.075 -12.704 1.00 91.62 428 PHE A N 1
ATOM 3231 C CA . PHE A 1 428 ? 14.268 4.050 -13.299 1.00 91.62 428 PHE A CA 1
ATOM 3232 C C . PHE A 1 428 ? 14.066 2.720 -12.605 1.00 91.62 428 PHE A C 1
ATOM 3234 O O . PHE A 1 428 ? 14.185 2.644 -11.381 1.00 91.62 428 PHE A O 1
ATOM 3241 N N . ALA A 1 429 ? 13.807 1.677 -13.393 1.00 94.38 429 ALA A N 1
ATOM 3242 C CA . ALA A 1 429 ? 13.693 0.317 -12.888 1.00 94.38 429 ALA A CA 1
ATOM 3243 C C . ALA A 1 429 ? 14.942 -0.093 -12.099 1.00 94.38 429 ALA A C 1
ATOM 3245 O O . ALA A 1 429 ? 14.822 -0.732 -11.058 1.00 94.38 429 ALA A O 1
ATOM 3246 N N . TYR A 1 430 ? 16.115 0.339 -12.564 1.00 93.50 430 TYR A N 1
ATOM 3247 C CA . TYR A 1 430 ? 17.399 0.167 -11.894 1.00 93.50 430 TYR A CA 1
ATOM 3248 C C . TYR A 1 430 ? 17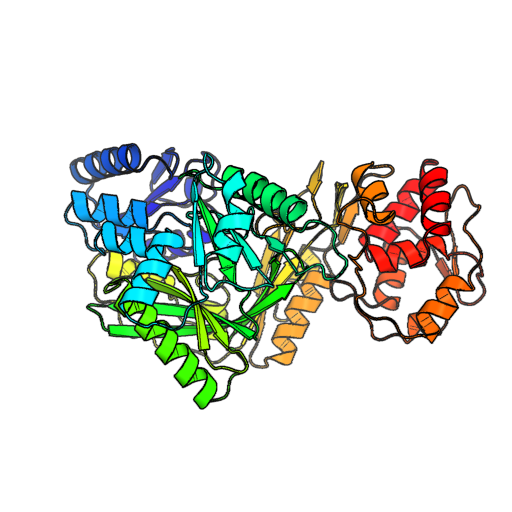.860 1.511 -11.319 1.00 93.50 430 TYR A C 1
ATOM 3250 O O . TYR A 1 430 ? 18.220 2.412 -12.070 1.00 93.50 430 TYR A O 1
ATOM 3258 N N . GLU A 1 431 ? 17.852 1.653 -9.992 1.00 84.19 431 GLU A N 1
ATOM 3259 C CA . GLU A 1 431 ? 18.131 2.942 -9.327 1.00 84.19 431 GLU A CA 1
ATOM 3260 C C . GLU A 1 431 ? 19.596 3.379 -9.377 1.00 84.19 431 GLU A C 1
ATOM 3262 O O . GLU A 1 431 ? 19.892 4.568 -9.289 1.00 84.19 431 GLU A O 1
ATOM 3267 N N . SER A 1 432 ? 20.522 2.428 -9.479 1.00 86.69 432 SER A N 1
ATOM 3268 C CA . SER A 1 432 ? 21.951 2.705 -9.552 1.00 86.69 432 SER A CA 1
ATOM 3269 C C . SER A 1 432 ? 22.616 1.663 -10.431 1.00 86.69 432 SER A C 1
ATOM 3271 O O . SER A 1 432 ? 22.361 0.468 -10.283 1.00 86.69 432 SER A O 1
ATOM 3273 N N . LEU A 1 433 ? 23.451 2.135 -11.351 1.00 91.75 433 LEU A N 1
ATOM 3274 C CA . LEU A 1 433 ? 24.233 1.318 -12.269 1.00 91.75 433 LEU A CA 1
ATOM 3275 C C . LEU A 1 433 ? 25.711 1.560 -12.001 1.00 91.75 433 LEU A C 1
ATOM 3277 O O . LEU A 1 433 ? 26.114 2.675 -11.656 1.00 91.75 433 LEU A O 1
ATOM 3281 N N . LEU A 1 434 ? 26.537 0.544 -12.234 1.00 94.62 434 LEU A N 1
ATOM 3282 C CA . LEU A 1 434 ? 27.976 0.767 -12.266 1.00 94.62 434 LEU A CA 1
ATOM 3283 C C . LEU A 1 434 ? 28.337 1.694 -13.451 1.00 94.62 434 LEU A C 1
ATOM 3285 O O . LEU A 1 434 ? 27.744 1.570 -14.531 1.00 94.62 434 LEU A O 1
ATOM 3289 N N . PRO A 1 435 ? 29.311 2.615 -13.308 1.00 94.06 435 PRO A N 1
ATOM 3290 C CA . PRO A 1 435 ? 29.711 3.517 -14.395 1.00 94.06 435 PRO A CA 1
ATOM 3291 C C . PRO A 1 435 ? 30.100 2.792 -15.696 1.00 94.06 435 PRO A C 1
ATOM 3293 O O . PRO A 1 435 ? 29.785 3.242 -16.804 1.00 94.06 435 PRO A O 1
ATOM 3296 N N . GLU A 1 436 ? 30.754 1.639 -15.580 1.00 95.19 436 GLU A N 1
ATOM 3297 C CA . GLU A 1 436 ? 31.104 0.760 -16.694 1.00 95.19 436 GLU A CA 1
ATOM 3298 C C . GLU A 1 436 ? 29.876 0.168 -17.396 1.00 95.19 436 GLU A C 1
ATOM 3300 O O . GLU A 1 436 ? 29.908 -0.015 -18.612 1.00 95.19 436 GLU A O 1
ATOM 3305 N N . THR A 1 437 ? 28.782 -0.076 -16.672 1.00 95.19 437 THR A N 1
ATOM 3306 C CA . THR A 1 437 ? 27.515 -0.564 -17.230 1.00 95.19 437 THR A CA 1
ATOM 3307 C C . THR A 1 437 ? 26.864 0.513 -18.083 1.00 95.19 437 THR A C 1
ATOM 3309 O O . THR A 1 437 ? 26.524 0.256 -19.239 1.00 95.19 437 THR A O 1
ATOM 3312 N N . ALA A 1 438 ? 26.775 1.745 -17.574 1.00 93.19 438 ALA A N 1
ATOM 3313 C CA . ALA A 1 438 ? 26.260 2.884 -18.339 1.00 93.19 438 ALA A CA 1
ATOM 3314 C C . ALA A 1 438 ? 27.098 3.145 -19.609 1.00 93.19 438 ALA A C 1
ATOM 3316 O O . ALA A 1 438 ? 26.564 3.327 -20.710 1.00 93.19 438 ALA A O 1
ATOM 3317 N N . THR A 1 439 ? 28.426 3.071 -19.483 1.00 94.50 439 THR A N 1
ATOM 3318 C CA . THR A 1 439 ? 29.351 3.198 -20.620 1.00 94.50 439 THR A CA 1
ATOM 3319 C C . THR A 1 439 ? 29.149 2.070 -21.637 1.00 94.50 439 THR A C 1
ATOM 3321 O O . THR A 1 439 ? 29.090 2.313 -22.842 1.00 94.50 439 THR A O 1
ATOM 3324 N N . ALA A 1 440 ? 28.990 0.827 -21.176 1.00 95.38 440 ALA A N 1
ATOM 3325 C CA . ALA A 1 440 ? 28.763 -0.315 -22.052 1.00 95.38 440 ALA A CA 1
ATOM 3326 C C . ALA A 1 440 ? 27.451 -0.186 -22.840 1.00 95.38 440 ALA A C 1
ATOM 3328 O O . ALA A 1 440 ? 27.459 -0.425 -24.047 1.00 95.38 440 ALA A O 1
ATOM 3329 N N . ILE A 1 441 ? 26.354 0.244 -22.205 1.00 94.62 441 ILE A N 1
ATOM 3330 C CA . ILE A 1 441 ? 25.065 0.466 -22.883 1.00 94.62 441 ILE A CA 1
ATOM 3331 C C . ILE A 1 441 ? 25.204 1.520 -23.985 1.00 94.62 441 ILE A C 1
ATOM 3333 O O . ILE A 1 441 ? 24.798 1.286 -25.122 1.00 94.62 441 ILE A O 1
ATOM 3337 N N . THR A 1 442 ? 25.795 2.672 -23.666 1.00 92.00 442 THR A N 1
ATOM 3338 C CA . THR A 1 442 ? 25.936 3.790 -24.616 1.00 92.00 442 THR A CA 1
ATOM 3339 C C . THR A 1 442 ? 26.884 3.479 -25.776 1.00 92.00 442 THR A C 1
ATOM 3341 O O . THR A 1 442 ? 26.733 4.059 -26.852 1.00 92.00 442 THR A O 1
ATOM 3344 N N . SER A 1 443 ? 27.809 2.532 -25.587 1.00 94.25 443 SER A N 1
ATOM 3345 C CA . SER A 1 443 ? 28.733 2.048 -26.619 1.00 94.25 443 SER A CA 1
ATOM 3346 C C . SER A 1 443 ? 28.118 1.077 -27.635 1.00 94.25 443 SER A C 1
ATOM 3348 O O . SER A 1 443 ? 28.744 0.806 -28.660 1.00 94.25 443 SER A O 1
ATOM 3350 N N . LEU A 1 444 ? 26.922 0.539 -27.364 1.00 95.50 444 LEU A N 1
ATOM 3351 C CA . LEU A 1 444 ? 26.216 -0.334 -28.300 1.00 95.50 444 LEU A CA 1
ATOM 3352 C C . LEU A 1 444 ? 25.660 0.467 -29.485 1.00 95.50 444 LEU A C 1
ATOM 3354 O O . LEU A 1 444 ? 25.238 1.619 -29.360 1.00 95.50 444 LEU A O 1
ATOM 3358 N N . ASP A 1 445 ? 25.602 -0.189 -30.638 1.00 95.50 445 ASP A N 1
ATOM 3359 C CA . ASP A 1 445 ? 24.989 0.342 -31.845 1.00 95.50 445 ASP A CA 1
ATOM 3360 C C . ASP A 1 445 ? 23.455 0.395 -31.704 1.00 95.50 445 ASP A C 1
ATOM 3362 O O . ASP A 1 445 ? 22.821 -0.429 -31.024 1.00 95.50 445 ASP A O 1
ATOM 3366 N N . SER A 1 446 ? 22.842 1.357 -32.399 1.00 94.38 446 SER A N 1
ATOM 3367 C CA . SER A 1 446 ? 21.384 1.475 -32.472 1.00 94.38 446 SER A CA 1
ATOM 3368 C C . SER A 1 446 ? 20.730 0.296 -33.184 1.00 94.38 446 SER A C 1
ATOM 3370 O O . SER A 1 446 ? 21.234 -0.227 -34.180 1.00 94.38 446 SER A O 1
ATOM 3372 N N . ILE A 1 447 ? 19.528 -0.057 -32.740 1.00 92.75 447 ILE A N 1
ATOM 3373 C CA . ILE A 1 447 ? 18.651 -0.995 -33.436 1.00 92.75 447 ILE A CA 1
ATOM 3374 C C . ILE A 1 447 ? 18.052 -0.299 -34.669 1.00 92.75 447 ILE A C 1
ATOM 3376 O O . ILE A 1 447 ? 17.249 0.623 -34.556 1.00 92.75 447 ILE A O 1
ATOM 3380 N N . VAL A 1 448 ? 18.406 -0.776 -35.867 1.00 85.06 448 VAL A N 1
ATOM 3381 C CA . VAL A 1 448 ? 17.860 -0.287 -37.159 1.00 85.06 448 VAL A CA 1
ATOM 3382 C C . VAL A 1 448 ? 16.920 -1.322 -37.810 1.00 85.06 448 VAL A C 1
ATOM 3384 O O . VAL A 1 448 ? 16.405 -1.137 -38.913 1.00 85.06 448 VAL A O 1
ATOM 3387 N N . ALA A 1 449 ? 16.681 -2.451 -37.140 1.00 74.81 449 ALA A N 1
ATOM 3388 C CA . ALA A 1 449 ? 15.937 -3.577 -37.692 1.00 74.81 449 ALA A CA 1
ATOM 3389 C C . ALA A 1 449 ? 14.412 -3.418 -37.551 1.00 74.81 449 ALA A C 1
ATOM 3391 O O . ALA A 1 449 ? 13.911 -2.955 -36.533 1.00 74.81 449 ALA A O 1
ATOM 3392 N N . ASN A 1 450 ? 13.656 -3.925 -38.535 1.00 80.50 450 ASN A N 1
ATOM 3393 C CA . ASN A 1 450 ? 12.193 -4.081 -38.428 1.00 80.50 450 ASN A CA 1
ATOM 3394 C C . ASN A 1 450 ? 11.787 -5.303 -37.571 1.00 80.50 450 ASN A C 1
ATOM 3396 O O . ASN A 1 450 ? 10.608 -5.627 -37.476 1.00 80.50 450 ASN A O 1
ATOM 3400 N N . ARG A 1 451 ? 12.763 -6.047 -37.034 1.00 89.50 451 ARG A N 1
ATOM 3401 C CA . ARG A 1 451 ? 12.560 -7.210 -36.167 1.00 89.50 451 ARG A CA 1
ATOM 3402 C C . ARG A 1 451 ? 13.798 -7.423 -35.302 1.00 89.50 451 ARG A C 1
ATOM 3404 O O . ARG A 1 451 ? 14.902 -7.459 -35.843 1.00 89.50 451 ARG A O 1
ATOM 3411 N N . ILE A 1 452 ? 13.620 -7.628 -34.003 1.00 93.25 452 ILE A N 1
ATOM 3412 C CA . ILE A 1 452 ? 14.719 -7.926 -33.077 1.00 93.25 452 ILE A CA 1
ATOM 3413 C C . ILE A 1 452 ? 14.899 -9.447 -33.014 1.00 93.25 452 ILE A C 1
ATOM 3415 O O . ILE A 1 452 ? 13.940 -10.185 -32.791 1.00 93.25 452 ILE A O 1
ATOM 3419 N N . ARG A 1 453 ? 16.123 -9.924 -33.269 1.00 93.81 453 ARG A N 1
ATOM 3420 C CA . ARG A 1 453 ? 16.491 -11.354 -33.195 1.00 93.81 453 ARG A CA 1
ATOM 3421 C C . ARG A 1 453 ? 17.680 -11.614 -32.278 1.00 93.81 453 ARG A C 1
ATOM 3423 O O . ARG A 1 453 ? 17.734 -12.666 -31.654 1.00 93.81 453 ARG A O 1
ATOM 3430 N N . ALA A 1 454 ? 18.604 -10.664 -32.204 1.00 95.94 454 ALA A N 1
ATOM 3431 C CA . ALA A 1 454 ? 19.754 -10.711 -31.325 1.00 95.94 454 ALA A CA 1
ATOM 3432 C C . ALA A 1 454 ? 19.951 -9.347 -30.659 1.00 95.94 454 ALA A C 1
ATOM 3434 O O . ALA A 1 454 ? 19.615 -8.324 -31.256 1.00 95.94 454 ALA A O 1
ATOM 3435 N N . ILE A 1 455 ? 20.472 -9.362 -29.435 1.00 98.00 455 ILE A N 1
ATOM 3436 C CA . ILE A 1 455 ? 20.843 -8.180 -28.656 1.00 98.00 455 ILE A CA 1
ATOM 3437 C C . ILE A 1 455 ? 22.257 -8.385 -28.100 1.00 98.00 455 ILE A C 1
ATOM 3439 O O . ILE A 1 455 ? 22.602 -9.462 -27.599 1.00 98.00 455 ILE A O 1
ATOM 3443 N N . GLY A 1 456 ? 23.083 -7.346 -28.186 1.00 97.75 456 GLY A N 1
ATOM 3444 C CA . GLY A 1 456 ? 24.400 -7.297 -27.568 1.00 97.75 456 GLY A CA 1
ATOM 3445 C C . GLY A 1 456 ? 24.276 -7.351 -26.055 1.00 97.75 456 GLY A C 1
ATOM 3446 O O . GLY A 1 456 ? 23.538 -6.567 -25.476 1.00 97.75 456 GLY A O 1
ATOM 3447 N N . PHE A 1 457 ? 24.994 -8.257 -25.394 1.00 97.81 457 PHE A N 1
ATOM 3448 C CA . PHE A 1 457 ? 25.003 -8.380 -23.933 1.00 97.81 457 PHE A CA 1
ATOM 3449 C C . PHE A 1 457 ? 26.448 -8.360 -23.399 1.00 97.81 457 PHE A C 1
ATOM 3451 O O . PHE A 1 457 ? 27.026 -9.433 -23.153 1.00 97.81 457 PHE A O 1
ATOM 3458 N N . PRO A 1 458 ? 27.043 -7.150 -23.295 1.00 96.50 458 PRO A N 1
ATOM 3459 C CA . PRO A 1 458 ? 28.378 -6.900 -22.746 1.00 96.50 458 PRO A CA 1
ATOM 3460 C C . PRO A 1 458 ? 28.607 -7.478 -21.345 1.00 96.50 458 PRO A C 1
ATOM 3462 O O . PRO A 1 458 ? 27.664 -7.685 -20.586 1.00 96.50 458 PRO A O 1
ATOM 3465 N N . ASP A 1 459 ? 29.879 -7.670 -20.980 1.00 96.12 459 ASP A N 1
ATOM 3466 C CA . ASP A 1 459 ? 30.277 -8.156 -19.650 1.00 96.12 459 ASP A CA 1
ATOM 3467 C C . ASP A 1 459 ? 29.784 -7.285 -18.504 1.00 96.12 459 ASP A C 1
ATOM 3469 O O . ASP A 1 459 ? 29.267 -7.825 -17.534 1.00 96.12 459 ASP A O 1
ATOM 3473 N N . ALA A 1 460 ? 29.902 -5.962 -18.643 1.00 96.38 460 ALA A N 1
ATOM 3474 C CA . ALA A 1 460 ? 29.538 -5.030 -17.581 1.00 96.38 460 ALA A CA 1
ATOM 3475 C C . ALA A 1 460 ? 28.093 -5.251 -17.104 1.00 96.38 460 ALA A C 1
ATOM 3477 O O . ALA A 1 460 ? 27.863 -5.421 -15.913 1.00 96.38 460 ALA A O 1
ATOM 3478 N N . LEU A 1 461 ? 27.145 -5.404 -18.039 1.00 96.19 461 LEU A N 1
ATOM 3479 C CA . LEU A 1 461 ? 25.747 -5.714 -17.724 1.00 96.19 461 LEU A CA 1
ATOM 3480 C C . LEU A 1 461 ? 25.573 -7.090 -17.056 1.00 96.19 461 LEU A C 1
ATOM 3482 O O . LEU A 1 461 ? 24.696 -7.256 -16.219 1.00 96.19 461 LEU A O 1
ATOM 3486 N N . ARG A 1 462 ? 26.385 -8.094 -17.411 1.00 95.56 462 ARG A N 1
ATOM 3487 C CA . ARG A 1 462 ? 26.292 -9.453 -16.838 1.00 95.56 462 ARG A CA 1
ATOM 3488 C C . ARG A 1 462 ? 26.749 -9.509 -15.385 1.00 95.56 462 ARG A C 1
ATOM 3490 O O . ARG A 1 462 ? 26.276 -10.368 -14.643 1.00 95.56 462 ARG A O 1
ATOM 3497 N N . THR A 1 463 ? 27.702 -8.654 -15.023 1.00 95.31 463 THR A N 1
ATOM 3498 C CA . THR A 1 463 ? 28.323 -8.608 -13.694 1.00 95.31 463 THR A CA 1
ATOM 3499 C C . THR A 1 463 ? 27.754 -7.519 -12.792 1.00 95.31 463 THR A C 1
ATOM 3501 O O . THR A 1 463 ? 28.078 -7.506 -11.608 1.00 95.31 463 THR A O 1
ATOM 3504 N N . ASP A 1 464 ? 26.933 -6.614 -13.327 1.00 96.50 464 ASP A N 1
ATOM 3505 C CA . ASP A 1 464 ? 26.291 -5.565 -12.540 1.00 96.50 464 ASP A CA 1
ATOM 3506 C C . ASP A 1 464 ? 25.313 -6.184 -11.515 1.00 96.50 464 ASP A C 1
ATOM 3508 O O . ASP A 1 464 ? 24.444 -6.979 -11.896 1.00 96.50 464 ASP A O 1
ATOM 3512 N N . PRO A 1 465 ? 25.449 -5.868 -10.212 1.00 95.50 465 PRO A N 1
ATOM 3513 C CA . PRO A 1 465 ? 24.594 -6.423 -9.167 1.00 95.50 465 PRO A CA 1
ATOM 3514 C C . PRO A 1 465 ? 23.214 -5.754 -9.088 1.00 95.50 465 PRO A C 1
ATOM 3516 O O . PRO A 1 465 ? 22.384 -6.185 -8.282 1.00 95.50 465 PRO A O 1
ATOM 3519 N N . ALA A 1 466 ? 22.963 -4.695 -9.863 1.00 95.69 466 ALA A N 1
ATOM 3520 C CA . ALA A 1 466 ? 21.708 -3.968 -9.830 1.00 95.69 466 ALA A CA 1
ATOM 3521 C C . ALA A 1 466 ? 20.522 -4.874 -10.188 1.00 95.69 466 ALA A C 1
ATOM 3523 O O . ALA A 1 466 ? 20.604 -5.788 -11.016 1.00 95.69 466 ALA A O 1
ATOM 3524 N N . ARG A 1 467 ? 19.389 -4.602 -9.541 1.00 96.62 467 ARG A N 1
ATOM 3525 C CA . ARG A 1 467 ? 18.132 -5.327 -9.723 1.00 96.62 467 ARG A CA 1
ATOM 3526 C C . ARG A 1 467 ? 17.025 -4.342 -10.075 1.00 96.62 467 ARG A C 1
ATOM 3528 O O . ARG A 1 467 ? 17.015 -3.237 -9.536 1.00 96.62 467 ARG A O 1
ATOM 3535 N N . ASP A 1 468 ? 16.113 -4.753 -10.953 1.00 96.25 468 ASP A N 1
ATOM 3536 C CA . ASP A 1 468 ? 14.917 -3.965 -11.249 1.00 96.25 468 ASP A CA 1
ATOM 3537 C C . ASP A 1 468 ? 13.944 -3.940 -10.052 1.00 96.25 468 ASP A C 1
ATOM 3539 O O . ASP A 1 468 ? 14.126 -4.654 -9.061 1.00 96.25 468 ASP A O 1
ATOM 3543 N N . TRP A 1 469 ? 12.865 -3.156 -10.137 1.00 94.00 469 TRP A N 1
ATOM 3544 C CA . TRP A 1 469 ? 11.819 -3.110 -9.101 1.00 94.00 469 TRP A CA 1
ATOM 3545 C C . TRP A 1 469 ? 11.106 -4.448 -8.844 1.00 94.00 469 TRP A C 1
ATOM 3547 O O . TRP A 1 469 ? 10.372 -4.571 -7.867 1.00 94.00 469 TRP A O 1
ATOM 3557 N N . ALA A 1 470 ? 11.301 -5.441 -9.713 1.00 96.31 470 ALA A N 1
ATOM 3558 C CA . ALA A 1 470 ? 10.820 -6.806 -9.549 1.00 96.31 470 ALA A CA 1
ATOM 3559 C C . ALA A 1 470 ? 11.964 -7.781 -9.200 1.00 96.31 470 ALA A C 1
ATOM 3561 O O . ALA A 1 470 ? 11.837 -8.991 -9.391 1.00 96.31 470 ALA A O 1
ATOM 3562 N N . PHE A 1 471 ? 13.064 -7.248 -8.662 1.00 97.38 471 PHE A N 1
ATOM 3563 C CA . PHE A 1 471 ? 14.213 -7.963 -8.115 1.00 97.38 471 PHE A CA 1
ATOM 3564 C C . PHE A 1 471 ? 15.038 -8.753 -9.146 1.00 97.38 471 PHE A C 1
ATOM 3566 O O . PHE A 1 471 ? 15.766 -9.677 -8.777 1.00 97.38 471 PHE A O 1
ATOM 3573 N N . ARG A 1 472 ? 14.985 -8.392 -10.437 1.00 97.50 472 ARG A N 1
ATOM 3574 C CA . ARG A 1 472 ? 15.727 -9.079 -11.510 1.00 97.50 472 ARG A CA 1
ATOM 3575 C C . ARG A 1 472 ? 17.024 -8.372 -11.878 1.00 97.50 472 ARG A C 1
ATOM 3577 O O . ARG A 1 472 ? 17.032 -7.191 -12.217 1.00 97.50 472 ARG A O 1
ATOM 3584 N N . THR A 1 473 ? 18.116 -9.128 -11.912 1.00 97.62 473 THR A N 1
ATOM 3585 C CA . THR A 1 473 ? 19.376 -8.684 -12.529 1.00 97.62 473 THR A CA 1
ATOM 3586 C C . THR A 1 473 ? 19.242 -8.601 -14.051 1.00 97.62 473 THR A C 1
ATOM 3588 O O . THR A 1 473 ? 18.344 -9.217 -14.632 1.00 97.62 473 THR A O 1
ATOM 3591 N N . PHE A 1 474 ? 20.163 -7.913 -14.730 1.00 98.06 474 PHE A N 1
ATOM 3592 C CA . PHE A 1 474 ? 20.194 -7.890 -16.200 1.00 98.06 474 PHE A CA 1
ATOM 3593 C C . PHE A 1 474 ? 20.304 -9.292 -16.817 1.00 98.06 474 PHE A C 1
ATOM 3595 O O . PHE A 1 474 ? 19.679 -9.561 -17.840 1.00 98.06 474 PHE A O 1
ATOM 3602 N N . SER A 1 475 ? 21.047 -10.203 -16.178 1.00 97.44 475 SER A N 1
ATOM 3603 C CA . SER A 1 475 ? 21.136 -11.608 -16.601 1.00 97.44 475 SER A CA 1
ATOM 3604 C C . SER A 1 475 ? 19.784 -12.315 -16.510 1.00 97.44 475 SER A C 1
ATOM 3606 O O . SER A 1 475 ? 19.360 -12.931 -17.481 1.00 97.44 475 SER A O 1
ATOM 3608 N N . SER A 1 476 ? 19.054 -12.138 -15.403 1.00 96.88 476 SER A N 1
ATOM 3609 C CA . SER A 1 476 ? 17.697 -12.683 -15.249 1.00 96.88 476 SER A CA 1
ATOM 3610 C C . SER A 1 476 ? 16.720 -12.110 -16.287 1.00 96.88 476 SER A C 1
ATOM 3612 O O . SER A 1 476 ? 15.931 -12.849 -16.875 1.00 96.88 476 SER A O 1
ATOM 3614 N N . VAL A 1 477 ? 16.812 -10.806 -16.584 1.00 98.00 477 VAL A N 1
ATOM 3615 C CA . VAL A 1 477 ? 16.016 -10.167 -17.647 1.00 98.00 477 VAL A CA 1
ATOM 3616 C C . VAL A 1 477 ? 16.340 -10.756 -19.021 1.00 98.00 477 VAL A C 1
ATOM 3618 O O . VAL A 1 477 ? 15.416 -11.079 -19.766 1.00 98.00 477 VAL A O 1
ATOM 3621 N N . ALA A 1 478 ? 17.621 -10.918 -19.361 1.00 98.00 478 ALA A N 1
ATOM 3622 C CA . ALA A 1 478 ? 18.045 -11.494 -20.635 1.00 98.00 478 ALA A CA 1
ATOM 3623 C C . ALA A 1 478 ? 17.556 -12.940 -20.798 1.00 98.00 478 ALA A C 1
ATOM 3625 O O . ALA A 1 478 ? 16.955 -13.275 -21.819 1.00 98.00 478 ALA A O 1
ATOM 3626 N N . ASP A 1 479 ? 17.749 -13.776 -19.776 1.00 97.19 479 ASP A N 1
ATOM 3627 C CA . ASP A 1 479 ? 17.338 -15.180 -19.797 1.00 97.19 479 ASP A CA 1
ATOM 3628 C C . ASP A 1 479 ? 15.821 -15.304 -19.984 1.00 97.19 479 ASP A C 1
ATOM 3630 O O . ASP A 1 479 ? 15.350 -16.025 -20.869 1.00 97.19 479 ASP A O 1
ATOM 3634 N N . ARG A 1 480 ? 15.044 -14.526 -19.220 1.00 96.56 480 ARG A N 1
ATOM 3635 C CA . ARG A 1 480 ? 13.581 -14.556 -19.299 1.00 96.56 480 ARG A CA 1
ATOM 3636 C C . ARG A 1 480 ? 13.052 -13.971 -20.609 1.00 96.56 480 ARG A C 1
ATOM 3638 O O . ARG A 1 480 ? 12.105 -14.503 -21.183 1.00 96.56 480 ARG A O 1
ATOM 3645 N N . ALA A 1 481 ? 13.665 -12.907 -21.128 1.00 97.38 481 ALA A N 1
ATOM 3646 C CA . ALA A 1 481 ? 13.310 -12.362 -22.436 1.00 97.38 481 ALA A CA 1
ATOM 3647 C C . ALA A 1 481 ? 13.618 -13.356 -23.567 1.00 97.38 481 ALA A C 1
ATOM 3649 O O . ALA A 1 481 ? 12.818 -13.488 -24.497 1.00 97.38 481 ALA A O 1
ATOM 3650 N N . GLN A 1 482 ? 14.739 -14.081 -23.488 1.00 97.69 482 GLN A N 1
ATOM 3651 C CA . GLN A 1 482 ? 15.088 -15.129 -24.447 1.00 97.69 482 GLN A CA 1
ATOM 3652 C C . GLN A 1 482 ? 14.065 -16.265 -24.421 1.00 97.69 482 GLN A C 1
ATOM 3654 O O . GLN A 1 482 ? 13.598 -16.679 -25.480 1.00 97.69 482 GLN A O 1
ATOM 3659 N N . GLU A 1 483 ? 13.679 -16.731 -23.235 1.00 96.31 483 GLU A N 1
ATOM 3660 C CA . GLU A 1 483 ? 12.665 -17.775 -23.065 1.00 96.31 483 GLU A CA 1
ATOM 3661 C C . GLU A 1 483 ? 11.314 -17.375 -23.678 1.00 96.31 483 GLU A C 1
ATOM 3663 O O . GLU A 1 483 ? 10.727 -18.135 -24.446 1.00 96.31 483 GLU A O 1
ATOM 3668 N N . LEU A 1 484 ? 10.849 -16.153 -23.402 1.00 95.25 484 LEU A N 1
ATOM 3669 C CA . LEU A 1 484 ? 9.516 -15.689 -23.801 1.00 95.25 484 LEU A CA 1
ATOM 3670 C C . LEU A 1 484 ? 9.416 -15.222 -25.262 1.00 95.25 484 LEU A C 1
ATOM 3672 O O . LEU A 1 484 ? 8.312 -15.126 -25.807 1.00 95.25 484 LEU A O 1
ATOM 3676 N N . THR A 1 485 ? 10.537 -14.879 -25.904 1.00 95.75 485 THR A N 1
ATOM 3677 C CA . THR A 1 485 ? 10.531 -14.253 -27.244 1.00 95.75 485 THR A CA 1
ATOM 3678 C C . THR A 1 485 ? 11.414 -14.947 -28.280 1.00 95.75 485 THR A C 1
ATOM 3680 O O . THR A 1 485 ? 11.244 -14.715 -29.479 1.00 95.75 485 THR A O 1
ATOM 3683 N N . GLY A 1 486 ? 12.361 -15.782 -27.848 1.00 96.56 486 GLY A N 1
ATOM 3684 C CA . GLY A 1 486 ? 13.373 -16.406 -28.702 1.00 96.56 486 GLY A CA 1
ATOM 3685 C C . GLY A 1 486 ? 14.507 -15.474 -29.151 1.00 96.56 486 GLY A C 1
ATOM 3686 O O . GLY A 1 486 ? 15.313 -15.880 -29.989 1.00 96.56 486 GLY A O 1
ATOM 3687 N N . VAL A 1 487 ? 14.585 -14.236 -28.645 1.00 96.69 487 VAL A N 1
ATOM 3688 C CA . VAL A 1 487 ? 15.730 -13.336 -28.882 1.00 96.69 487 VAL A CA 1
ATOM 3689 C C . VAL A 1 487 ? 16.993 -13.898 -28.238 1.00 96.69 487 VAL A C 1
ATOM 3691 O O . VAL A 1 487 ? 16.970 -14.307 -27.085 1.00 96.69 487 VAL A O 1
ATOM 3694 N N . THR A 1 488 ? 18.114 -13.871 -28.956 1.00 97.56 488 THR A N 1
ATOM 3695 C CA . THR A 1 488 ? 19.405 -14.341 -28.433 1.00 97.56 488 THR A CA 1
ATOM 3696 C C . THR A 1 488 ? 20.250 -13.200 -27.874 1.00 97.56 488 THR A C 1
ATOM 3698 O O . THR A 1 488 ? 20.380 -12.159 -28.521 1.00 97.56 488 THR A O 1
ATOM 3701 N N . PHE A 1 489 ? 20.926 -13.423 -26.748 1.00 97.62 489 PHE A N 1
ATOM 3702 C CA . PHE A 1 489 ? 21.829 -12.437 -26.143 1.00 97.62 489 PHE A CA 1
ATOM 3703 C C . PHE A 1 489 ? 23.298 -12.846 -26.291 1.00 97.62 489 PHE A C 1
ATOM 3705 O O . PHE A 1 489 ? 23.716 -13.895 -25.798 1.00 97.62 489 PHE A O 1
ATOM 3712 N N . SER A 1 490 ? 24.115 -12.020 -26.950 1.00 93.75 490 SER A N 1
ATOM 3713 C CA . SER A 1 490 ? 25.490 -12.386 -27.327 1.00 93.75 490 SER A CA 1
ATOM 3714 C C . SER A 1 490 ? 26.506 -11.290 -27.030 1.00 93.75 490 SER A C 1
ATOM 3716 O O . SER A 1 490 ? 26.215 -10.109 -27.146 1.00 93.75 490 SER A O 1
ATOM 3718 N N . ARG A 1 491 ? 27.740 -11.689 -26.704 1.00 92.31 491 ARG A N 1
ATOM 3719 C CA . ARG A 1 491 ? 28.892 -10.776 -26.568 1.00 92.31 491 ARG A CA 1
ATOM 3720 C C . ARG A 1 491 ? 29.363 -10.211 -27.910 1.00 92.31 491 ARG A C 1
ATOM 3722 O O . ARG A 1 491 ? 29.991 -9.163 -27.944 1.00 92.31 491 ARG A O 1
ATOM 3729 N N . ASN A 1 492 ? 29.094 -10.936 -28.997 1.00 90.00 492 ASN A N 1
ATOM 3730 C CA . ASN A 1 492 ? 29.561 -10.585 -30.339 1.00 90.00 492 ASN A CA 1
ATOM 3731 C C . ASN A 1 492 ? 28.571 -9.687 -31.093 1.00 90.00 492 ASN A C 1
ATOM 3733 O O . ASN A 1 492 ? 28.937 -9.102 -32.109 1.00 90.00 492 ASN A O 1
ATOM 3737 N N . GLU A 1 493 ? 27.325 -9.611 -30.622 1.00 93.94 493 GLU A N 1
ATOM 3738 C CA . GLU A 1 493 ? 26.326 -8.694 -31.161 1.00 93.94 493 GLU A CA 1
ATOM 3739 C C . GLU A 1 493 ? 26.622 -7.285 -30.640 1.00 93.94 493 GLU A C 1
ATOM 3741 O O . GLU A 1 493 ? 26.870 -7.102 -29.447 1.00 93.94 493 GLU A O 1
ATOM 3746 N N . LYS A 1 494 ? 26.634 -6.301 -31.541 1.00 93.25 494 LYS A N 1
ATOM 3747 C CA . LYS A 1 494 ? 26.971 -4.910 -31.205 1.00 93.25 494 LYS A CA 1
ATOM 3748 C C . LYS A 1 494 ? 25.744 -4.019 -31.110 1.00 93.25 494 LYS A C 1
ATOM 3750 O O . LYS A 1 494 ? 25.832 -2.952 -30.518 1.00 93.25 494 LYS A O 1
ATOM 3755 N N . THR A 1 495 ? 24.612 -4.448 -31.661 1.00 94.44 495 THR A N 1
ATOM 3756 C CA . THR A 1 495 ? 23.355 -3.700 -31.602 1.00 94.44 495 THR A CA 1
ATOM 3757 C C . THR A 1 495 ? 22.599 -3.975 -30.305 1.00 94.44 495 THR A C 1
ATOM 3759 O O . THR A 1 495 ? 22.689 -5.064 -29.742 1.00 94.44 495 THR A O 1
ATOM 3762 N N . GLY A 1 496 ? 21.828 -3.002 -29.821 1.00 95.25 496 GLY A N 1
ATOM 3763 C CA . GLY A 1 496 ? 20.961 -3.209 -28.653 1.00 95.25 496 GLY A CA 1
ATOM 3764 C C . GLY A 1 496 ? 20.886 -2.049 -27.671 1.00 95.25 496 GLY A C 1
ATOM 3765 O O . GLY A 1 496 ? 20.326 -2.225 -26.591 1.00 95.25 496 GLY A O 1
ATOM 3766 N N . ARG A 1 497 ? 21.427 -0.876 -28.016 1.00 95.56 497 ARG A N 1
ATOM 3767 C CA . ARG A 1 497 ? 21.420 0.292 -27.129 1.00 95.56 497 ARG A CA 1
ATOM 3768 C C . ARG A 1 497 ? 20.020 0.632 -26.620 1.00 95.56 497 ARG A C 1
ATOM 3770 O O . ARG A 1 497 ? 19.804 0.673 -25.415 1.00 95.56 497 ARG A O 1
ATOM 3777 N N . GLU A 1 498 ? 19.053 0.805 -27.519 1.00 95.88 498 GLU A N 1
ATOM 3778 C CA . GLU A 1 498 ? 17.680 1.185 -27.159 1.00 95.88 498 GLU A CA 1
ATOM 3779 C C . GLU A 1 498 ? 16.981 0.105 -26.323 1.00 95.88 498 GLU A C 1
ATOM 3781 O O . GLU A 1 498 ? 16.157 0.429 -25.473 1.00 95.88 498 GLU A O 1
ATOM 3786 N N . PHE A 1 499 ? 17.342 -1.169 -26.515 1.00 96.94 499 PHE A N 1
ATOM 3787 C CA . PHE A 1 499 ? 16.836 -2.263 -25.688 1.00 96.94 499 PHE A CA 1
ATOM 3788 C C . PHE A 1 499 ? 17.279 -2.117 -24.235 1.00 96.94 499 PHE A C 1
ATOM 3790 O O . PHE A 1 499 ? 16.439 -2.150 -23.339 1.00 96.94 499 PHE A O 1
ATOM 3797 N N . TRP A 1 500 ? 18.573 -1.912 -23.983 1.00 96.81 500 TRP A N 1
ATOM 3798 C CA . TRP A 1 500 ? 19.054 -1.774 -22.609 1.00 96.81 500 TRP A CA 1
ATOM 3799 C C . TRP A 1 500 ? 18.630 -0.459 -21.962 1.00 96.81 500 TRP A C 1
ATOM 3801 O O . TRP A 1 500 ? 18.355 -0.459 -20.768 1.00 96.81 500 TRP A O 1
ATOM 3811 N N . LEU A 1 501 ? 18.479 0.625 -22.730 1.00 95.12 501 LEU A N 1
ATOM 3812 C CA . LEU A 1 501 ? 17.867 1.857 -22.220 1.00 95.12 501 LEU A CA 1
ATOM 3813 C C . LEU A 1 501 ? 16.415 1.621 -21.776 1.00 95.12 501 LEU A C 1
ATOM 3815 O O . LEU A 1 501 ? 16.032 2.031 -20.682 1.00 95.12 501 LEU A O 1
ATOM 3819 N N . ALA A 1 502 ? 15.625 0.889 -22.568 1.00 95.88 502 ALA A N 1
ATOM 3820 C CA . ALA A 1 502 ? 14.273 0.499 -22.173 1.00 95.88 502 ALA A CA 1
ATOM 3821 C C . ALA A 1 502 ? 14.279 -0.388 -20.912 1.00 95.88 502 ALA A C 1
ATOM 3823 O O . ALA A 1 502 ? 13.475 -0.161 -20.011 1.00 95.88 502 ALA A O 1
ATOM 3824 N N . VAL A 1 503 ? 15.205 -1.350 -20.798 1.00 97.25 503 VAL A N 1
ATOM 3825 C CA . VAL A 1 503 ? 15.362 -2.195 -19.595 1.00 97.25 503 VAL A CA 1
ATOM 3826 C C . VAL A 1 503 ? 15.723 -1.370 -18.363 1.00 97.25 503 VAL A C 1
ATOM 3828 O O . VAL A 1 503 ? 15.118 -1.559 -17.312 1.00 97.25 503 VAL A O 1
ATOM 3831 N N . VAL A 1 504 ? 16.659 -0.428 -18.473 1.00 95.38 504 VAL A N 1
ATOM 3832 C CA . VAL A 1 504 ? 17.010 0.477 -17.368 1.00 95.38 504 VAL A CA 1
ATOM 3833 C C . VAL A 1 504 ? 15.787 1.284 -16.918 1.00 95.38 504 VAL A C 1
ATOM 3835 O O . VAL A 1 504 ? 15.589 1.500 -15.722 1.00 95.38 504 VAL A O 1
ATOM 3838 N N . LYS A 1 505 ? 14.918 1.660 -17.863 1.00 93.69 505 LYS A N 1
ATOM 3839 C CA . LYS A 1 505 ? 13.712 2.446 -17.600 1.00 93.69 505 LYS A CA 1
ATOM 3840 C C . LYS A 1 505 ? 12.555 1.644 -16.992 1.00 93.69 505 LYS A C 1
ATOM 3842 O O . LYS A 1 505 ? 11.936 2.113 -16.044 1.00 93.69 505 LYS A O 1
ATOM 3847 N N . GLY A 1 506 ? 12.252 0.456 -17.516 1.00 95.56 506 GLY A N 1
ATOM 3848 C CA . GLY A 1 506 ? 11.048 -0.312 -17.155 1.00 95.56 506 GLY A CA 1
ATOM 3849 C C . GLY A 1 506 ? 11.250 -1.822 -16.982 1.00 95.56 506 GLY A C 1
ATOM 3850 O O . GLY A 1 506 ? 10.280 -2.582 -17.019 1.00 95.56 506 GLY A O 1
ATOM 3851 N N . GLY A 1 507 ? 12.494 -2.273 -16.814 1.00 97.31 507 GLY A N 1
ATOM 3852 C CA . GLY A 1 507 ? 12.853 -3.660 -16.515 1.00 97.31 507 GLY A CA 1
ATOM 3853 C C . GLY A 1 507 ? 12.472 -4.647 -17.619 1.00 97.31 507 GLY A C 1
ATOM 3854 O O . GLY A 1 507 ? 12.415 -4.313 -18.807 1.00 97.31 507 GLY A O 1
ATOM 3855 N N . LEU A 1 508 ? 12.170 -5.886 -17.223 1.00 97.94 508 LEU A N 1
ATOM 3856 C CA . LEU A 1 508 ? 11.736 -6.938 -18.153 1.00 97.94 508 LEU A CA 1
ATOM 3857 C C . LEU A 1 508 ? 10.477 -6.553 -18.954 1.00 97.94 508 LEU A C 1
ATOM 3859 O O . LEU A 1 508 ? 10.360 -6.920 -20.122 1.00 97.94 508 LEU A O 1
ATOM 3863 N N . GLN A 1 509 ? 9.550 -5.798 -18.359 1.00 97.81 509 GLN A N 1
ATOM 3864 C CA . GLN A 1 509 ? 8.305 -5.396 -19.029 1.00 97.81 509 GLN A CA 1
ATOM 3865 C C . GLN A 1 509 ? 8.602 -4.523 -20.251 1.00 97.81 509 GLN A C 1
ATOM 3867 O O . GLN A 1 509 ? 8.065 -4.760 -21.333 1.00 97.81 509 GLN A O 1
ATOM 3872 N N . ALA A 1 510 ? 9.533 -3.577 -20.104 1.00 97.75 510 ALA A N 1
ATOM 3873 C CA . ALA A 1 510 ? 9.999 -2.729 -21.193 1.00 97.75 510 ALA A CA 1
ATOM 3874 C C . ALA A 1 510 ? 10.750 -3.514 -22.280 1.00 97.75 510 ALA A C 1
ATOM 3876 O O . ALA A 1 510 ? 10.532 -3.267 -23.466 1.00 97.75 510 ALA A O 1
ATOM 3877 N N . ALA A 1 511 ? 11.582 -4.493 -21.898 1.00 97.81 511 ALA A N 1
ATOM 3878 C CA . ALA A 1 511 ? 12.249 -5.385 -22.851 1.00 97.81 511 ALA A CA 1
ATOM 3879 C C . ALA A 1 511 ? 11.245 -6.132 -23.737 1.00 97.81 511 ALA A C 1
ATOM 3881 O O . ALA A 1 511 ? 11.350 -6.103 -24.966 1.00 97.81 511 ALA A O 1
ATOM 3882 N N . LEU A 1 512 ? 10.263 -6.791 -23.117 1.00 98.12 512 LEU A N 1
ATOM 3883 C CA . LEU A 1 512 ? 9.243 -7.559 -23.832 1.00 98.12 512 LEU A CA 1
ATOM 3884 C C . LEU A 1 512 ? 8.369 -6.649 -24.700 1.00 98.12 512 LEU A C 1
ATOM 3886 O O . LEU A 1 512 ? 8.108 -6.975 -25.858 1.00 98.12 512 LEU A O 1
ATOM 3890 N N . TYR A 1 513 ? 7.970 -5.491 -24.168 1.00 98.38 513 TYR A N 1
ATOM 3891 C CA . TYR A 1 513 ? 7.193 -4.496 -24.900 1.00 98.38 513 TYR A CA 1
ATOM 3892 C C . TYR A 1 513 ? 7.935 -3.981 -26.139 1.00 98.38 513 TYR A C 1
ATOM 3894 O O . TYR A 1 513 ? 7.356 -3.939 -27.226 1.00 98.38 513 TYR A O 1
ATOM 3902 N N . LEU A 1 514 ? 9.221 -3.635 -26.013 1.00 97.88 514 LEU A N 1
ATOM 3903 C CA . LEU A 1 514 ? 10.025 -3.151 -27.135 1.00 97.88 514 LEU A CA 1
ATOM 3904 C C . LEU A 1 514 ? 10.175 -4.230 -28.216 1.00 97.88 514 LEU A C 1
ATOM 3906 O O . LEU A 1 514 ? 9.970 -3.941 -29.397 1.00 97.88 514 LEU A O 1
ATOM 3910 N N . ILE A 1 515 ? 10.492 -5.471 -27.825 1.00 97.31 515 ILE A N 1
ATOM 3911 C CA . ILE A 1 515 ? 10.607 -6.605 -28.756 1.00 97.31 515 ILE A CA 1
ATOM 3912 C C . ILE A 1 515 ? 9.295 -6.798 -29.520 1.00 97.31 515 ILE A C 1
ATOM 3914 O O . ILE A 1 515 ? 9.305 -6.861 -30.753 1.00 97.31 515 ILE A O 1
ATOM 3918 N N . ASP A 1 516 ? 8.168 -6.855 -28.813 1.00 96.81 516 ASP A N 1
ATOM 3919 C CA . ASP A 1 516 ? 6.855 -7.042 -29.425 1.00 96.81 516 ASP A CA 1
ATOM 3920 C C . ASP A 1 516 ? 6.499 -5.887 -30.363 1.00 96.81 516 ASP A C 1
ATOM 3922 O O . ASP A 1 516 ? 6.093 -6.124 -31.502 1.00 96.81 516 ASP A O 1
ATOM 3926 N N . THR A 1 517 ? 6.706 -4.645 -29.923 1.00 96.94 517 THR A N 1
ATOM 3927 C CA . THR A 1 517 ? 6.361 -3.428 -30.671 1.00 96.94 517 THR A CA 1
ATOM 3928 C C . THR A 1 517 ? 7.182 -3.290 -31.952 1.00 96.94 517 THR A C 1
ATOM 3930 O O . THR A 1 517 ? 6.635 -2.971 -33.014 1.00 96.94 517 THR A O 1
ATOM 3933 N N . VAL A 1 518 ? 8.483 -3.593 -31.909 1.00 95.62 518 VAL A N 1
ATOM 3934 C CA . VAL A 1 518 ? 9.329 -3.614 -33.112 1.00 95.62 518 VAL A CA 1
ATOM 3935 C C . VAL A 1 518 ? 8.908 -4.745 -34.050 1.00 95.62 518 VAL A C 1
ATOM 3937 O O . VAL A 1 518 ? 8.755 -4.510 -35.247 1.00 95.62 518 VAL A O 1
ATOM 3940 N N . ASN A 1 519 ? 8.647 -5.946 -33.527 1.00 93.81 519 ASN A N 1
ATOM 3941 C CA . ASN A 1 519 ? 8.317 -7.118 -34.342 1.00 93.81 519 ASN A CA 1
ATOM 3942 C C . ASN A 1 519 ? 6.963 -7.013 -35.063 1.00 93.81 519 ASN A C 1
ATOM 3944 O O . ASN A 1 519 ? 6.800 -7.633 -36.115 1.00 93.81 519 ASN A O 1
ATOM 3948 N N . VAL A 1 520 ? 6.014 -6.224 -34.543 1.00 94.06 520 VAL A N 1
ATOM 3949 C CA . VAL A 1 520 ? 4.747 -5.901 -35.234 1.00 94.06 520 VAL A CA 1
ATOM 3950 C C . VAL A 1 520 ? 4.840 -4.655 -36.126 1.00 94.06 520 VAL A C 1
ATOM 3952 O O . VAL A 1 520 ? 3.828 -4.194 -36.650 1.00 94.06 520 VAL A O 1
ATOM 3955 N N . GLY A 1 521 ? 6.040 -4.096 -36.316 1.00 92.31 521 GLY A N 1
ATOM 3956 C CA . GLY A 1 521 ? 6.290 -2.971 -37.220 1.00 92.31 521 GLY A CA 1
ATOM 3957 C C . GLY A 1 521 ? 5.928 -1.591 -36.664 1.00 92.31 521 GLY A C 1
ATOM 3958 O O . GLY A 1 521 ? 5.921 -0.628 -37.428 1.00 92.31 521 GLY A O 1
ATOM 3959 N N . LYS A 1 522 ? 5.658 -1.473 -35.358 1.00 90.69 522 LYS A N 1
ATOM 3960 C CA . LYS A 1 522 ? 5.275 -0.211 -34.697 1.00 90.69 522 LYS A CA 1
ATOM 3961 C C . LYS A 1 522 ? 6.424 0.489 -33.956 1.00 90.69 522 LYS A C 1
ATOM 3963 O O . LYS A 1 522 ? 6.286 1.635 -33.567 1.00 90.69 522 LYS A O 1
ATOM 3968 N N . GLY A 1 523 ? 7.583 -0.150 -33.792 1.00 90.44 523 GLY A N 1
ATOM 3969 C CA . GLY A 1 523 ? 8.646 0.357 -32.905 1.00 90.44 523 GLY A CA 1
ATOM 3970 C C . GLY A 1 523 ? 9.545 1.478 -33.441 1.00 90.44 523 GLY A C 1
ATOM 3971 O O . GLY A 1 523 ? 10.479 1.865 -32.748 1.00 90.44 523 GLY A O 1
ATOM 3972 N N . ARG A 1 524 ? 9.335 2.000 -34.658 1.00 90.44 524 ARG A N 1
ATOM 3973 C CA . ARG A 1 524 ? 10.272 2.972 -35.268 1.00 90.44 524 ARG A CA 1
ATOM 3974 C C . ARG A 1 524 ? 10.385 4.282 -34.490 1.00 90.44 524 ARG A C 1
ATOM 3976 O O . ARG A 1 524 ? 11.492 4.791 -34.333 1.00 90.44 524 ARG A O 1
ATOM 3983 N N . GLU A 1 525 ? 9.259 4.835 -34.051 1.00 90.31 525 GLU A N 1
ATOM 3984 C CA . GLU A 1 525 ? 9.236 6.100 -33.310 1.00 90.31 525 GLU A CA 1
ATOM 3985 C C . GLU A 1 525 ? 9.801 5.918 -31.904 1.00 90.31 525 GLU A C 1
ATOM 3987 O O . GLU A 1 525 ? 10.676 6.683 -31.504 1.00 90.31 525 GLU A O 1
ATOM 3992 N N . LEU A 1 526 ? 9.414 4.836 -31.223 1.00 92.75 526 LEU A N 1
ATOM 3993 C CA . LEU A 1 526 ? 9.949 4.466 -29.916 1.00 92.75 526 LEU A CA 1
ATOM 3994 C C . LEU A 1 526 ? 11.476 4.290 -29.932 1.00 92.75 526 LEU A C 1
ATOM 3996 O O . LEU A 1 526 ? 12.164 4.859 -29.089 1.00 92.75 526 LEU A O 1
ATOM 4000 N N . LEU A 1 527 ? 12.029 3.566 -30.915 1.00 93.50 527 LEU A N 1
ATOM 4001 C CA . LEU A 1 527 ? 13.482 3.401 -31.064 1.00 93.50 527 LEU A CA 1
ATOM 4002 C C . LEU A 1 527 ? 14.192 4.743 -31.284 1.00 93.50 527 LEU A C 1
ATOM 4004 O O . LEU A 1 527 ? 15.231 5.004 -30.680 1.00 93.50 527 LEU A O 1
ATOM 4008 N N . ARG A 1 528 ? 13.626 5.615 -32.129 1.00 90.75 528 ARG A N 1
ATOM 4009 C CA . ARG A 1 528 ? 14.181 6.956 -32.356 1.00 90.75 528 ARG A CA 1
ATOM 4010 C C . ARG A 1 528 ? 14.161 7.786 -31.073 1.00 90.75 528 ARG A C 1
ATOM 4012 O O . ARG A 1 528 ? 15.157 8.440 -30.779 1.00 90.75 528 ARG A O 1
ATOM 4019 N N . GLY A 1 529 ? 13.049 7.760 -30.341 1.00 89.50 529 GLY A N 1
ATOM 4020 C CA . GLY A 1 529 ? 12.892 8.485 -29.087 1.00 89.50 529 GLY A CA 1
ATOM 4021 C C . GLY A 1 529 ? 13.892 8.009 -28.037 1.00 89.50 529 GLY A C 1
ATOM 4022 O O . GLY A 1 529 ? 14.678 8.816 -27.550 1.00 89.50 529 GLY A O 1
ATOM 4023 N N . LEU A 1 530 ? 13.966 6.700 -27.780 1.00 88.62 530 LEU A N 1
ATOM 4024 C CA . LEU A 1 530 ? 14.913 6.114 -26.823 1.00 88.62 530 LEU A CA 1
ATOM 4025 C C . LEU A 1 530 ? 16.371 6.454 -27.148 1.00 88.62 530 LEU A C 1
ATOM 4027 O O . LEU A 1 530 ? 17.136 6.778 -26.246 1.00 88.62 530 LEU A O 1
ATOM 4031 N N . GLY A 1 531 ? 16.751 6.434 -28.428 1.00 81.62 531 GLY A N 1
ATOM 4032 C CA . GLY A 1 531 ? 18.103 6.795 -28.863 1.00 81.62 531 GLY A CA 1
ATOM 4033 C C . GLY A 1 531 ? 18.445 8.285 -28.724 1.00 81.62 531 GLY A C 1
ATOM 4034 O O . GLY A 1 531 ? 19.612 8.645 -28.868 1.00 81.62 531 GLY A O 1
ATOM 4035 N N . SER A 1 532 ? 17.454 9.145 -28.472 1.00 79.81 532 SER A N 1
ATOM 4036 C CA . SER A 1 532 ? 17.635 10.591 -28.282 1.00 79.81 532 SER A CA 1
ATOM 4037 C C . SER A 1 532 ? 17.674 11.030 -26.817 1.00 79.81 532 SER A C 1
ATOM 4039 O O . SER A 1 532 ? 18.026 12.176 -26.545 1.00 79.81 532 SER A O 1
ATOM 4041 N N . ILE A 1 533 ? 17.341 10.137 -25.881 1.00 74.31 533 ILE A N 1
ATOM 4042 C CA . ILE A 1 533 ? 17.345 10.445 -24.451 1.00 74.31 533 ILE A CA 1
ATOM 4043 C C . ILE A 1 533 ? 18.774 10.325 -23.921 1.00 74.31 533 ILE A C 1
ATOM 4045 O O . ILE A 1 533 ? 19.406 9.271 -24.013 1.00 74.31 533 ILE A O 1
ATOM 4049 N N . THR A 1 534 ? 19.280 11.414 -23.351 1.00 65.38 534 THR A N 1
ATOM 4050 C CA . THR A 1 534 ? 20.459 11.397 -22.483 1.00 65.38 534 THR A CA 1
ATOM 4051 C C . THR A 1 534 ? 20.011 10.988 -21.086 1.00 65.38 534 THR A C 1
ATOM 4053 O O . THR A 1 534 ? 19.404 11.797 -20.386 1.00 65.38 534 THR A O 1
ATOM 4056 N N . TRP A 1 535 ? 20.258 9.725 -20.745 1.00 60.06 535 TRP A N 1
ATOM 4057 C CA . TRP A 1 535 ? 20.008 9.151 -19.424 1.00 60.06 535 TRP A CA 1
ATOM 4058 C C . TRP A 1 535 ? 21.170 9.398 -18.470 1.00 60.06 535 TRP A C 1
ATOM 4060 O O . TRP A 1 535 ? 22.332 9.325 -18.941 1.00 60.06 535 TRP A O 1
#